Protein AF-A0A971AKM3-F1 (afdb_monomer)

pLDDT: mean 79.11, std 16.39, range [25.25, 97.62]

Foldseek 3Di:
DDDDDDDDDDDDDDDDPPPPPQQDPVNVLVVVLCCCCPFQNDDNVQSVQKDWDWDDDPFWTKIWMDGVVCPVFIWMWIAGRVDRDTPDTDTQWDDDPDPQATNNLVVVLLVVCVVVVCQLPVDLVSLVVSVVSCVVRRQDFDPCSVVCSVVVNDHSLVNLQRSLCSRRNHPVRTRPVSVVVSCVSQVVSVHDRPDDDPDQDAAKDWDWDDLDPFKIKIKIWHAQYDPPLCCVQCVDPLNVQKGWGIKMWIDMGGDPPPPPDWTKMWTWIDHPLWIWIKIWTDGPVDSHIHIFTAAGQLDDSPFDWYKGADPRPSPFQKIWIWTCPDPFKIKIWIWGWDADPPPFAGATFIFTAKIWIAGRVQRFTKIWGFAADPDPQQGGWIWIWTDGHPDDIDIDTARFDDQGTNSPDHNVLHDRHDVSRNVRRVVLVPADPPQKKWFDQWWFAAAPDPPGDTPFGWHQQQMWRFDDWADDPPFIWTFTDRQNDTGITTPLGIDHPPDSSCVSVSPPQQFKKKFFQAWDFFFADDDPPTHTQDTDGGRQMWGFTGDDPQKTWTWRADPPPLDSHGDPPTRTGIDGNVRIDIDSHSSRVVSND

Structure (mmCIF, N/CA/C/O backbone):
data_AF-A0A971AKM3-F1
#
_entry.id   AF-A0A971AKM3-F1
#
loop_
_atom_site.group_PDB
_atom_site.id
_atom_site.type_symbol
_atom_site.label_atom_id
_atom_site.label_alt_id
_atom_site.label_comp_id
_atom_site.label_asym_id
_atom_site.label_entity_id
_atom_site.label_seq_id
_atom_site.pdbx_PDB_ins_code
_atom_site.Cartn_x
_atom_site.Cartn_y
_atom_site.Cartn_z
_atom_site.occupancy
_atom_site.B_iso_or_equiv
_atom_site.auth_seq_id
_atom_site.auth_comp_id
_atom_site.auth_asym_id
_atom_site.auth_atom_id
_atom_site.pdbx_PDB_model_num
ATOM 1 N N . MET A 1 1 ? -6.781 86.880 31.013 1.00 29.20 1 MET A N 1
ATOM 2 C CA . MET A 1 1 ? -6.997 85.620 31.761 1.00 29.20 1 MET A CA 1
ATOM 3 C C . MET A 1 1 ? -7.121 84.484 30.762 1.00 29.20 1 MET A C 1
ATOM 5 O O . MET A 1 1 ? -8.004 84.540 29.925 1.00 29.20 1 MET A O 1
ATOM 9 N N . LYS A 1 2 ? -6.195 83.522 30.851 1.00 33.16 2 LYS A N 1
ATOM 10 C CA . LYS A 1 2 ? -6.135 82.232 30.139 1.00 33.16 2 LYS A CA 1
ATOM 11 C C . LYS A 1 2 ? -6.385 82.239 28.624 1.00 33.16 2 LYS A C 1
ATOM 13 O O . LYS A 1 2 ? -7.511 82.096 28.167 1.00 33.16 2 LYS A O 1
ATOM 18 N N . ARG A 1 3 ? -5.276 82.239 27.884 1.00 29.38 3 ARG A N 1
ATOM 19 C CA . ARG A 1 3 ? -4.920 81.316 26.787 1.00 29.38 3 ARG A CA 1
ATOM 20 C C . ARG A 1 3 ? -3.621 81.838 26.178 1.00 29.38 3 ARG A C 1
ATOM 22 O O . ARG A 1 3 ? -3.587 83.016 25.865 1.00 29.38 3 ARG A O 1
ATOM 29 N N . THR A 1 4 ? -2.606 80.984 26.037 1.00 28.52 4 THR A N 1
ATOM 30 C CA . THR A 1 4 ? -2.109 80.533 24.722 1.00 28.52 4 THR A CA 1
ATOM 31 C C . THR A 1 4 ? -0.899 79.609 24.856 1.00 28.52 4 THR A C 1
ATOM 33 O O . THR A 1 4 ? 0.070 79.903 25.545 1.00 28.52 4 THR A O 1
ATOM 36 N N . LEU A 1 5 ? -1.048 78.488 24.158 1.00 32.56 5 LEU A N 1
ATOM 37 C CA . LEU A 1 5 ? -0.078 77.587 23.540 1.00 32.56 5 LEU A CA 1
ATOM 38 C C . LEU A 1 5 ? 1.291 78.200 23.151 1.00 32.56 5 LEU A C 1
ATOM 40 O O . LEU A 1 5 ? 1.319 79.273 22.554 1.00 32.56 5 LEU A O 1
ATOM 44 N N . SER A 1 6 ? 2.377 77.440 23.373 1.00 28.22 6 SER A N 1
ATOM 45 C CA . SER A 1 6 ? 3.232 76.823 22.324 1.00 28.22 6 SER A CA 1
ATOM 46 C C . SER A 1 6 ? 4.756 76.840 22.570 1.00 28.22 6 SER A C 1
ATOM 48 O O . SER A 1 6 ? 5.382 77.891 22.574 1.00 28.22 6 SER A O 1
ATOM 50 N N . LEU A 1 7 ? 5.293 75.608 22.566 1.00 27.14 7 LEU A N 1
ATOM 51 C CA . LEU A 1 7 ? 6.495 75.088 21.878 1.00 27.14 7 LEU A CA 1
ATOM 52 C C . LEU A 1 7 ? 7.937 75.248 22.418 1.00 27.14 7 LEU A C 1
ATOM 54 O O . LEU A 1 7 ? 8.366 76.331 22.793 1.00 27.14 7 LEU A O 1
ATOM 58 N N . LEU A 1 8 ? 8.679 74.137 22.187 1.00 25.25 8 LEU A N 1
ATOM 59 C CA . LEU A 1 8 ? 10.143 73.945 22.033 1.00 25.25 8 LEU A CA 1
ATOM 60 C C . LEU A 1 8 ? 10.967 73.929 23.348 1.00 25.25 8 LEU A C 1
ATOM 62 O O . LEU A 1 8 ? 10.855 74.843 24.144 1.00 25.25 8 LEU A O 1
ATOM 66 N N . THR A 1 9 ? 11.854 72.974 23.686 1.00 30.42 9 THR A N 1
ATOM 67 C CA . THR A 1 9 ? 12.505 71.840 22.987 1.00 30.42 9 THR A CA 1
ATOM 68 C C . THR A 1 9 ? 13.224 70.964 24.042 1.00 30.42 9 THR A C 1
ATOM 70 O O . THR A 1 9 ? 13.800 71.521 24.967 1.00 30.42 9 THR A O 1
ATOM 73 N N . LEU A 1 10 ? 13.213 69.634 23.852 1.00 29.28 10 LEU A N 1
ATOM 74 C CA . LEU A 1 10 ? 14.320 68.658 23.999 1.00 29.28 10 LEU A CA 1
ATOM 75 C C . LEU A 1 10 ? 15.260 68.699 25.235 1.00 29.28 10 LEU A C 1
ATOM 77 O O . LEU A 1 10 ? 15.958 69.682 25.445 1.00 29.28 10 LEU A O 1
ATOM 81 N N . ILE A 1 11 ? 15.412 67.556 25.929 1.00 28.77 11 ILE A N 1
ATOM 82 C CA . ILE A 1 11 ? 16.682 66.793 26.072 1.00 28.77 11 ILE A CA 1
ATOM 83 C C . ILE A 1 11 ? 16.481 65.518 26.923 1.00 28.77 11 ILE A C 1
ATOM 85 O O . ILE A 1 11 ? 15.972 65.564 28.036 1.00 28.77 11 ILE A O 1
ATOM 89 N N . MET A 1 12 ? 16.909 64.399 26.323 1.00 29.77 12 MET A N 1
ATOM 90 C CA . MET A 1 12 ? 17.402 63.126 26.877 1.00 29.77 12 MET A CA 1
ATOM 91 C C . MET A 1 12 ? 17.027 62.728 28.313 1.00 29.77 12 MET A C 1
ATOM 93 O O . MET A 1 12 ? 17.604 63.227 29.275 1.00 29.77 12 MET A O 1
ATOM 97 N N . ILE A 1 13 ? 16.272 61.632 28.429 1.00 34.22 13 ILE A N 1
ATOM 98 C CA . ILE A 1 13 ? 16.514 60.631 29.473 1.00 34.22 13 ILE A CA 1
ATOM 99 C C . ILE A 1 13 ? 16.749 59.289 28.774 1.00 34.22 13 ILE A C 1
ATOM 101 O O . ILE A 1 13 ? 15.845 58.709 28.186 1.00 34.22 13 ILE A O 1
ATOM 105 N N . LEU A 1 14 ? 18.029 58.914 28.774 1.00 32.72 14 LEU A N 1
ATOM 106 C CA . LEU A 1 14 ? 18.608 57.571 28.810 1.00 32.72 14 LEU A CA 1
ATOM 107 C C . LEU A 1 14 ? 17.725 56.411 28.325 1.00 32.72 14 LEU A C 1
ATOM 109 O O . LEU A 1 14 ? 16.797 55.983 29.006 1.00 32.72 14 LEU A O 1
ATOM 113 N N . PHE A 1 15 ? 18.156 55.818 27.207 1.00 32.69 15 PHE A N 1
ATOM 114 C CA . PHE A 1 15 ? 17.993 54.394 26.931 1.00 32.69 15 PHE A CA 1
ATOM 115 C C . PHE A 1 15 ? 18.502 53.592 28.139 1.00 32.69 15 PHE A C 1
ATOM 117 O O . PHE A 1 15 ? 19.689 53.287 28.245 1.00 32.69 15 PHE A O 1
ATOM 124 N N . LEU A 1 16 ? 17.603 53.261 29.062 1.00 30.48 16 LEU A N 1
ATOM 125 C CA . LEU A 1 16 ? 17.750 52.042 29.838 1.00 30.48 16 LEU A CA 1
ATOM 126 C C . LEU A 1 16 ? 17.608 50.895 28.830 1.00 30.48 16 LEU A C 1
ATOM 128 O O . LEU A 1 16 ? 16.660 50.926 28.036 1.00 30.48 16 LEU A O 1
ATOM 132 N N . PRO A 1 17 ? 18.512 49.901 28.802 1.00 33.84 17 PRO A N 1
ATOM 133 C CA . PRO A 1 17 ? 18.154 48.647 28.167 1.00 33.84 17 PRO A CA 1
ATOM 134 C C . PRO A 1 17 ? 16.850 48.207 28.835 1.00 33.84 17 PRO A C 1
ATOM 136 O O . PRO A 1 17 ? 16.795 48.112 30.063 1.00 33.84 17 PRO A O 1
ATOM 139 N N . MET A 1 18 ? 15.786 47.997 28.052 1.00 32.78 18 MET A N 1
ATOM 140 C CA . MET A 1 18 ? 14.731 47.102 28.503 1.00 32.78 18 MET A CA 1
ATOM 141 C C . MET A 1 18 ? 15.452 45.787 28.757 1.00 32.78 18 MET A C 1
ATOM 143 O O . MET A 1 18 ? 15.782 45.057 27.827 1.00 32.78 18 MET A O 1
ATOM 147 N N . THR A 1 19 ? 15.801 45.534 30.013 1.00 35.09 19 THR A N 1
ATOM 148 C CA . THR A 1 19 ? 16.052 44.186 30.474 1.00 35.09 19 THR A CA 1
ATOM 149 C C . THR A 1 19 ? 14.734 43.481 30.226 1.00 35.09 19 THR A C 1
ATOM 151 O O . THR A 1 19 ? 13.783 43.676 30.979 1.00 35.09 19 THR A O 1
ATOM 154 N N . THR A 1 20 ? 14.642 42.757 29.113 1.00 42.56 20 THR A N 1
ATOM 155 C CA . THR A 1 20 ? 13.672 41.682 28.951 1.00 42.56 20 THR A CA 1
ATOM 156 C C . THR A 1 20 ? 13.867 40.806 30.179 1.00 42.56 20 THR A C 1
ATOM 158 O O . THR A 1 20 ? 14.878 40.106 30.276 1.00 42.56 20 THR A O 1
ATOM 161 N N . SER A 1 21 ? 13.005 40.951 31.190 1.00 45.41 21 SER A N 1
ATOM 162 C CA . SER A 1 21 ? 13.006 39.996 32.285 1.00 45.41 21 SER A CA 1
ATOM 163 C C . SER A 1 21 ? 12.710 38.658 31.636 1.00 45.41 21 SER A C 1
ATOM 165 O O . SER A 1 21 ? 11.753 38.531 30.875 1.00 45.41 21 SER A O 1
ATOM 167 N N . LEU A 1 22 ? 13.596 37.696 31.862 1.00 53.94 22 LEU A N 1
ATOM 168 C CA . LEU A 1 22 ? 13.313 36.309 31.544 1.00 53.94 22 LEU A CA 1
ATOM 169 C C . LEU A 1 22 ? 11.959 35.979 32.188 1.00 53.94 22 LEU A C 1
ATOM 171 O O . LEU A 1 22 ? 11.806 36.234 33.385 1.00 53.94 22 LEU A O 1
ATOM 175 N N . ALA A 1 23 ? 10.987 35.528 31.388 1.00 59.28 23 ALA A N 1
ATOM 176 C CA . ALA A 1 23 ? 9.660 35.171 31.890 1.00 59.28 23 ALA A CA 1
ATOM 177 C C . ALA A 1 23 ? 9.828 34.190 33.051 1.00 59.28 23 ALA A C 1
ATOM 179 O O . ALA A 1 23 ? 10.641 33.297 32.913 1.00 59.28 23 ALA A O 1
ATOM 180 N N . SER A 1 24 ? 9.154 34.349 34.187 1.00 71.19 24 SER A N 1
ATOM 181 C CA . SER A 1 24 ? 9.288 33.422 35.324 1.00 71.19 24 SER A CA 1
ATOM 182 C C . SER A 1 24 ? 8.406 32.178 35.156 1.00 71.19 24 SER A C 1
ATOM 184 O O . SER A 1 24 ? 7.439 32.192 34.394 1.00 71.19 24 SER A O 1
ATOM 186 N N . PHE A 1 25 ? 8.694 31.102 35.903 1.00 77.06 25 PHE A N 1
ATOM 187 C CA . PHE A 1 25 ? 7.832 29.911 35.929 1.00 77.06 25 PHE A CA 1
ATOM 188 C C . PHE A 1 25 ? 6.371 30.269 36.256 1.00 77.06 25 PHE A C 1
ATOM 190 O O . PHE A 1 25 ? 5.457 29.760 35.613 1.00 77.06 25 PHE A O 1
ATOM 197 N N . ASP A 1 26 ? 6.144 31.213 37.176 1.00 80.81 26 ASP A N 1
ATOM 198 C CA . ASP A 1 26 ? 4.801 31.664 37.559 1.00 80.81 26 ASP A CA 1
ATOM 199 C C . ASP A 1 26 ? 4.048 32.361 36.406 1.00 80.81 26 ASP A C 1
ATOM 201 O O . ASP A 1 26 ? 2.830 32.215 36.275 1.00 80.81 26 ASP A O 1
ATOM 205 N N . GLU A 1 27 ? 4.751 33.075 35.522 1.00 78.25 27 GLU A N 1
ATOM 206 C CA . GLU A 1 27 ? 4.149 33.741 34.355 1.00 78.25 27 GLU A CA 1
ATOM 207 C C . GLU A 1 27 ? 3.732 32.731 33.274 1.00 78.25 27 GLU A C 1
ATOM 209 O O . GLU A 1 27 ? 2.644 32.830 32.697 1.00 78.25 27 GLU A O 1
ATOM 214 N N . ILE A 1 28 ? 4.558 31.712 33.032 1.00 78.50 28 ILE A N 1
ATOM 215 C CA . ILE A 1 28 ? 4.251 30.650 32.061 1.00 78.50 28 ILE A CA 1
ATOM 216 C C . ILE A 1 28 ? 3.164 29.728 32.607 1.00 78.50 28 ILE A C 1
ATOM 218 O O . ILE A 1 28 ? 2.255 29.354 31.869 1.00 78.50 28 ILE A O 1
ATOM 222 N N . LYS A 1 29 ? 3.197 29.424 33.907 1.00 85.06 29 LYS A N 1
ATOM 223 C CA . LYS A 1 29 ? 2.122 28.704 34.591 1.00 85.06 29 LYS A CA 1
ATOM 224 C C . LYS A 1 29 ? 0.787 29.435 34.450 1.00 85.06 29 LYS A C 1
ATOM 226 O O . LYS A 1 29 ? -0.207 28.805 34.110 1.00 85.06 29 LYS A O 1
ATOM 231 N N . THR A 1 30 ? 0.767 30.756 34.642 1.00 85.56 30 THR A N 1
ATOM 232 C CA . THR A 1 30 ? -0.444 31.571 34.432 1.00 85.56 30 THR A CA 1
ATOM 233 C C . THR A 1 30 ? -0.957 31.441 32.993 1.00 85.56 30 THR A C 1
ATOM 235 O O . THR A 1 30 ? -2.155 31.292 32.775 1.00 85.56 30 THR A O 1
ATOM 238 N N . SER A 1 31 ? -0.054 31.413 32.009 1.00 83.12 31 SER A N 1
ATOM 239 C CA . SER A 1 31 ? -0.422 31.209 30.601 1.00 83.12 31 SER A CA 1
ATOM 240 C C . SER A 1 31 ? -0.969 29.799 30.336 1.00 83.12 31 SER A C 1
ATOM 242 O O . SER A 1 31 ? -1.954 29.649 29.618 1.00 83.12 31 SER A O 1
ATOM 244 N N . ALA A 1 32 ? -0.385 28.762 30.944 1.00 84.62 32 ALA A N 1
ATOM 245 C CA . ALA A 1 32 ? -0.890 27.390 30.854 1.00 84.62 32 ALA A CA 1
ATOM 246 C C . ALA A 1 32 ? -2.290 27.241 31.468 1.00 84.62 32 ALA A C 1
ATOM 248 O O . ALA A 1 32 ? -3.144 26.577 30.886 1.00 84.62 32 ALA A O 1
ATOM 249 N N . MET A 1 33 ? -2.553 27.917 32.591 1.00 88.00 33 MET A N 1
ATOM 250 C CA . MET A 1 33 ? -3.885 27.975 33.204 1.00 88.00 33 MET A CA 1
ATOM 251 C C . MET A 1 33 ? -4.919 28.601 32.261 1.00 88.00 33 MET A C 1
ATOM 253 O O . MET A 1 33 ? -6.006 28.052 32.106 1.00 88.00 33 MET A O 1
ATOM 257 N N . SER A 1 34 ? -4.571 29.697 31.577 1.00 85.50 34 SER A N 1
ATOM 258 C CA . SER A 1 34 ? -5.442 30.286 30.551 1.00 85.50 34 SER A CA 1
ATOM 259 C C . SER A 1 34 ? -5.713 29.324 29.393 1.00 85.50 34 SER A C 1
ATOM 261 O O . SER A 1 34 ? -6.843 29.254 28.924 1.00 85.50 34 SER A O 1
ATOM 263 N N . TYR A 1 35 ? -4.726 28.538 28.953 1.00 84.81 35 TYR A N 1
ATOM 264 C CA . TYR A 1 35 ? -4.926 27.532 27.899 1.00 84.81 35 TYR A CA 1
ATOM 265 C C . TYR A 1 35 ? -5.891 26.419 28.316 1.00 84.81 35 TYR A C 1
ATOM 267 O O . TYR A 1 35 ? -6.750 26.034 27.522 1.00 84.81 35 TYR A O 1
ATOM 275 N N . LEU A 1 36 ? -5.790 25.932 29.558 1.00 86.94 36 LEU A N 1
ATOM 276 C CA . LEU A 1 36 ? -6.729 24.945 30.096 1.00 86.94 36 LEU A CA 1
ATOM 277 C C . LEU A 1 36 ? -8.174 25.429 29.986 1.00 86.94 36 LEU A C 1
ATOM 279 O O . LEU A 1 36 ? -9.028 24.672 29.533 1.00 86.94 36 LEU A O 1
ATOM 283 N N . THR A 1 37 ? -8.437 26.693 30.318 1.00 86.31 37 THR A N 1
ATOM 284 C CA . THR A 1 37 ? -9.800 27.231 30.288 1.00 86.31 37 THR A CA 1
ATOM 285 C C . THR A 1 37 ? -10.252 27.683 28.902 1.00 86.31 37 THR A C 1
ATOM 287 O O . THR A 1 37 ? -11.367 27.391 28.490 1.00 86.31 37 THR A O 1
ATOM 290 N N . GLU A 1 38 ? -9.405 28.401 28.162 1.00 81.81 38 GLU A N 1
ATOM 291 C CA . GLU A 1 38 ? -9.800 29.073 26.915 1.00 81.81 38 GLU A CA 1
ATOM 292 C C . GLU A 1 38 ? -9.692 28.169 25.683 1.00 81.81 38 GLU A C 1
ATOM 294 O O . GLU A 1 38 ? -10.415 28.372 24.709 1.00 81.81 38 GLU A O 1
ATOM 299 N N . VAL A 1 39 ? -8.785 27.188 25.706 1.00 80.69 39 VAL A N 1
ATOM 300 C CA . VAL A 1 39 ? -8.492 26.325 24.550 1.00 80.69 39 VAL A CA 1
ATOM 301 C C . VAL A 1 39 ? -8.995 24.906 24.782 1.00 80.69 39 VAL A C 1
ATOM 303 O O . VAL A 1 39 ? -9.614 24.325 23.892 1.00 80.69 39 VAL A O 1
ATOM 306 N N . TYR A 1 40 ? -8.746 24.350 25.968 1.00 84.88 40 TYR A N 1
ATOM 307 C CA . TYR A 1 40 ? -9.066 22.951 26.260 1.00 84.88 40 TYR A CA 1
ATOM 308 C C . TYR A 1 40 ? -10.422 22.755 26.950 1.00 84.88 40 TYR A C 1
ATOM 310 O O . TYR A 1 40 ? -10.907 21.630 26.978 1.00 84.88 40 TYR A O 1
ATOM 318 N N . GLY A 1 41 ? -11.066 23.827 27.430 1.00 85.44 41 GLY A N 1
ATOM 319 C CA . GLY A 1 41 ? -12.442 23.806 27.943 1.00 85.44 41 GLY A CA 1
ATOM 320 C C . GLY A 1 41 ? -12.601 23.315 29.384 1.00 85.44 41 GLY A C 1
ATOM 321 O O . GLY A 1 41 ? -13.659 22.796 29.728 1.00 85.44 41 GLY A O 1
ATOM 322 N N . TYR A 1 42 ? -11.571 23.445 30.222 1.00 88.25 42 TYR A N 1
ATOM 323 C CA . TYR A 1 42 ? -11.700 23.241 31.669 1.00 88.25 42 TYR A CA 1
ATOM 324 C C . TYR A 1 42 ? -12.363 24.443 32.352 1.00 88.25 42 TYR A C 1
ATOM 326 O O . TYR A 1 42 ? -12.219 25.590 31.923 1.00 88.25 42 TYR A O 1
ATOM 334 N N . LEU A 1 43 ? -13.048 24.196 33.463 1.00 87.00 43 LEU A N 1
ATOM 335 C CA . LEU A 1 43 ? -13.577 25.240 34.330 1.00 87.00 43 LEU A CA 1
ATOM 336 C C . LEU A 1 43 ? -12.485 25.798 35.253 1.00 87.00 43 LEU A C 1
ATOM 338 O O . LEU A 1 43 ? -11.498 25.137 35.578 1.00 87.00 43 LEU A O 1
ATOM 342 N N . TYR A 1 44 ? -12.664 27.041 35.708 1.00 86.38 44 TYR A N 1
ATOM 343 C CA . TYR A 1 44 ? -11.694 27.703 36.587 1.00 86.38 44 TYR A CA 1
ATOM 344 C C . TYR A 1 44 ? -11.477 26.976 37.921 1.00 86.38 44 TYR A C 1
ATOM 346 O O . TYR A 1 44 ? -10.376 27.032 38.462 1.00 86.38 44 TYR A O 1
ATOM 354 N N . ASP A 1 45 ? -12.504 26.319 38.458 1.00 89.38 45 ASP A N 1
ATOM 355 C CA . ASP A 1 45 ? -12.431 25.539 39.696 1.00 89.38 45 ASP A CA 1
ATOM 356 C C . ASP A 1 45 ? -11.736 24.180 39.513 1.00 89.38 45 ASP A C 1
ATOM 358 O O . ASP A 1 45 ? -11.193 23.650 40.479 1.00 89.38 45 ASP A O 1
ATOM 362 N N . GLU A 1 46 ? -11.652 23.658 38.286 1.00 87.88 46 GLU A N 1
ATOM 363 C CA . GLU A 1 46 ? -10.907 22.429 37.970 1.00 87.88 46 GLU A CA 1
ATOM 364 C C . GLU A 1 46 ? -9.384 22.655 37.918 1.00 87.88 46 GLU A C 1
ATOM 366 O O . GLU A 1 46 ? -8.605 21.706 38.013 1.00 87.88 46 GLU A O 1
ATOM 371 N N . LEU A 1 47 ? -8.925 23.909 37.811 1.00 89.38 47 LEU A N 1
ATOM 372 C CA . LEU A 1 47 ? -7.495 24.234 37.733 1.00 89.38 47 LEU A CA 1
ATOM 373 C C . LEU A 1 47 ? -6.723 23.900 39.017 1.00 89.38 47 LEU A C 1
ATOM 375 O O . LEU A 1 47 ? -5.516 23.645 38.953 1.00 89.38 47 LEU A O 1
ATOM 379 N N . ASP A 1 48 ? -7.401 23.883 40.168 1.00 90.62 48 ASP A N 1
ATOM 380 C CA . ASP A 1 48 ? -6.813 23.511 41.462 1.00 90.62 48 ASP A CA 1
ATOM 381 C C . ASP A 1 48 ? -6.433 22.020 41.521 1.00 90.62 48 ASP A C 1
ATOM 383 O O . ASP A 1 48 ? -5.608 21.611 42.351 1.00 90.62 48 ASP A O 1
ATOM 387 N N . ASP A 1 49 ? -6.982 21.212 40.610 1.00 92.00 49 ASP A N 1
ATOM 388 C CA . ASP A 1 49 ? -6.698 19.788 40.463 1.00 92.00 49 ASP A CA 1
ATOM 389 C C . ASP A 1 49 ? -5.632 19.466 39.424 1.00 92.00 49 ASP A C 1
ATOM 391 O O . ASP A 1 49 ? -5.365 18.296 39.160 1.00 92.00 49 ASP A O 1
ATOM 395 N N . PHE A 1 50 ? -4.926 20.481 38.928 1.00 94.25 50 PHE A N 1
ATOM 396 C CA . PHE A 1 50 ? -3.759 20.298 38.076 1.00 94.25 50 PHE A CA 1
ATOM 397 C C . PHE A 1 50 ? -2.440 20.354 38.847 1.00 94.25 50 PHE A C 1
ATOM 399 O O . PHE A 1 50 ? -2.223 21.176 39.743 1.00 94.25 50 PHE A O 1
ATOM 406 N N . VAL A 1 51 ? -1.518 19.485 38.446 1.00 91.94 51 VAL A N 1
ATOM 407 C CA . VAL A 1 51 ? -0.100 19.544 38.805 1.00 91.94 51 VAL A CA 1
ATOM 408 C C . VAL A 1 51 ? 0.648 20.242 37.671 1.00 91.94 51 VAL A C 1
ATOM 410 O O . VAL A 1 51 ? 0.330 20.035 36.504 1.00 91.94 51 VAL A O 1
ATOM 413 N N . TYR A 1 52 ? 1.632 21.076 38.016 1.00 91.25 52 TYR A N 1
ATOM 414 C CA . TYR A 1 52 ? 2.445 21.837 37.065 1.00 91.25 52 TYR A CA 1
ATOM 415 C C . TYR A 1 52 ? 3.922 21.595 37.362 1.00 91.25 52 TYR A C 1
ATOM 417 O O . TYR A 1 52 ? 4.357 21.779 38.501 1.00 91.25 52 TYR A O 1
ATOM 425 N N . GLU A 1 53 ? 4.687 21.235 36.338 1.00 87.69 53 GLU A N 1
ATOM 426 C CA . GLU A 1 53 ? 6.117 20.963 36.423 1.00 87.69 53 GLU A CA 1
ATOM 427 C C . GLU A 1 53 ? 6.902 21.814 35.422 1.00 87.69 53 GLU A C 1
ATOM 429 O O . GLU A 1 53 ? 6.500 22.004 34.272 1.00 87.69 53 GLU A O 1
ATOM 434 N N . ASP A 1 54 ? 8.034 22.336 35.884 1.00 82.00 54 ASP A N 1
ATOM 435 C CA . ASP A 1 54 ? 8.943 23.151 35.089 1.00 82.00 54 ASP A CA 1
ATOM 436 C C . ASP A 1 54 ? 9.838 22.267 34.208 1.00 82.00 54 ASP A C 1
ATOM 438 O O . ASP A 1 54 ? 10.565 21.413 34.714 1.00 82.00 54 ASP A O 1
ATOM 442 N N . THR A 1 55 ? 9.814 22.474 32.889 1.00 74.62 55 THR A N 1
ATOM 443 C CA . THR A 1 55 ? 10.530 21.633 31.912 1.00 74.62 55 THR A CA 1
ATOM 444 C C . THR A 1 55 ? 11.548 22.426 31.089 1.00 74.62 55 THR A C 1
ATOM 446 O O . THR A 1 55 ? 11.643 22.267 29.869 1.00 74.62 55 THR A O 1
ATOM 449 N N . GLN A 1 56 ? 12.292 23.329 31.737 1.00 70.00 56 GLN A N 1
ATOM 450 C CA . GLN A 1 56 ? 13.275 24.196 31.073 1.00 70.00 56 GLN A CA 1
ATOM 451 C C . GLN A 1 56 ? 14.340 23.399 30.301 1.00 70.00 56 GLN A C 1
ATOM 453 O O . GLN A 1 56 ? 14.923 22.446 30.813 1.00 70.00 56 GLN A O 1
ATOM 458 N N . THR A 1 57 ? 14.668 23.856 29.092 1.00 67.31 57 THR A N 1
ATOM 459 C CA . THR A 1 57 ? 15.873 23.431 28.351 1.00 67.31 57 THR A CA 1
ATOM 460 C C . THR A 1 57 ? 16.755 24.644 28.079 1.00 67.31 57 THR A C 1
ATOM 462 O O . THR A 1 57 ? 16.363 25.765 28.400 1.00 67.31 57 THR A O 1
ATOM 465 N N . ASP A 1 58 ? 17.924 24.482 27.454 1.00 61.56 58 ASP A N 1
ATOM 466 C CA . ASP A 1 58 ? 18.791 25.615 27.098 1.00 61.56 58 ASP A CA 1
ATOM 467 C C . ASP A 1 58 ? 18.102 26.608 26.135 1.00 61.56 58 ASP A C 1
ATOM 469 O O . ASP A 1 58 ? 18.311 27.820 26.251 1.00 61.56 58 ASP A O 1
ATOM 473 N N . GLU A 1 59 ? 17.185 26.134 25.283 1.00 58.44 59 GLU A N 1
ATOM 474 C CA . GLU A 1 59 ? 16.583 26.900 24.179 1.00 58.44 59 GLU A CA 1
ATOM 475 C C . GLU A 1 59 ? 15.127 27.353 24.397 1.00 58.44 59 GLU A C 1
ATOM 477 O O . GLU A 1 59 ? 14.677 28.278 23.720 1.00 58.44 59 GLU A O 1
ATOM 482 N N . VAL A 1 60 ? 14.375 26.755 25.331 1.00 66.25 60 VAL A N 1
ATOM 483 C CA . VAL A 1 60 ? 12.969 27.125 25.614 1.00 66.25 60 VAL A CA 1
ATOM 484 C C . VAL A 1 60 ? 12.649 27.130 27.107 1.00 66.25 60 VAL A C 1
ATOM 486 O O . VAL A 1 60 ? 13.265 26.395 27.880 1.00 66.25 60 VAL A O 1
ATOM 489 N N . TRP A 1 61 ? 11.676 27.955 27.503 1.00 72.12 61 TRP A N 1
ATOM 490 C CA . TRP A 1 61 ? 10.971 27.770 28.774 1.00 72.12 61 TRP A CA 1
ATOM 491 C C . TRP A 1 61 ? 9.724 26.931 28.507 1.00 72.12 61 TRP A C 1
ATOM 493 O O . TRP A 1 61 ? 9.013 27.193 27.533 1.00 72.12 61 TRP A O 1
ATOM 503 N N . GLY A 1 62 ? 9.470 25.927 29.340 1.00 79.31 62 GLY A N 1
ATOM 504 C CA . GLY A 1 62 ? 8.341 25.024 29.164 1.00 79.31 62 GLY A CA 1
ATOM 505 C C . GLY A 1 62 ? 7.700 24.651 30.489 1.00 79.31 62 GLY A C 1
ATOM 506 O O . GLY A 1 62 ? 8.379 24.600 31.510 1.00 79.31 62 GLY A O 1
ATOM 507 N N . VAL A 1 63 ? 6.399 24.392 30.451 1.00 84.38 63 VAL A N 1
ATOM 508 C CA . VAL A 1 63 ? 5.648 23.795 31.553 1.00 84.38 63 VAL A CA 1
ATOM 509 C C . VAL A 1 63 ? 4.923 22.563 31.032 1.00 84.38 63 VAL A C 1
ATOM 511 O O . VAL A 1 63 ? 4.285 22.606 29.975 1.00 84.38 63 VAL A O 1
ATOM 514 N N . SER A 1 64 ? 5.033 21.471 31.780 1.00 87.50 64 SER A N 1
ATOM 515 C CA . SER A 1 64 ? 4.172 20.300 31.625 1.00 87.50 64 SER A CA 1
ATOM 516 C C . SER A 1 64 ? 3.138 20.305 32.739 1.00 87.50 64 SER A C 1
ATOM 518 O O . SER A 1 64 ? 3.449 20.676 33.871 1.00 87.50 64 SER A O 1
ATOM 520 N N . TYR A 1 65 ? 1.896 19.962 32.423 1.00 91.31 65 TYR A N 1
ATOM 521 C CA . TYR A 1 65 ? 0.805 20.006 33.392 1.00 91.31 65 TYR A CA 1
ATOM 522 C C . TYR A 1 65 ? -0.227 18.922 33.115 1.00 91.31 65 TYR A C 1
ATOM 524 O O . TYR A 1 65 ? -0.429 18.540 31.967 1.00 91.31 65 TYR A O 1
ATOM 532 N N . TRP A 1 66 ? -0.845 18.395 34.169 1.00 92.50 66 TRP A N 1
ATOM 533 C CA . TRP A 1 66 ? -1.786 17.273 34.088 1.00 92.50 66 TRP A CA 1
ATOM 534 C C . TRP A 1 66 ? -2.769 17.274 35.270 1.00 92.50 66 TRP A C 1
ATOM 536 O O . TRP A 1 66 ? -2.423 17.781 36.344 1.00 92.50 66 TRP A O 1
ATOM 546 N N . PRO A 1 67 ? -3.974 16.694 35.122 1.00 90.44 67 PRO A N 1
ATOM 547 C CA . PRO A 1 67 ? -4.896 16.487 36.238 1.00 90.44 67 PRO A CA 1
ATOM 548 C C . PRO A 1 67 ? -4.324 15.488 37.257 1.00 90.44 67 PRO A C 1
ATOM 550 O O . PRO A 1 67 ? -3.758 14.468 36.873 1.00 90.44 67 PRO A O 1
ATOM 553 N N . LYS A 1 68 ? -4.516 15.718 38.561 1.00 88.88 68 LYS A N 1
ATOM 554 C CA . LYS A 1 68 ? -4.041 14.824 39.641 1.00 88.88 68 LYS A CA 1
ATOM 555 C C . LYS A 1 68 ? -4.523 13.381 39.484 1.00 88.88 68 LYS A C 1
ATOM 557 O O . LYS A 1 68 ? -3.763 12.461 39.774 1.00 88.88 68 LYS A O 1
ATOM 562 N N . ASP A 1 69 ? -5.760 13.207 39.026 1.00 85.75 69 ASP A N 1
ATOM 563 C CA . ASP A 1 69 ? -6.394 11.894 38.868 1.00 85.75 69 ASP A CA 1
ATOM 564 C C . ASP A 1 69 ? -6.040 11.211 37.535 1.00 85.75 69 ASP A C 1
ATOM 566 O O . ASP A 1 69 ? -6.313 10.025 37.370 1.00 85.75 69 ASP A O 1
ATOM 570 N N . HIS A 1 70 ? -5.394 11.940 36.617 1.00 82.62 70 HIS A N 1
ATOM 571 C CA . HIS A 1 70 ? -4.937 11.457 35.313 1.00 82.62 70 HIS A CA 1
ATOM 572 C C . HIS A 1 70 ? -3.505 11.938 35.025 1.00 82.62 70 HIS A C 1
ATOM 574 O O . HIS A 1 70 ? -3.295 12.760 34.126 1.00 82.62 70 HIS A O 1
ATOM 580 N N . PRO A 1 71 ? -2.496 11.468 35.787 1.00 83.19 71 PRO A N 1
ATOM 581 C CA . PRO A 1 71 ? -1.102 11.867 35.591 1.00 83.19 71 PRO A CA 1
ATOM 582 C C . PRO A 1 71 ? -0.5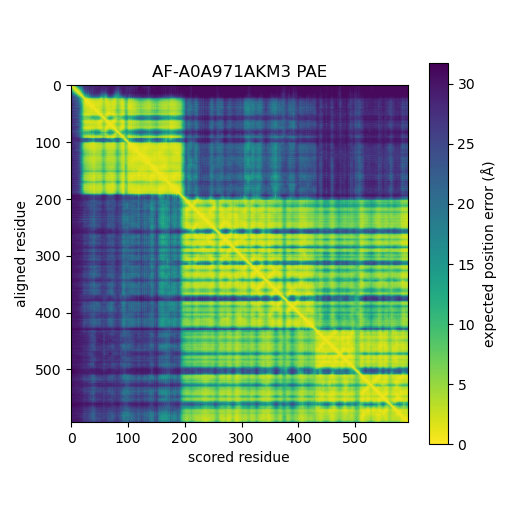41 11.535 34.203 1.00 83.19 71 PRO A C 1
ATOM 584 O O . PRO A 1 71 ? 0.464 12.102 33.785 1.00 83.19 71 PRO A O 1
ATOM 587 N N . GLU A 1 72 ? -1.191 10.634 33.476 1.00 80.62 72 GLU A N 1
ATOM 588 C CA . GLU A 1 72 ? -0.880 10.258 32.105 1.00 80.62 72 GLU A CA 1
ATOM 589 C C . GLU A 1 72 ? -1.383 11.258 31.042 1.00 80.62 72 GLU A C 1
ATOM 591 O O . GLU A 1 72 ? -0.916 11.222 29.902 1.00 80.62 72 GLU A O 1
ATOM 596 N N . TRP A 1 73 ? -2.289 12.182 31.385 1.00 88.06 73 TRP A N 1
ATOM 597 C CA . TRP A 1 73 ? -2.823 13.203 30.470 1.00 88.06 73 TRP A CA 1
ATOM 598 C C . TRP A 1 73 ? -1.977 14.475 30.512 1.00 88.06 73 TRP A C 1
ATOM 600 O O . TRP A 1 73 ? -2.388 15.515 31.031 1.00 88.06 73 TRP A O 1
ATOM 610 N N . VAL A 1 74 ? -0.764 14.373 29.970 1.00 86.44 74 VAL A N 1
ATOM 611 C CA . VAL A 1 74 ? 0.227 15.452 30.020 1.00 86.44 74 VAL A CA 1
ATOM 612 C C . VAL A 1 74 ? 0.011 16.461 28.895 1.00 86.44 74 VAL A C 1
ATOM 614 O O . VAL A 1 74 ? 0.195 16.165 27.713 1.00 86.44 74 VAL A O 1
ATOM 617 N N . TYR A 1 75 ? -0.310 17.687 29.285 1.00 87.38 75 TYR A N 1
ATOM 618 C CA . TYR A 1 75 ? -0.301 18.862 28.427 1.00 87.38 75 TYR A CA 1
ATOM 619 C C . TYR A 1 75 ? 1.065 19.535 28.470 1.00 87.38 75 TYR A C 1
ATOM 621 O O . TYR A 1 75 ? 1.792 19.460 29.463 1.00 87.38 75 TYR A O 1
ATOM 629 N N . THR A 1 76 ? 1.396 20.251 27.400 1.00 86.25 76 THR A N 1
ATOM 630 C CA . THR A 1 76 ? 2.653 20.998 27.304 1.00 86.25 76 THR A CA 1
ATOM 631 C C . THR A 1 76 ? 2.413 22.409 26.793 1.00 86.25 76 THR A C 1
ATOM 633 O O . THR A 1 76 ? 1.546 22.646 25.951 1.00 86.25 76 THR A O 1
ATOM 636 N N . LEU A 1 77 ? 3.195 23.361 27.296 1.00 83.38 77 LEU A N 1
ATOM 637 C CA . LEU A 1 77 ? 3.272 24.714 26.758 1.00 83.38 77 LEU A CA 1
ATOM 638 C C . LEU A 1 77 ? 4.731 25.168 26.762 1.00 83.38 77 LEU A C 1
ATOM 640 O O . LEU A 1 77 ? 5.385 25.124 27.802 1.00 83.38 77 LEU A O 1
ATOM 644 N N . THR A 1 78 ? 5.238 25.617 25.613 1.00 79.44 78 THR A N 1
ATOM 645 C CA . THR A 1 78 ? 6.585 26.186 25.486 1.00 79.44 78 THR A CA 1
ATOM 646 C C . THR A 1 78 ? 6.545 27.600 24.917 1.00 79.44 78 THR A C 1
ATOM 648 O O . THR A 1 78 ? 5.792 27.898 23.987 1.00 79.44 78 THR A O 1
ATOM 651 N N . VAL A 1 79 ? 7.387 28.479 25.459 1.00 73.31 79 VAL A N 1
ATOM 652 C CA . VAL A 1 79 ? 7.543 29.875 25.020 1.00 73.31 79 VAL A CA 1
ATOM 653 C C . VAL A 1 79 ? 8.993 30.146 24.619 1.00 73.31 79 VAL A C 1
ATOM 655 O O . VAL A 1 79 ? 9.934 29.521 25.127 1.00 73.31 79 VAL A O 1
ATOM 658 N N . ASN A 1 80 ? 9.198 31.068 23.676 1.00 65.38 80 ASN A N 1
ATOM 659 C CA . ASN A 1 80 ? 10.542 31.466 23.264 1.00 65.38 80 ASN A CA 1
ATOM 660 C C . ASN A 1 80 ? 11.242 32.246 24.400 1.00 65.38 80 ASN A C 1
ATOM 662 O O . ASN A 1 80 ? 10.650 33.105 25.044 1.00 65.38 80 ASN A O 1
ATOM 666 N N . LYS A 1 81 ? 12.531 31.975 24.661 1.00 63.34 81 LYS A N 1
ATOM 667 C CA . LYS A 1 81 ? 13.296 32.719 25.685 1.00 63.34 81 LYS A CA 1
ATOM 668 C C . LYS A 1 81 ? 13.527 34.191 25.320 1.00 63.34 81 LYS A C 1
ATOM 670 O O . LYS A 1 81 ? 13.841 34.996 26.191 1.00 63.34 81 LYS A O 1
ATOM 675 N N . THR A 1 82 ? 13.468 34.514 24.028 1.00 58.66 82 THR A N 1
ATOM 676 C CA . THR A 1 82 ? 13.865 35.813 23.458 1.00 58.66 82 THR A CA 1
ATOM 677 C C . THR A 1 82 ? 12.689 36.670 22.988 1.00 58.66 82 THR A C 1
ATOM 679 O O . THR A 1 82 ? 12.841 37.887 22.887 1.00 58.66 82 THR A O 1
ATOM 682 N N . THR A 1 83 ? 11.516 36.074 22.760 1.00 58.53 83 THR A N 1
ATOM 683 C CA . THR A 1 83 ? 10.248 36.780 22.521 1.00 58.53 83 THR A CA 1
ATOM 684 C C . THR A 1 83 ? 9.153 36.138 23.376 1.00 58.53 83 THR A C 1
ATOM 686 O O . THR A 1 83 ? 9.161 34.922 23.516 1.00 58.53 83 THR A O 1
ATOM 689 N N . PRO A 1 84 ? 8.200 36.892 23.950 1.00 55.34 84 PRO A N 1
ATOM 690 C CA . PRO A 1 84 ? 7.130 36.333 24.787 1.00 55.34 84 PRO A CA 1
ATOM 691 C C . PRO A 1 84 ? 6.071 35.545 23.987 1.00 55.34 84 PRO A C 1
ATOM 693 O O . PRO A 1 84 ? 4.946 35.374 24.448 1.00 55.34 84 PRO A O 1
ATOM 696 N N . ASP A 1 85 ? 6.411 35.076 22.787 1.00 62.88 85 ASP A N 1
ATOM 697 C CA . ASP A 1 85 ? 5.502 34.344 21.917 1.00 62.88 85 ASP A CA 1
ATOM 698 C C . ASP A 1 85 ? 5.535 32.849 22.253 1.00 62.88 85 ASP A C 1
ATOM 700 O O . ASP A 1 85 ? 6.598 32.243 22.455 1.00 62.88 85 ASP A O 1
ATOM 704 N N . ILE A 1 86 ? 4.349 32.246 22.279 1.00 61.59 86 ILE A N 1
ATOM 705 C CA . ILE A 1 86 ? 4.173 30.804 22.441 1.00 61.59 86 ILE A CA 1
ATOM 706 C C . ILE A 1 86 ? 4.749 30.105 21.212 1.00 61.59 86 ILE A C 1
ATOM 708 O O . ILE A 1 86 ? 4.397 30.421 20.076 1.00 61.59 86 ILE A O 1
ATOM 712 N N . ARG A 1 87 ? 5.651 29.149 21.447 1.00 63.19 87 ARG A N 1
ATOM 713 C CA . ARG A 1 87 ? 6.303 28.368 20.394 1.00 63.19 87 ARG A CA 1
ATOM 714 C C . ARG A 1 87 ? 5.456 27.153 20.033 1.00 63.19 87 ARG A C 1
ATOM 716 O O . ARG A 1 87 ? 5.211 26.922 18.854 1.00 63.19 87 ARG A O 1
ATOM 723 N N . THR A 1 88 ? 5.018 26.392 21.035 1.00 67.88 88 THR A N 1
ATOM 724 C CA . THR A 1 88 ? 4.148 25.220 20.865 1.00 67.88 88 THR A CA 1
ATOM 725 C C . THR A 1 88 ? 3.299 24.987 22.117 1.00 67.88 88 THR A C 1
ATOM 727 O O . THR A 1 88 ? 3.780 25.160 23.235 1.00 67.88 88 THR A O 1
ATOM 730 N N . GLY A 1 89 ? 2.047 24.570 21.928 1.00 71.12 89 GLY A N 1
ATOM 731 C CA . GLY A 1 89 ? 1.182 24.014 22.970 1.00 71.12 89 GLY A CA 1
ATOM 732 C C . GLY A 1 89 ? 0.642 22.664 22.500 1.00 71.12 89 GLY A C 1
ATOM 733 O O . GLY A 1 89 ? 0.380 22.508 21.307 1.00 71.12 89 GLY A O 1
ATOM 734 N N . GLY A 1 90 ? 0.535 21.687 23.400 1.00 75.75 90 GLY A N 1
ATOM 735 C CA . GLY A 1 90 ? 0.120 20.326 23.061 1.00 75.75 90 GLY A CA 1
ATOM 736 C C . GLY A 1 90 ? -0.883 19.755 24.055 1.00 75.75 90 GLY A C 1
ATOM 737 O O . GLY A 1 90 ? -0.680 19.866 25.264 1.00 75.75 90 GLY A O 1
ATOM 738 N N . SER A 1 91 ? -1.928 19.124 23.518 1.00 84.06 91 SER A N 1
ATOM 739 C CA . SER A 1 91 ? -2.897 18.304 24.252 1.00 84.06 91 SER A CA 1
ATOM 740 C C . SER A 1 91 ? -2.534 16.814 24.136 1.00 84.06 91 SER A C 1
ATOM 742 O O . SER A 1 91 ? -2.039 16.382 23.082 1.00 84.06 91 SER A O 1
ATOM 744 N N . PRO A 1 92 ? -2.792 16.002 25.179 1.00 80.62 92 PRO A N 1
ATOM 745 C CA . PRO A 1 92 ? -2.554 14.562 25.143 1.00 80.62 92 PRO A CA 1
ATOM 746 C C . PRO A 1 92 ? -3.520 13.802 24.214 1.00 80.62 92 PRO A C 1
ATOM 748 O O . PRO A 1 92 ? -3.238 12.649 23.890 1.00 80.62 92 PRO A O 1
ATOM 751 N N . PHE A 1 93 ? -4.615 14.419 23.746 1.00 80.12 93 PHE A N 1
ATOM 752 C CA . PHE A 1 93 ? -5.686 13.741 22.990 1.00 80.12 93 PHE A CA 1
ATOM 753 C C . PHE A 1 93 ? -5.598 13.861 21.459 1.00 80.12 93 PHE A C 1
ATOM 755 O O . PHE A 1 93 ? -6.380 13.230 20.757 1.00 80.12 93 PHE A O 1
ATOM 762 N N . ASP A 1 94 ? -4.630 14.629 20.947 1.00 61.88 94 ASP A N 1
ATOM 763 C CA . ASP A 1 94 ? -4.398 14.883 19.513 1.00 61.88 94 ASP A CA 1
ATOM 764 C C . ASP A 1 94 ? -5.614 15.432 18.750 1.00 61.88 94 ASP A C 1
ATOM 766 O O . ASP A 1 94 ? -6.188 14.792 17.877 1.00 61.88 94 ASP A O 1
ATOM 770 N N . THR A 1 95 ? -5.973 16.685 19.018 1.00 53.28 95 THR A N 1
ATOM 771 C CA . THR A 1 95 ? -6.686 17.497 18.025 1.00 53.28 95 THR A CA 1
ATOM 772 C C . THR A 1 95 ? -5.657 18.393 17.340 1.00 53.28 95 THR A C 1
ATOM 774 O O . THR A 1 95 ? -5.089 19.261 18.017 1.00 53.28 95 THR A O 1
ATOM 777 N N . PRO A 1 96 ? -5.374 18.243 16.032 1.00 41.78 96 PRO A N 1
ATOM 778 C CA . PRO A 1 96 ? -4.639 19.273 15.314 1.00 41.78 96 PRO A CA 1
ATOM 779 C C . PRO A 1 96 ? -5.370 20.601 15.520 1.00 41.78 96 PRO A C 1
ATOM 781 O O . PRO A 1 96 ? -6.593 20.663 15.380 1.00 41.78 96 PRO A O 1
ATOM 784 N N . LEU A 1 97 ? -4.636 21.664 15.856 1.00 39.06 97 LEU A N 1
ATOM 785 C CA . LEU A 1 97 ? -5.175 23.023 15.861 1.00 39.06 97 LEU A CA 1
ATOM 786 C C . LEU A 1 97 ? -5.833 23.280 14.491 1.00 39.06 97 LEU A C 1
ATOM 788 O O . LEU A 1 97 ? -5.129 23.440 13.495 1.00 39.06 97 LEU A O 1
ATOM 792 N N . GLY A 1 98 ? -7.169 23.276 14.434 1.00 42.78 98 GLY A N 1
ATOM 793 C CA . GLY A 1 98 ? -7.936 23.532 13.209 1.00 42.78 98 GLY A CA 1
ATOM 794 C C . GLY A 1 98 ? -8.745 22.369 12.614 1.00 42.78 98 GLY A C 1
ATOM 795 O O . GLY A 1 98 ? -9.171 22.497 11.468 1.00 42.78 98 GLY A O 1
ATOM 796 N N . TRP A 1 99 ? -8.981 21.263 13.330 1.00 42.66 99 TRP A N 1
ATOM 797 C CA . TRP A 1 99 ? -10.045 20.299 12.976 1.00 42.66 99 TRP A CA 1
ATOM 798 C C . TRP A 1 99 ? -11.397 20.654 13.622 1.00 42.66 99 TRP A C 1
ATOM 800 O O . TRP A 1 99 ? -11.450 21.458 14.549 1.00 42.66 99 TRP A O 1
ATOM 810 N N . ALA A 1 100 ? -12.488 20.113 13.062 1.00 50.47 100 ALA A N 1
ATOM 811 C CA . ALA A 1 100 ? -13.855 20.649 13.145 1.00 50.47 100 ALA A CA 1
ATOM 812 C C . ALA A 1 100 ? -14.430 20.851 14.566 1.00 50.47 100 ALA A C 1
ATOM 814 O O . ALA A 1 100 ? -15.243 21.754 14.748 1.00 50.47 100 ALA A O 1
ATOM 815 N N . CYS A 1 101 ? -13.940 20.129 15.582 1.00 64.94 101 CYS A N 1
ATOM 816 C CA . CYS A 1 101 ? -14.163 20.456 16.992 1.00 64.94 101 CYS A CA 1
ATOM 817 C C . CYS A 1 101 ? -12.837 20.467 17.770 1.00 64.94 101 CYS A C 1
ATOM 819 O O . CYS A 1 101 ? -12.091 19.488 17.770 1.00 64.94 101 CYS A O 1
ATOM 821 N N . GLY A 1 102 ? -12.528 21.577 18.445 1.00 74.94 102 GLY A N 1
ATOM 822 C CA . GLY A 1 102 ? -11.440 21.607 19.428 1.00 74.94 102 GLY A CA 1
ATOM 823 C C . GLY A 1 102 ? -11.782 20.768 20.665 1.00 74.94 102 GLY A C 1
ATOM 824 O O . GLY A 1 102 ? -12.947 20.434 20.883 1.00 74.94 102 GLY A O 1
ATOM 825 N N . GLU A 1 103 ? -10.784 20.461 21.502 1.00 84.50 103 GLU A N 1
ATOM 826 C CA . GLU A 1 103 ? -10.988 19.720 22.760 1.00 84.50 103 GLU A CA 1
ATOM 827 C C . GLU A 1 103 ? -12.085 20.342 23.644 1.00 84.50 103 GLU A C 1
ATOM 829 O O . GLU A 1 103 ? -12.877 19.612 24.242 1.00 84.50 103 GLU A O 1
ATOM 834 N N . SER A 1 104 ? -12.196 21.676 23.654 1.00 85.75 104 SER A N 1
ATOM 835 C CA . SER A 1 104 ? -13.271 22.393 24.346 1.00 85.75 104 SER A CA 1
ATOM 836 C C . SER A 1 104 ? -14.668 21.956 23.897 1.00 85.75 104 SER A C 1
ATOM 838 O O . SER A 1 104 ? -15.496 21.628 24.739 1.00 85.75 104 SER A O 1
ATOM 840 N N . GLY A 1 105 ? -14.908 21.840 22.588 1.00 86.31 105 GLY A N 1
ATOM 841 C CA . GLY A 1 105 ? -16.192 21.377 22.052 1.00 86.31 105 GLY A CA 1
ATOM 842 C C . GLY A 1 105 ? -16.514 19.939 22.469 1.00 86.31 105 GLY A C 1
ATOM 843 O O . GLY A 1 105 ? -17.657 19.622 22.790 1.00 86.31 105 GLY A O 1
ATOM 844 N N . VAL A 1 106 ? -15.501 19.068 22.553 1.00 90.19 106 VAL A N 1
ATOM 845 C CA . VAL A 1 106 ? -15.681 17.696 23.057 1.00 90.19 106 VAL A CA 1
ATOM 846 C C . VAL A 1 106 ? -16.120 17.714 24.526 1.00 90.19 106 VAL A C 1
ATOM 848 O O . VAL A 1 106 ? -17.058 17.004 24.897 1.00 90.19 106 VAL A O 1
ATOM 851 N N . ARG A 1 107 ? -15.484 18.543 25.367 1.00 90.50 107 ARG A N 1
ATOM 852 C CA . ARG A 1 107 ? -15.859 18.697 26.784 1.00 90.50 107 ARG A CA 1
ATOM 853 C C . ARG A 1 107 ? -17.247 19.303 26.960 1.00 90.50 107 ARG A C 1
ATOM 855 O O . ARG A 1 107 ? -17.990 18.816 27.814 1.00 90.50 107 ARG A O 1
ATOM 862 N N . ASP A 1 108 ? -17.617 20.286 26.146 1.00 90.06 108 ASP A N 1
ATOM 863 C CA . ASP A 1 108 ? -18.940 20.917 26.179 1.00 90.06 108 ASP A CA 1
ATOM 864 C C . ASP A 1 108 ? -20.048 19.895 25.891 1.00 90.06 108 ASP A C 1
ATOM 866 O O . ASP A 1 108 ? -21.003 19.766 26.663 1.00 90.06 108 ASP A O 1
ATOM 870 N N . ILE A 1 109 ? -19.880 19.084 24.840 1.00 94.38 109 ILE A N 1
ATOM 871 C CA . ILE A 1 109 ? -20.829 18.021 24.476 1.00 94.38 109 ILE A CA 1
ATOM 872 C C . ILE A 1 109 ? -20.947 16.983 25.598 1.00 94.38 109 ILE A C 1
ATOM 874 O O . ILE A 1 109 ? -22.054 16.597 25.982 1.00 94.38 109 ILE A O 1
ATOM 878 N N . LEU A 1 110 ? -19.819 16.523 26.147 1.00 94.62 110 LEU A N 1
ATOM 879 C CA . LEU A 1 110 ? -19.808 15.525 27.221 1.00 94.62 110 LEU A CA 1
ATOM 880 C C . LEU A 1 110 ? -20.420 16.064 28.522 1.00 94.62 110 LEU A C 1
ATOM 882 O O . LEU A 1 110 ? -21.098 15.319 29.236 1.00 94.62 110 LEU A O 1
ATOM 886 N N . SER A 1 111 ? -20.233 17.351 28.809 1.00 92.31 111 SER A N 1
ATOM 887 C CA . SER A 1 111 ? -20.831 18.023 29.966 1.00 92.31 111 SER A CA 1
ATOM 888 C C . SER A 1 111 ? -22.344 18.144 29.806 1.00 92.31 111 SER A C 1
ATOM 890 O O . SER A 1 111 ? -23.084 17.724 30.698 1.00 92.31 111 SER A O 1
ATOM 892 N N . ALA A 1 112 ? -22.820 18.585 28.638 1.00 94.94 112 ALA A N 1
ATOM 893 C CA . ALA A 1 112 ? -24.247 18.627 28.320 1.00 94.94 112 ALA A CA 1
ATOM 894 C C . ALA A 1 112 ? -24.890 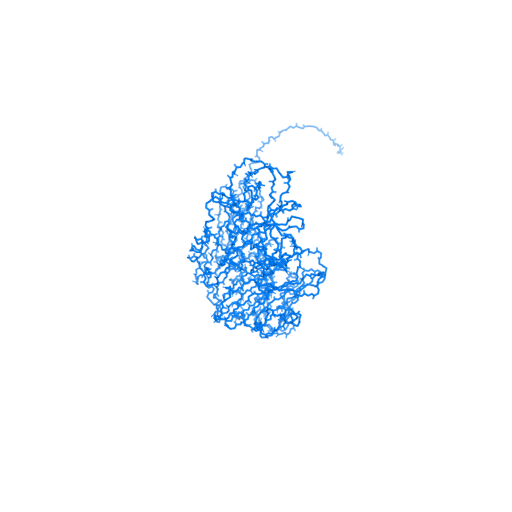17.229 28.388 1.00 94.94 112 ALA A C 1
ATOM 896 O O . ALA A 1 112 ? -25.977 17.060 28.949 1.00 94.94 112 ALA A O 1
ATOM 897 N N . ALA A 1 113 ? -24.190 16.202 27.896 1.00 96.25 113 ALA A N 1
ATOM 898 C CA . ALA A 1 113 ? -24.651 14.820 27.966 1.00 96.25 113 ALA A CA 1
ATOM 899 C C . ALA A 1 113 ? -24.770 14.303 29.402 1.00 96.25 113 ALA A C 1
ATOM 901 O O . ALA A 1 113 ? -25.727 13.591 29.725 1.00 96.25 113 ALA A O 1
ATOM 902 N N . LYS A 1 114 ? -23.828 14.680 30.272 1.00 94.69 114 LYS A N 1
ATOM 903 C CA . LYS A 1 114 ? -23.853 14.355 31.701 1.00 94.69 114 LYS A CA 1
ATOM 904 C C . LYS A 1 114 ? -25.016 15.053 32.407 1.00 94.69 114 LYS A C 1
ATOM 906 O O . LYS A 1 114 ? -25.785 14.386 33.099 1.00 94.69 114 LYS A O 1
ATOM 911 N N . GLU A 1 115 ? -25.189 16.358 32.204 1.00 94.69 115 GLU A N 1
ATOM 912 C CA . GLU A 1 115 ? -26.292 17.138 32.786 1.00 94.69 115 GLU A CA 1
ATOM 913 C C . GLU A 1 115 ? -27.663 16.623 32.332 1.00 94.69 115 GLU A C 1
ATOM 915 O O . GLU A 1 115 ? -28.577 16.449 33.141 1.00 94.69 115 GLU A O 1
ATOM 920 N N . GLY A 1 116 ? -27.792 16.310 31.042 1.00 94.19 116 GLY A N 1
ATOM 921 C CA . GLY A 1 116 ? -29.005 15.758 30.448 1.00 94.19 116 GLY A CA 1
ATOM 922 C C . GLY A 1 116 ? -29.217 14.264 30.700 1.00 94.19 116 GLY A C 1
ATOM 923 O O . GLY A 1 116 ? -30.261 13.727 30.318 1.00 94.19 116 GLY A O 1
ATOM 924 N N . SER A 1 117 ? -28.254 13.579 31.331 1.00 95.75 117 SER A N 1
ATOM 925 C CA . SER A 1 117 ? -28.268 12.123 31.536 1.00 95.75 117 SER A CA 1
ATOM 926 C C . SER A 1 117 ? -28.527 11.350 30.234 1.00 95.75 117 SER A C 1
ATOM 928 O O . SER A 1 117 ? -29.300 10.389 30.204 1.00 95.75 117 SER A O 1
ATOM 930 N N . TRP A 1 118 ? -27.939 11.800 29.120 1.00 96.81 118 TRP A N 1
ATOM 931 C CA . TRP A 1 118 ? -28.275 11.271 27.799 1.00 96.81 118 TRP A CA 1
ATOM 932 C C . TRP A 1 118 ? -27.872 9.806 27.663 1.00 96.81 118 TRP A C 1
ATOM 934 O O . TRP A 1 118 ? -28.715 8.979 27.320 1.00 96.81 118 TRP A O 1
ATOM 944 N N . PHE A 1 119 ? -26.623 9.470 27.993 1.00 95.44 119 PHE A N 1
ATOM 945 C CA . PHE A 1 119 ? -26.087 8.118 27.817 1.00 95.44 119 PHE A CA 1
ATOM 946 C C . PHE A 1 119 ? -26.618 7.107 28.843 1.00 95.44 119 PHE A C 1
ATOM 948 O O . PHE A 1 119 ? -26.817 5.944 28.500 1.00 95.44 119 PHE A O 1
ATOM 955 N N . THR A 1 120 ? -26.929 7.539 30.069 1.00 93.81 120 THR A N 1
ATOM 956 C CA . THR A 1 120 ? -27.569 6.684 31.089 1.00 93.81 120 THR A CA 1
ATOM 957 C C . THR A 1 120 ? -29.055 6.441 30.810 1.00 93.81 120 THR A C 1
ATOM 959 O O . THR A 1 120 ? -29.607 5.426 31.232 1.00 93.81 120 THR A O 1
ATOM 962 N N . ASN A 1 121 ? -29.712 7.344 30.075 1.00 93.94 121 ASN A N 1
ATOM 963 C CA . ASN A 1 121 ? -31.116 7.242 29.687 1.00 93.94 121 ASN A CA 1
ATOM 964 C C . ASN A 1 121 ? -31.281 7.404 28.166 1.00 93.94 121 ASN A C 1
ATOM 966 O O . ASN A 1 121 ? -31.829 8.397 27.681 1.00 93.94 121 ASN A O 1
ATOM 970 N N . TRP A 1 122 ? -30.802 6.415 27.408 1.00 94.44 122 TRP A N 1
ATOM 971 C CA . TRP A 1 122 ? -30.684 6.454 25.944 1.00 94.44 122 TRP A CA 1
ATOM 972 C C . TRP A 1 122 ? -32.023 6.341 25.192 1.00 94.44 122 TRP A C 1
ATOM 974 O O . TRP A 1 122 ? -32.332 5.356 24.521 1.00 94.44 122 TRP A O 1
ATOM 984 N N . THR A 1 123 ? -32.857 7.365 25.334 1.00 94.62 123 THR A N 1
ATOM 985 C CA . THR A 1 123 ? -34.197 7.476 24.743 1.00 94.62 123 THR A CA 1
ATOM 986 C C . THR A 1 123 ? -34.184 8.357 23.495 1.00 94.62 123 THR A C 1
ATOM 988 O O . THR A 1 123 ? -33.280 9.166 23.320 1.00 94.62 123 THR A O 1
ATOM 991 N N . LYS A 1 124 ? -35.216 8.273 22.641 1.00 92.19 124 LYS A N 1
ATOM 992 C CA . LYS A 1 124 ? -35.324 9.120 21.433 1.00 92.19 124 LYS A CA 1
ATOM 993 C C . LYS A 1 124 ? -35.161 10.631 21.697 1.00 92.19 124 LYS A C 1
ATOM 995 O O . LYS A 1 124 ? -34.467 11.271 20.913 1.00 92.19 124 LYS A O 1
ATOM 1000 N N . PRO A 1 125 ? -35.746 11.223 22.761 1.00 95.88 125 PRO A N 1
ATOM 1001 C CA . PRO A 1 125 ? -35.497 12.628 23.090 1.00 95.88 125 PRO A CA 1
ATOM 1002 C C . PRO A 1 125 ? -34.026 12.925 23.399 1.00 95.88 125 PRO A C 1
ATOM 1004 O O . PRO A 1 125 ? -33.493 13.908 22.901 1.00 95.88 125 PRO A O 1
ATOM 1007 N N . ASN A 1 126 ? -33.361 12.054 24.161 1.00 96.00 126 ASN A N 1
ATOM 1008 C CA . ASN A 1 126 ? -31.952 12.224 24.522 1.00 96.00 126 ASN A CA 1
ATOM 1009 C C . ASN A 1 126 ? -31.014 11.985 23.330 1.00 96.00 126 ASN A C 1
ATOM 1011 O O . ASN A 1 126 ? -30.034 12.699 23.173 1.00 96.00 126 ASN A O 1
ATOM 1015 N N . GLN A 1 127 ? -31.352 11.046 22.447 1.00 96.69 127 GLN A N 1
ATOM 1016 C CA . GLN A 1 127 ? -30.677 10.837 21.165 1.00 96.69 127 GLN A CA 1
ATOM 1017 C C . GLN A 1 127 ? -30.773 12.075 20.261 1.00 96.69 127 GLN A C 1
ATOM 1019 O O . GLN A 1 127 ? -29.780 12.485 19.669 1.00 96.69 127 GLN A O 1
ATOM 1024 N N . ALA A 1 128 ? -31.954 12.694 20.173 1.00 94.56 128 ALA A N 1
ATOM 1025 C CA . ALA A 1 128 ? -32.147 13.919 19.401 1.00 94.56 128 ALA A CA 1
ATOM 1026 C C . ALA A 1 128 ? -31.395 15.112 20.014 1.00 94.56 128 ALA A C 1
ATOM 1028 O O . ALA A 1 128 ? -30.766 15.867 19.281 1.00 94.56 128 ALA A O 1
ATOM 1029 N N . ALA A 1 129 ? -31.420 15.253 21.345 1.00 97.00 129 ALA A N 1
ATOM 1030 C CA . ALA A 1 129 ? -30.657 16.281 22.053 1.00 97.00 129 ALA A CA 1
ATOM 1031 C C . ALA A 1 129 ? -29.146 16.116 21.840 1.00 97.00 129 ALA A C 1
ATOM 1033 O O . ALA A 1 129 ? -28.454 17.097 21.588 1.00 97.00 129 ALA A O 1
ATOM 1034 N N . PHE A 1 130 ? -28.657 14.873 21.859 1.00 97.38 130 PHE A N 1
ATOM 1035 C CA . PHE A 1 130 ? -27.265 14.567 21.562 1.00 97.38 130 PHE A CA 1
ATOM 1036 C C . PHE A 1 130 ? -26.880 14.983 20.139 1.00 97.38 130 PHE A C 1
ATOM 1038 O O . PHE A 1 130 ? -25.926 15.732 19.972 1.00 97.38 130 PHE A O 1
ATOM 1045 N N . MET A 1 131 ? -27.658 14.585 19.126 1.00 95.88 131 MET A N 1
ATOM 1046 C CA . MET A 1 131 ? -27.395 14.969 17.732 1.00 95.88 131 MET A CA 1
ATOM 1047 C C . MET A 1 131 ? -27.445 16.485 17.509 1.00 95.88 131 MET A C 1
ATOM 1049 O O . MET A 1 131 ? -26.614 17.005 16.772 1.00 95.88 131 MET A O 1
ATOM 1053 N N . GLN A 1 132 ? -28.375 17.194 18.160 1.00 95.38 132 GLN A N 1
ATOM 1054 C CA . GLN A 1 132 ? -28.426 18.658 18.098 1.00 95.38 132 GLN A CA 1
ATOM 1055 C C . GLN A 1 132 ? -27.168 19.283 18.709 1.00 95.38 132 GLN A C 1
ATOM 1057 O O . GLN A 1 132 ? -26.612 20.220 18.154 1.00 95.38 132 GLN A O 1
ATOM 1062 N N . CYS A 1 133 ? -26.682 18.736 19.825 1.00 95.12 133 CYS A N 1
ATOM 1063 C CA . CYS A 1 133 ? -25.480 19.235 20.483 1.00 95.12 133 CYS A CA 1
ATOM 1064 C C . CYS A 1 133 ? -24.214 19.027 19.634 1.00 95.12 133 CYS A C 1
ATOM 1066 O O . CYS A 1 133 ? -23.325 19.876 19.661 1.00 95.12 133 CYS A O 1
ATOM 1068 N N . LEU A 1 134 ? -24.144 17.942 18.851 1.00 92.69 134 LEU A N 1
ATOM 1069 C CA . LEU A 1 134 ? -23.073 17.747 17.866 1.00 92.69 134 LEU A CA 1
ATOM 1070 C C . LEU A 1 134 ? -23.104 18.840 16.791 1.00 92.69 134 LEU A C 1
ATOM 1072 O O . LEU A 1 134 ? -22.075 19.454 16.521 1.00 92.69 134 LEU A O 1
ATOM 1076 N N . GLU A 1 135 ? -24.285 19.123 16.234 1.00 89.12 135 GLU A N 1
ATOM 1077 C CA . GLU A 1 135 ? -24.477 20.181 15.233 1.00 89.12 135 GLU A CA 1
ATOM 1078 C C . GLU A 1 135 ? -24.086 21.561 15.786 1.00 89.12 135 GLU A C 1
ATOM 1080 O O . GLU A 1 135 ? -23.316 22.281 15.151 1.00 89.12 135 GLU A O 1
ATOM 1085 N N . ASP A 1 136 ? -24.529 21.895 17.002 1.00 88.94 136 ASP A N 1
ATOM 1086 C CA . ASP A 1 136 ? -24.232 23.174 17.661 1.00 88.94 136 ASP A CA 1
ATOM 1087 C C . ASP A 1 136 ? -22.721 23.383 17.904 1.00 88.94 136 ASP A C 1
ATOM 1089 O O . ASP A 1 136 ? -22.252 24.520 17.992 1.00 88.94 136 ASP A O 1
ATOM 1093 N N . ASN A 1 137 ? -21.952 22.291 17.981 1.00 85.06 137 ASN A N 1
ATOM 1094 C CA . ASN A 1 137 ? -20.499 22.282 18.174 1.00 85.06 137 ASN A CA 1
ATOM 1095 C C . ASN A 1 137 ? -19.707 21.992 16.886 1.00 85.06 137 ASN A C 1
ATOM 1097 O O . ASN A 1 137 ? -18.502 21.748 16.955 1.00 85.06 137 ASN A O 1
ATOM 1101 N N . ASN A 1 138 ? -20.354 22.032 15.714 1.00 82.88 138 ASN A N 1
ATOM 1102 C CA . ASN A 1 138 ? -19.756 21.719 14.409 1.00 82.88 138 ASN A CA 1
ATOM 1103 C C . ASN A 1 138 ? -19.079 20.333 14.343 1.00 82.88 138 ASN A C 1
ATOM 1105 O O . ASN A 1 138 ? -18.074 20.154 13.653 1.00 82.88 138 ASN A O 1
ATOM 1109 N N . VAL A 1 139 ? -19.621 19.342 15.055 1.00 81.56 139 VAL A N 1
ATOM 1110 C CA . VAL A 1 139 ? -19.183 17.946 14.960 1.00 81.56 139 VAL A CA 1
ATOM 1111 C C . VAL A 1 139 ? -20.020 17.235 13.908 1.00 81.56 139 VAL A C 1
ATOM 1113 O O . VAL A 1 139 ? -21.214 17.008 14.101 1.00 81.56 139 VAL A O 1
ATOM 1116 N N . ASP A 1 140 ? -19.376 16.830 12.815 1.00 80.00 140 ASP A N 1
ATOM 1117 C CA . ASP A 1 140 ? -19.992 15.954 11.822 1.00 80.00 140 ASP A CA 1
ATOM 1118 C C . ASP A 1 140 ? -20.063 14.519 12.376 1.00 80.00 140 ASP A C 1
ATOM 1120 O O . ASP A 1 140 ? -19.020 13.881 12.541 1.00 80.00 140 ASP A O 1
ATOM 1124 N N . PRO A 1 141 ? -21.259 13.972 12.656 1.00 81.50 141 PRO A N 1
ATOM 1125 C CA . PRO A 1 141 ? -21.388 12.618 13.180 1.00 81.50 141 PRO A CA 1
ATOM 1126 C C . PRO A 1 141 ? -20.974 11.586 12.127 1.00 81.50 141 PRO A C 1
ATOM 1128 O O . PRO A 1 141 ? -21.261 11.745 10.935 1.00 81.50 141 PRO A O 1
ATOM 1131 N N . THR A 1 142 ? -20.401 10.461 12.562 1.00 70.62 142 THR A N 1
ATOM 1132 C CA . THR A 1 142 ? -20.184 9.327 11.653 1.00 70.62 142 THR A CA 1
ATOM 1133 C C . THR A 1 142 ? -21.498 8.834 11.038 1.00 70.62 142 THR A C 1
ATOM 1135 O O . THR A 1 142 ? -22.610 9.029 11.555 1.00 70.62 142 THR A O 1
ATOM 1138 N N . THR A 1 143 ? -21.389 8.128 9.914 1.00 63.94 143 THR A N 1
ATOM 1139 C CA . THR A 1 143 ? -22.541 7.486 9.267 1.00 63.94 143 THR A CA 1
ATOM 1140 C C . THR A 1 143 ? -23.217 6.472 10.193 1.00 63.94 143 THR A C 1
ATOM 1142 O O . THR A 1 143 ? -24.447 6.376 10.209 1.00 63.94 143 THR A O 1
ATOM 1145 N N . ALA A 1 144 ? -22.431 5.729 10.980 1.00 59.97 144 ALA A N 1
ATOM 1146 C CA . ALA A 1 144 ? -22.946 4.754 11.934 1.00 59.97 144 ALA A CA 1
ATOM 1147 C C . ALA A 1 144 ? -23.741 5.434 13.056 1.00 59.97 144 ALA A C 1
ATOM 1149 O O . ALA A 1 144 ? -24.843 4.979 13.377 1.00 59.97 144 ALA A O 1
ATOM 1150 N N . LEU A 1 145 ? -23.247 6.562 13.575 1.00 79.19 145 LEU A N 1
ATOM 1151 C CA . LEU A 1 145 ? -23.962 7.357 14.568 1.00 79.19 145 LEU A CA 1
ATOM 1152 C C . LEU A 1 145 ? -25.262 7.931 14.003 1.00 79.19 145 LEU A C 1
ATOM 1154 O O . LEU A 1 145 ? -26.341 7.654 14.525 1.00 79.19 145 LEU A O 1
ATOM 1158 N N . SER A 1 146 ? -25.186 8.672 12.899 1.00 74.06 146 SER A N 1
ATOM 1159 C CA . SER A 1 146 ? -26.354 9.325 12.292 1.00 74.06 146 SER A CA 1
ATOM 1160 C C . SER A 1 146 ? -27.441 8.324 11.872 1.00 74.06 146 SER A C 1
ATOM 1162 O O . SER A 1 146 ? -28.613 8.493 12.220 1.00 74.06 146 SER A O 1
ATOM 1164 N N . THR A 1 147 ? -27.068 7.236 11.191 1.00 62.19 147 THR A N 1
ATOM 1165 C CA . THR A 1 147 ? -28.013 6.191 10.759 1.00 62.19 147 THR A CA 1
ATOM 1166 C C . THR A 1 147 ? -28.577 5.429 11.951 1.00 62.19 147 THR A C 1
ATOM 1168 O O . THR A 1 147 ? -29.783 5.186 12.009 1.00 62.19 147 THR A O 1
ATOM 1171 N N . GLY A 1 148 ? -27.715 5.078 12.906 1.00 65.06 148 GLY A N 1
ATOM 1172 C CA . GLY A 1 148 ? -28.067 4.326 14.102 1.00 65.06 148 GLY A CA 1
ATOM 1173 C C . GLY A 1 148 ? -29.026 5.071 15.035 1.00 65.06 148 GLY A C 1
ATOM 1174 O O . GLY A 1 148 ? -29.883 4.455 15.672 1.00 65.06 148 GLY A O 1
ATOM 1175 N N . ILE A 1 149 ? -28.926 6.400 15.092 1.00 83.12 149 ILE A N 1
ATOM 1176 C CA . ILE A 1 149 ? -29.902 7.254 15.777 1.00 83.12 149 ILE A CA 1
ATOM 1177 C C . ILE A 1 149 ? -31.210 7.310 14.980 1.00 83.12 149 ILE A C 1
ATOM 1179 O O . ILE A 1 149 ? -32.285 7.089 15.540 1.00 83.12 149 ILE A O 1
ATOM 1183 N N . ALA A 1 150 ? -31.142 7.557 13.667 1.00 72.69 150 ALA A N 1
ATOM 1184 C CA . ALA A 1 150 ? -32.327 7.712 12.821 1.00 72.69 150 ALA A CA 1
ATOM 1185 C C . ALA A 1 150 ? -33.225 6.460 12.804 1.00 72.69 150 ALA A C 1
ATOM 1187 O O . ALA A 1 150 ? -34.455 6.568 12.822 1.00 72.69 150 ALA A O 1
ATOM 1188 N N . ASN A 1 151 ? -32.625 5.269 12.796 1.00 70.31 151 ASN A N 1
ATOM 1189 C CA . ASN A 1 151 ? -33.341 3.993 12.797 1.00 70.31 151 ASN A CA 1
ATOM 1190 C C . ASN A 1 151 ? -33.582 3.421 14.215 1.00 70.31 151 ASN A C 1
ATOM 1192 O O . ASN A 1 151 ? -34.324 2.448 14.358 1.00 70.31 151 ASN A O 1
ATOM 1196 N N . GLY A 1 152 ? -32.994 4.025 15.255 1.00 76.12 152 GLY A N 1
ATOM 1197 C CA . GLY A 1 152 ? -33.075 3.571 16.645 1.00 76.12 152 GLY A CA 1
ATOM 1198 C C . GLY A 1 152 ? -32.321 2.269 16.940 1.00 76.12 152 GLY A C 1
ATOM 1199 O O . GLY A 1 152 ? -32.704 1.560 17.869 1.00 76.12 152 GLY A O 1
ATOM 1200 N N . SER A 1 153 ? -31.298 1.921 16.152 1.00 73.94 153 SER A N 1
ATOM 1201 C CA . SER A 1 153 ? -30.530 0.677 16.289 1.00 73.94 153 SER A CA 1
ATOM 1202 C C . SER A 1 153 ? -29.221 0.821 17.069 1.00 73.94 153 SER A C 1
ATOM 1204 O O . SER A 1 153 ? -28.580 -0.194 17.339 1.00 73.94 153 SER A O 1
ATOM 1206 N N . ILE A 1 154 ? -28.784 2.044 17.393 1.00 77.94 154 ILE A N 1
ATOM 1207 C CA . ILE A 1 154 ? -27.519 2.276 18.109 1.00 77.94 154 ILE A CA 1
ATOM 1208 C C . ILE A 1 154 ? -27.706 2.296 19.628 1.00 77.94 154 ILE A C 1
ATOM 1210 O O . ILE A 1 154 ? -28.626 2.924 20.159 1.00 77.94 154 ILE A O 1
ATOM 1214 N N . THR A 1 155 ? -26.806 1.619 20.335 1.00 83.31 155 THR A N 1
ATOM 1215 C CA . THR A 1 155 ? -26.714 1.640 21.798 1.00 83.31 155 THR A CA 1
ATOM 1216 C C . THR A 1 155 ? -25.892 2.843 22.272 1.00 83.31 155 THR A C 1
ATOM 1218 O O . THR A 1 155 ? -25.121 3.416 21.504 1.00 83.31 155 THR A O 1
ATOM 1221 N N . ALA A 1 156 ? -26.056 3.250 23.534 1.00 88.88 156 ALA A N 1
ATOM 1222 C CA . ALA A 1 156 ? -25.366 4.421 24.084 1.00 88.88 156 ALA A CA 1
ATOM 1223 C C . ALA A 1 156 ? -23.836 4.286 24.046 1.00 88.88 156 ALA A C 1
ATOM 1225 O O . ALA A 1 156 ? -23.136 5.244 23.741 1.00 88.88 156 ALA A O 1
ATOM 1226 N N . ASP A 1 157 ? -23.316 3.087 24.306 1.00 82.38 157 ASP A N 1
ATOM 1227 C CA . ASP A 1 157 ? -21.882 2.805 24.282 1.00 82.38 157 ASP A CA 1
ATOM 1228 C C . ASP A 1 157 ? -21.299 2.915 22.863 1.00 82.38 157 ASP A C 1
ATOM 1230 O O . ASP A 1 157 ? -20.250 3.530 22.674 1.00 82.38 157 ASP A O 1
ATOM 1234 N N . LYS A 1 158 ? -22.024 2.424 21.848 1.00 80.69 158 LYS A N 1
ATOM 1235 C CA . LYS A 1 158 ? -21.650 2.608 20.440 1.00 80.69 158 LYS A CA 1
ATOM 1236 C C . LYS A 1 158 ? -21.741 4.067 20.021 1.00 80.69 158 LYS A C 1
ATOM 1238 O O . LYS A 1 158 ? -20.881 4.539 19.297 1.00 80.69 158 LYS A O 1
ATOM 1243 N N . ALA A 1 159 ? -22.736 4.805 20.504 1.00 89.88 159 ALA A N 1
ATOM 1244 C CA . ALA A 1 159 ? -22.837 6.229 20.214 1.00 89.88 159 ALA A CA 1
ATOM 1245 C C . ALA A 1 159 ? -21.671 7.037 20.810 1.00 89.88 159 ALA A C 1
ATOM 1247 O O . ALA A 1 159 ? -21.184 7.952 20.155 1.00 89.88 159 ALA A O 1
ATOM 1248 N N . ILE A 1 160 ? -21.185 6.670 22.003 1.00 93.44 160 ILE A N 1
ATOM 1249 C CA . ILE A 1 160 ? -19.969 7.249 22.595 1.00 93.44 160 ILE A CA 1
ATOM 1250 C C . ILE A 1 160 ? -18.737 6.899 21.753 1.00 93.44 160 ILE A C 1
ATOM 1252 O O . ILE A 1 160 ? -17.924 7.779 21.492 1.00 93.44 160 ILE A O 1
ATOM 1256 N N . TYR A 1 161 ? -18.598 5.645 21.311 1.00 84.56 161 TYR A N 1
ATOM 1257 C CA . TYR A 1 161 ? -17.501 5.249 20.422 1.00 84.56 161 TYR A CA 1
ATOM 1258 C C . TYR A 1 161 ? -17.484 6.107 19.152 1.00 84.56 161 TYR A C 1
ATOM 1260 O O . TYR A 1 161 ? -16.500 6.785 18.883 1.00 84.56 161 TYR A O 1
ATOM 1268 N N . GLU A 1 162 ? -18.607 6.155 18.436 1.00 82.06 162 GLU A N 1
ATOM 1269 C CA . GLU A 1 162 ? -18.732 6.900 17.183 1.00 82.06 162 GLU A CA 1
ATOM 1270 C C . GLU A 1 162 ? -18.589 8.419 17.368 1.00 82.06 162 GLU A C 1
ATOM 1272 O O . GLU A 1 162 ? -18.130 9.127 16.474 1.00 82.06 162 GLU A O 1
ATOM 1277 N N . PHE A 1 163 ? -18.955 8.947 18.535 1.00 91.69 163 PHE A N 1
ATOM 1278 C CA . PHE A 1 163 ? -18.703 10.341 18.885 1.00 91.69 163 PHE A CA 1
ATOM 1279 C C . PHE A 1 163 ? -17.212 10.641 18.995 1.00 91.69 163 PHE A C 1
ATOM 1281 O O . PHE A 1 163 ? -16.728 11.556 18.335 1.00 91.69 163 PHE A O 1
ATOM 1288 N N . PHE A 1 164 ? -16.472 9.838 19.764 1.00 86.44 164 PHE A N 1
ATOM 1289 C CA . PHE A 1 164 ? -15.017 9.967 19.821 1.00 86.44 164 PHE A CA 1
ATOM 1290 C C . PHE A 1 164 ? -14.403 9.774 18.433 1.00 86.44 164 PHE A C 1
ATOM 1292 O O . PHE A 1 164 ? -13.485 10.509 18.078 1.00 86.44 164 PHE A O 1
ATOM 1299 N N . THR A 1 165 ? -14.968 8.885 17.612 1.00 76.88 165 THR A N 1
ATOM 1300 C CA . THR A 1 165 ? -14.535 8.721 16.224 1.00 76.88 165 THR A CA 1
ATOM 1301 C C . THR A 1 165 ? -14.724 9.989 15.391 1.00 76.88 165 THR A C 1
ATOM 1303 O O . THR A 1 165 ? -13.835 10.404 14.650 1.00 76.88 165 THR A O 1
ATOM 1306 N N . SER A 1 166 ? -15.867 10.654 15.563 1.00 77.56 166 SER A N 1
ATOM 1307 C CA . SER A 1 166 ? -16.187 11.917 14.887 1.00 77.56 166 SER A CA 1
ATOM 1308 C C . SER A 1 166 ? -15.217 13.045 15.273 1.00 77.56 166 SER A C 1
ATOM 1310 O O . SER A 1 166 ? -14.937 13.920 14.457 1.00 77.56 166 SER A O 1
ATOM 1312 N N . CYS A 1 167 ? -14.680 13.018 16.498 1.00 80.12 167 CYS A N 1
ATOM 1313 C CA . CYS A 1 167 ? -13.793 14.058 17.028 1.00 80.12 167 CYS A CA 1
ATOM 1314 C C . CYS A 1 167 ? -12.294 13.782 16.811 1.00 80.12 167 CYS A C 1
ATOM 1316 O O . CYS A 1 167 ? -11.530 14.721 16.598 1.00 80.12 167 CYS A O 1
ATOM 1318 N N . PHE A 1 168 ? -11.864 12.518 16.879 1.00 71.06 168 PHE A N 1
ATOM 1319 C CA . PHE A 1 168 ? -10.446 12.135 16.977 1.00 71.06 168 PHE A CA 1
ATOM 1320 C C . PHE A 1 168 ? -9.956 11.201 15.855 1.00 71.06 168 PHE A C 1
ATOM 1322 O O . PHE A 1 168 ? -8.818 10.729 15.906 1.00 71.06 168 PHE A O 1
ATOM 1329 N N . GLY A 1 169 ? -10.780 10.918 14.841 1.00 62.66 169 GLY A N 1
ATOM 1330 C CA . GLY A 1 169 ? -10.499 9.836 13.886 1.00 62.66 169 GLY A CA 1
ATOM 1331 C C . GLY A 1 169 ? -10.746 8.478 14.538 1.00 62.66 169 GLY A C 1
ATOM 1332 O O . GLY A 1 169 ? -11.437 8.424 15.542 1.00 62.66 169 GLY A O 1
ATOM 1333 N N . GLU A 1 170 ? -10.229 7.369 14.026 1.00 54.16 170 GLU A N 1
ATOM 1334 C CA . GLU A 1 170 ? -10.595 6.053 14.573 1.00 54.16 170 GLU A CA 1
ATOM 1335 C C . GLU A 1 170 ? -9.734 5.584 15.732 1.00 54.16 170 GLU A C 1
ATOM 1337 O O . GLU A 1 170 ? -8.664 6.117 16.025 1.00 54.16 170 GLU A O 1
ATOM 1342 N N . ASP A 1 171 ? -10.213 4.552 16.425 1.00 53.47 171 ASP A N 1
ATOM 1343 C CA . ASP A 1 171 ? -9.577 4.066 17.646 1.00 53.47 171 ASP A CA 1
ATOM 1344 C C . ASP A 1 171 ? -8.118 3.635 17.436 1.00 53.47 171 ASP A C 1
ATOM 1346 O O . ASP A 1 171 ? -7.305 3.642 18.368 1.00 53.47 171 ASP A O 1
ATOM 1350 N N . ILE A 1 172 ? -7.744 3.321 16.200 1.00 44.06 172 ILE A N 1
ATOM 1351 C CA . ILE A 1 172 ? -6.387 2.972 15.823 1.00 44.06 172 ILE A CA 1
ATOM 1352 C C . ILE A 1 172 ? -5.445 4.184 15.789 1.00 44.06 172 ILE A C 1
ATOM 1354 O O . ILE A 1 172 ? -4.248 4.012 16.046 1.00 44.06 172 ILE A O 1
ATOM 1358 N N . THR A 1 173 ? -5.969 5.385 15.521 1.00 47.81 173 THR A N 1
ATOM 1359 C CA . THR A 1 173 ? -5.231 6.660 15.542 1.00 47.81 173 THR A CA 1
ATOM 1360 C C . THR A 1 173 ? -5.289 7.339 16.904 1.00 47.81 173 THR A C 1
ATOM 1362 O O . THR A 1 173 ? -4.477 8.215 17.191 1.00 47.81 173 THR A O 1
ATOM 1365 N N . TRP A 1 174 ? -6.211 6.924 17.773 1.00 65.44 174 TRP A N 1
ATOM 1366 C CA . TRP A 1 174 ? -6.310 7.467 19.121 1.00 65.44 174 TRP A CA 1
ATOM 1367 C C . TRP A 1 174 ? -5.045 7.200 19.936 1.00 65.44 174 TRP A C 1
ATOM 1369 O O . TRP A 1 174 ? -4.624 6.048 20.125 1.00 65.44 174 TRP A O 1
ATOM 1379 N N . LYS A 1 175 ? -4.508 8.277 20.517 1.00 66.38 175 LYS A N 1
ATOM 1380 C CA . LYS A 1 175 ? -3.545 8.196 21.617 1.00 66.38 175 LYS A CA 1
ATOM 1381 C C . LYS A 1 175 ? -4.172 7.464 22.803 1.00 66.38 175 LYS A C 1
ATOM 1383 O O . LYS A 1 175 ? -5.395 7.435 22.969 1.00 66.38 175 LYS A O 1
ATOM 1388 N N . ASP A 1 176 ? -3.330 6.899 23.662 1.00 67.44 176 ASP A N 1
ATOM 1389 C CA . ASP A 1 176 ? -3.799 6.168 24.844 1.00 67.44 176 ASP A CA 1
ATOM 1390 C C . ASP A 1 176 ? -4.663 7.054 25.757 1.00 67.44 176 ASP A C 1
ATOM 1392 O O . ASP A 1 176 ? -5.674 6.586 26.276 1.00 67.44 176 ASP A O 1
ATOM 1396 N N . ALA A 1 177 ? -4.352 8.351 25.855 1.00 77.12 177 ALA A N 1
ATOM 1397 C CA . ALA A 1 177 ? -5.171 9.321 26.578 1.00 77.12 177 ALA A CA 1
ATOM 1398 C C . ALA A 1 177 ? -6.604 9.415 26.015 1.00 77.12 177 ALA A C 1
ATOM 1400 O O . ALA A 1 177 ? -7.569 9.397 26.774 1.00 77.12 177 ALA A O 1
ATOM 1401 N N . THR A 1 178 ? -6.779 9.427 24.690 1.00 80.38 178 THR A N 1
ATOM 1402 C CA . THR A 1 178 ? -8.105 9.477 24.045 1.00 80.38 178 THR A CA 1
ATOM 1403 C C . THR A 1 178 ? -8.905 8.205 24.324 1.00 80.38 178 THR A C 1
ATOM 1405 O O . THR A 1 178 ? -10.095 8.267 24.636 1.00 80.38 178 THR A O 1
ATOM 1408 N N . LYS A 1 179 ? -8.243 7.041 24.304 1.00 77.75 179 LYS A N 1
ATOM 1409 C CA . LYS A 1 179 ? -8.859 5.750 24.664 1.00 77.75 179 LYS A CA 1
ATOM 1410 C C . LYS A 1 179 ? -9.316 5.733 26.115 1.00 77.75 179 LYS A C 1
ATOM 1412 O O . LYS A 1 179 ? -10.445 5.333 26.394 1.00 77.75 179 LYS A O 1
ATOM 1417 N N . GLN A 1 180 ? -8.457 6.192 27.020 1.00 81.19 180 GLN A N 1
ATOM 1418 C CA . GLN A 1 180 ? -8.767 6.305 28.442 1.00 81.19 180 GLN A CA 1
ATOM 1419 C C . GLN A 1 180 ? -9.916 7.279 28.683 1.00 81.19 180 GLN A C 1
ATOM 1421 O O . GLN A 1 180 ? -10.795 6.984 29.487 1.00 81.19 180 GLN A O 1
ATOM 1426 N N . TRP A 1 181 ? -9.960 8.401 27.958 1.00 90.12 181 TRP A N 1
ATOM 1427 C CA . TRP A 1 181 ? -11.051 9.359 28.082 1.00 90.12 181 TRP A CA 1
ATOM 1428 C C . TRP A 1 181 ? -12.381 8.747 27.636 1.00 90.12 181 TRP A C 1
ATOM 1430 O O . TRP A 1 181 ? -13.351 8.800 28.392 1.00 90.12 181 TRP A O 1
ATOM 1440 N N . ARG A 1 182 ? -12.429 8.065 26.484 1.00 89.81 182 ARG A N 1
ATOM 1441 C CA . ARG A 1 182 ? -13.634 7.329 26.065 1.00 89.81 182 ARG A CA 1
ATOM 1442 C C . ARG A 1 182 ? -14.060 6.313 27.127 1.00 89.81 182 ARG A C 1
ATOM 1444 O O . ARG A 1 182 ? -15.236 6.242 27.477 1.00 89.81 182 ARG A O 1
ATOM 1451 N N . GLU A 1 183 ? -13.118 5.533 27.649 1.00 83.50 183 GLU A N 1
ATOM 1452 C CA . GLU A 1 183 ? -13.404 4.505 28.655 1.00 83.50 183 GLU A CA 1
ATOM 1453 C C . GLU A 1 183 ? -13.917 5.098 29.974 1.00 83.50 183 GLU A C 1
ATOM 1455 O O . GLU A 1 183 ? -14.852 4.570 30.582 1.00 83.50 183 GLU A O 1
ATOM 1460 N N . PHE A 1 184 ? -13.370 6.243 30.383 1.00 88.81 184 PHE A N 1
ATOM 1461 C CA . PHE A 1 184 ? -13.864 7.018 31.514 1.00 88.81 184 PHE A CA 1
ATOM 1462 C C . PHE A 1 184 ? -15.312 7.477 31.289 1.00 88.81 184 PHE A C 1
ATOM 1464 O O . PHE A 1 184 ? -16.149 7.351 32.188 1.00 88.81 184 PHE A O 1
ATOM 1471 N N . ILE A 1 185 ? -15.654 7.948 30.084 1.00 93.88 185 ILE A N 1
ATOM 1472 C CA . ILE A 1 185 ? -17.034 8.325 29.738 1.00 93.88 185 ILE A CA 1
ATOM 1473 C C . ILE A 1 185 ? -17.969 7.110 29.764 1.00 93.88 185 ILE A C 1
ATOM 1475 O O . ILE A 1 185 ? -19.050 7.197 30.343 1.00 93.88 185 ILE A O 1
ATOM 1479 N N . LEU A 1 186 ? -17.564 5.962 29.220 1.00 87.31 186 LEU A N 1
ATOM 1480 C CA . LEU A 1 186 ? -18.361 4.731 29.294 1.00 87.31 186 LEU A CA 1
ATOM 1481 C C . LEU A 1 186 ? -18.618 4.320 30.751 1.00 87.31 186 LEU A C 1
ATOM 1483 O O . LEU A 1 186 ? -19.770 4.190 31.173 1.00 87.31 186 LEU A O 1
ATOM 1487 N N . THR A 1 187 ? -17.548 4.214 31.541 1.00 85.81 187 THR A N 1
ATOM 1488 C CA . THR A 1 187 ? -17.601 3.759 32.936 1.00 85.81 187 THR A CA 1
ATOM 1489 C C . THR A 1 187 ? -18.426 4.705 33.810 1.00 85.81 187 THR A C 1
ATOM 1491 O O . THR A 1 187 ? -19.264 4.253 34.593 1.00 85.81 187 THR A O 1
ATOM 1494 N N . SER A 1 188 ? -18.255 6.022 33.652 1.00 90.00 188 SER A N 1
ATOM 1495 C CA . SER A 1 188 ? -19.014 7.032 34.409 1.00 90.00 188 SER A CA 1
ATOM 1496 C C . SER A 1 188 ? -20.514 7.037 34.089 1.00 90.00 188 SER A C 1
ATOM 1498 O O . SER A 1 188 ? -21.310 7.494 34.909 1.00 90.00 188 SER A O 1
ATOM 1500 N N . ASN A 1 189 ? -20.916 6.469 32.948 1.00 90.75 189 ASN A N 1
ATOM 1501 C CA . ASN A 1 189 ? -22.313 6.280 32.558 1.00 90.75 189 ASN A CA 1
ATOM 1502 C C . ASN A 1 189 ? -22.827 4.850 32.819 1.00 90.75 189 ASN A C 1
ATOM 1504 O O . ASN A 1 189 ? -23.932 4.509 32.401 1.00 90.75 189 ASN A O 1
ATOM 1508 N N . GLY A 1 190 ? -22.058 4.004 33.519 1.00 87.12 190 GLY A N 1
ATOM 1509 C CA . GLY A 1 190 ? -22.441 2.617 33.808 1.00 87.12 190 GLY A CA 1
ATOM 1510 C C . GLY A 1 190 ? -22.525 1.730 32.561 1.00 87.12 190 GLY A C 1
ATOM 1511 O O . GLY A 1 190 ? -23.233 0.723 32.570 1.00 87.12 190 GLY A O 1
ATOM 1512 N N . LEU A 1 191 ? -21.836 2.119 31.488 1.00 81.88 191 LEU A N 1
ATOM 1513 C CA . LEU A 1 191 ? -21.764 1.398 30.226 1.00 81.88 191 LEU A CA 1
ATOM 1514 C C . LEU A 1 191 ? -20.455 0.610 30.153 1.00 81.88 191 LEU A C 1
ATOM 1516 O O . LEU A 1 191 ? -19.437 1.001 30.717 1.00 81.88 191 LEU A O 1
ATOM 1520 N N . THR A 1 192 ? -20.482 -0.490 29.413 1.00 73.62 192 THR A N 1
ATOM 1521 C CA . THR A 1 192 ? -19.291 -1.248 29.020 1.00 73.62 192 THR A CA 1
ATOM 1522 C C . THR A 1 192 ? -19.188 -1.211 27.506 1.00 73.62 192 THR A C 1
ATOM 1524 O O . THR A 1 192 ? -20.215 -1.344 26.839 1.00 73.62 192 THR A O 1
ATOM 1527 N N . SER A 1 193 ? -17.981 -1.069 26.961 1.00 61.56 193 SER A N 1
ATOM 1528 C CA . SER A 1 193 ? -17.759 -1.105 25.512 1.00 61.56 193 SER A CA 1
ATOM 1529 C C . SER A 1 193 ? -18.320 -2.400 24.901 1.00 61.56 193 SER A C 1
ATOM 1531 O O . SER A 1 193 ? -17.803 -3.486 25.175 1.00 61.56 193 SER A O 1
ATOM 1533 N N . SER A 1 194 ? -19.376 -2.321 24.079 1.00 47.78 194 SER A N 1
ATOM 1534 C CA . SER A 1 194 ? -19.786 -3.447 23.234 1.00 47.78 194 SER A CA 1
ATOM 1535 C C . SER A 1 194 ? -18.953 -3.432 21.953 1.00 47.78 194 SER A C 1
ATOM 1537 O O . SER A 1 194 ? -19.358 -2.935 20.904 1.00 47.78 194 SER A O 1
ATOM 1539 N N . ALA A 1 195 ? -17.733 -3.959 22.044 1.00 40.75 195 ALA A N 1
ATOM 1540 C CA . ALA A 1 195 ? -16.867 -4.093 20.883 1.00 40.75 195 ALA A CA 1
ATOM 1541 C C . ALA A 1 195 ? -17.529 -5.028 19.856 1.00 40.75 195 ALA A C 1
ATOM 1543 O O . ALA A 1 195 ? -17.671 -6.229 20.087 1.00 40.75 195 ALA A O 1
ATOM 1544 N N . SER A 1 196 ? -17.938 -4.497 18.701 1.00 38.88 196 SER A N 1
ATOM 1545 C CA . SER A 1 196 ? -18.210 -5.343 17.543 1.00 38.88 196 SER A CA 1
ATOM 1546 C C . SER A 1 196 ? -16.877 -5.822 16.985 1.00 38.88 196 SER A C 1
ATOM 1548 O O . SER A 1 196 ? -16.132 -5.047 16.384 1.00 38.88 196 SER A O 1
ATOM 1550 N N . VAL A 1 197 ? -16.583 -7.110 17.164 1.00 40.22 197 VAL A N 1
ATOM 1551 C CA . VAL A 1 197 ? -15.696 -7.842 16.251 1.00 40.22 197 VAL A CA 1
ATOM 1552 C C . VAL A 1 197 ? -16.195 -7.556 14.837 1.00 40.22 197 VAL A C 1
ATOM 1554 O O . VAL A 1 197 ? -17.412 -7.617 14.614 1.00 40.22 197 VAL A O 1
ATOM 1557 N N . SER A 1 198 ? -15.300 -7.217 13.901 1.00 45.34 198 SER A N 1
ATOM 1558 C CA . SER A 1 198 ? -15.649 -7.231 12.481 1.00 45.34 198 SER A CA 1
ATOM 1559 C C . SER A 1 198 ? -16.027 -8.675 12.160 1.00 45.34 198 SER A C 1
ATOM 1561 O O . SER A 1 198 ? -15.203 -9.564 11.985 1.00 45.34 198 SER A O 1
ATOM 1563 N N . THR A 1 199 ? -17.317 -8.962 12.256 1.00 45.25 199 THR A N 1
ATOM 1564 C CA . THR A 1 199 ? -17.863 -10.249 11.861 1.00 45.25 199 THR A CA 1
ATOM 1565 C C . THR A 1 199 ? -18.062 -10.144 10.361 1.00 45.25 199 THR A C 1
ATOM 1567 O O . THR A 1 199 ? -18.623 -9.133 9.922 1.00 45.25 199 THR A O 1
ATOM 1570 N N . PRO A 1 200 ? -17.622 -11.138 9.569 1.00 51.41 200 PRO A N 1
ATOM 1571 C CA . PRO A 1 200 ? -17.835 -11.122 8.132 1.00 51.41 200 PRO A CA 1
ATOM 1572 C C . PRO A 1 200 ? -19.310 -10.859 7.837 1.00 51.41 200 PRO A C 1
ATOM 1574 O O . PRO A 1 200 ? -20.187 -11.658 8.183 1.00 51.41 200 PRO A O 1
ATOM 1577 N N . ILE A 1 201 ? -19.605 -9.700 7.249 1.00 53.88 201 ILE A N 1
ATOM 1578 C CA . ILE A 1 201 ? -20.964 -9.374 6.832 1.00 53.88 201 ILE A CA 1
ATOM 1579 C C . ILE A 1 201 ? -21.267 -10.291 5.668 1.00 53.88 201 ILE A C 1
ATOM 1581 O O . ILE A 1 201 ? -20.670 -10.138 4.616 1.00 53.88 201 ILE A O 1
ATOM 1585 N N . LYS A 1 202 ? -22.194 -11.235 5.815 1.00 68.38 202 LYS A N 1
ATOM 1586 C CA . LYS A 1 202 ? -22.646 -12.001 4.652 1.00 68.38 202 LYS A CA 1
ATOM 1587 C C . LYS A 1 202 ? -23.345 -11.067 3.667 1.00 68.38 202 LYS A C 1
ATOM 1589 O O . LYS A 1 202 ? -24.322 -10.419 4.041 1.00 68.38 202 LYS A O 1
ATOM 1594 N N . GLY A 1 203 ? -22.873 -11.054 2.424 1.00 79.94 203 GLY A N 1
ATOM 1595 C CA . GLY A 1 203 ? -23.462 -10.276 1.340 1.00 79.94 203 GLY A CA 1
ATOM 1596 C C . GLY A 1 203 ? -22.680 -9.005 1.020 1.00 79.94 203 GLY A C 1
ATOM 1597 O O . GLY A 1 203 ? -21.463 -8.944 1.192 1.00 79.94 203 GLY A O 1
ATOM 1598 N N . VAL A 1 204 ? -23.394 -7.992 0.533 1.00 81.88 204 VAL A N 1
ATOM 1599 C CA . VAL A 1 204 ? -22.834 -6.708 0.094 1.00 81.88 204 VAL A CA 1
ATOM 1600 C C . VAL A 1 204 ? -23.269 -5.592 1.043 1.00 81.88 204 VAL A C 1
ATOM 1602 O O . VAL A 1 204 ? -24.455 -5.450 1.348 1.00 81.88 204 VAL A O 1
ATOM 1605 N N . ARG A 1 205 ? -22.318 -4.764 1.480 1.00 77.31 205 ARG A N 1
ATOM 1606 C CA . ARG A 1 205 ? -22.553 -3.556 2.278 1.00 77.31 205 ARG A CA 1
ATOM 1607 C C . ARG A 1 205 ? -22.044 -2.340 1.512 1.00 77.31 205 ARG A C 1
ATOM 1609 O O . ARG A 1 205 ? -20.901 -2.328 1.080 1.00 77.31 205 ARG A O 1
ATOM 1616 N N . THR A 1 206 ? -22.862 -1.295 1.420 1.00 73.88 206 THR A N 1
ATOM 1617 C CA . THR A 1 206 ? -22.487 -0.029 0.773 1.00 73.88 206 THR A CA 1
ATOM 1618 C C . THR A 1 206 ? -22.599 1.152 1.728 1.00 73.88 206 THR A C 1
ATOM 1620 O O . THR A 1 206 ? -23.554 1.218 2.505 1.00 73.88 206 THR A O 1
ATOM 1623 N N . TYR A 1 207 ? -21.684 2.112 1.633 1.00 66.62 207 TYR A N 1
ATOM 1624 C CA . TYR A 1 207 ? -21.687 3.349 2.421 1.00 66.62 207 TYR A CA 1
ATOM 1625 C C . TYR A 1 207 ? -21.234 4.512 1.535 1.00 66.62 207 TYR A C 1
ATOM 1627 O O . TYR A 1 207 ? -20.272 4.411 0.778 1.00 66.62 207 TYR A O 1
ATOM 1635 N N . LEU A 1 208 ? -21.970 5.621 1.603 1.00 69.62 208 LEU A N 1
ATOM 1636 C CA . LEU A 1 208 ? -21.726 6.817 0.802 1.00 69.62 208 LEU A CA 1
ATOM 1637 C C . LEU A 1 208 ? -21.080 7.887 1.683 1.00 69.62 208 LEU A C 1
ATOM 1639 O O . LEU A 1 208 ? -21.671 8.294 2.681 1.00 69.62 208 LEU A O 1
ATOM 1643 N N . ALA A 1 209 ? -19.906 8.373 1.291 1.00 64.62 209 ALA A N 1
ATOM 1644 C CA . ALA A 1 209 ? -19.226 9.484 1.943 1.00 64.62 209 ALA A CA 1
ATOM 1645 C C . ALA A 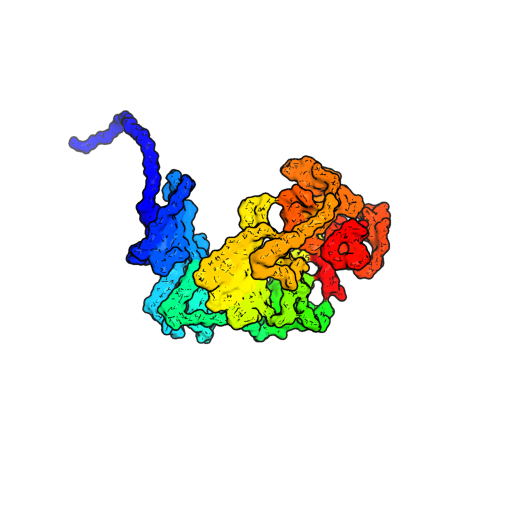1 209 ? -19.194 10.705 1.023 1.00 64.62 209 ALA A C 1
ATOM 1647 O O . ALA A 1 209 ? -18.799 10.610 -0.140 1.00 64.62 209 ALA A O 1
ATOM 1648 N N . LYS A 1 210 ? -19.561 11.873 1.552 1.00 66.50 210 LYS A N 1
ATOM 1649 C CA . LYS A 1 210 ? -19.326 13.147 0.864 1.00 66.50 210 LYS A CA 1
ATOM 1650 C C . LYS A 1 210 ? -17.884 13.586 1.100 1.00 66.50 210 LYS A C 1
ATOM 1652 O O . LYS A 1 210 ? -17.454 13.701 2.249 1.00 66.50 210 LYS A O 1
ATOM 1657 N N . VAL A 1 211 ? -17.142 13.803 0.021 1.00 66.06 211 VAL A N 1
ATOM 1658 C CA . VAL A 1 211 ? -15.768 14.325 0.074 1.00 66.06 211 VAL A CA 1
ATOM 1659 C C . VAL A 1 211 ? -15.800 15.850 0.070 1.00 66.06 211 VAL A C 1
ATOM 1661 O O . VAL A 1 211 ? -15.117 16.473 0.876 1.00 66.06 211 VAL A O 1
ATOM 1664 N N . ASP A 1 212 ? -16.653 16.435 -0.771 1.00 68.06 212 ASP A N 1
ATOM 1665 C CA . ASP A 1 212 ? -16.948 17.867 -0.824 1.00 68.06 212 ASP A CA 1
ATOM 1666 C C . ASP A 1 212 ? -18.398 18.095 -1.316 1.00 68.06 212 ASP A C 1
ATOM 1668 O O . ASP A 1 212 ? -19.186 17.148 -1.405 1.00 68.06 212 ASP A O 1
ATOM 1672 N N . GLU A 1 213 ? -18.783 19.349 -1.588 1.00 71.12 213 GLU A N 1
ATOM 1673 C CA . GLU A 1 213 ? -20.136 19.703 -2.055 1.00 71.12 213 GLU A CA 1
ATOM 1674 C C . GLU A 1 213 ? -20.514 19.042 -3.390 1.00 71.12 213 GLU A C 1
ATOM 1676 O O . GLU A 1 213 ? -21.693 18.767 -3.630 1.00 71.12 213 GLU A O 1
ATOM 1681 N N . GLU A 1 214 ? -19.529 18.774 -4.247 1.00 74.62 214 GLU A N 1
ATOM 1682 C CA . GLU A 1 214 ? -19.720 18.255 -5.596 1.00 74.62 214 GLU A CA 1
ATOM 1683 C C . GLU A 1 214 ? -19.270 16.799 -5.753 1.00 74.62 214 GLU A C 1
ATOM 1685 O O . GLU A 1 214 ? -19.611 16.203 -6.770 1.00 74.62 214 GLU A O 1
ATOM 1690 N N . THR A 1 215 ? -18.542 16.219 -4.792 1.00 74.31 215 THR A N 1
ATOM 1691 C CA . THR A 1 215 ? -17.897 14.899 -4.886 1.00 74.31 215 THR A CA 1
ATOM 1692 C C . THR A 1 215 ? -18.367 13.960 -3.782 1.00 74.31 215 THR A C 1
ATOM 1694 O O . THR A 1 215 ? -18.268 14.252 -2.589 1.00 74.31 215 THR A O 1
ATOM 1697 N N . SER A 1 216 ? -18.830 12.772 -4.168 1.00 76.69 216 SER A N 1
ATOM 1698 C CA . SER A 1 216 ? -19.177 11.690 -3.243 1.00 76.69 216 SER A CA 1
ATOM 1699 C C . SER A 1 216 ? -18.508 10.381 -3.646 1.00 76.69 216 SER A C 1
ATOM 1701 O O . SER A 1 216 ? -18.441 10.041 -4.827 1.00 76.69 216 SER A O 1
ATOM 1703 N N . VAL A 1 217 ? -18.045 9.627 -2.655 1.00 77.69 217 VAL A N 1
ATOM 1704 C CA . VAL A 1 217 ? -17.435 8.306 -2.820 1.00 77.69 217 VAL A CA 1
ATOM 1705 C C . VAL A 1 217 ? -18.382 7.262 -2.250 1.00 77.69 217 VAL A C 1
ATOM 1707 O O . VAL A 1 217 ? -18.779 7.346 -1.089 1.00 77.69 217 VAL A O 1
ATOM 1710 N N . LEU A 1 218 ? -18.758 6.288 -3.073 1.00 80.06 218 LEU A N 1
ATOM 1711 C CA . LEU A 1 218 ? -19.489 5.107 -2.641 1.00 80.06 218 LEU A CA 1
ATOM 1712 C C . LEU A 1 218 ? -18.482 3.986 -2.413 1.00 80.06 218 LEU A C 1
ATOM 1714 O O . LEU A 1 218 ? -17.803 3.537 -3.337 1.00 80.06 218 LEU A O 1
ATOM 1718 N N . TYR A 1 219 ? -18.400 3.544 -1.174 1.00 81.88 219 TYR A N 1
ATOM 1719 C CA . TYR A 1 219 ? -17.622 2.392 -0.777 1.00 81.88 219 TYR A CA 1
ATOM 1720 C C . TYR A 1 219 ? -18.533 1.169 -0.694 1.00 81.88 219 TYR A C 1
ATOM 1722 O O . TYR A 1 219 ? -19.670 1.264 -0.221 1.00 81.88 219 TYR A O 1
ATOM 1730 N N . THR A 1 220 ? -18.023 0.031 -1.147 1.00 84.75 220 THR A N 1
ATOM 1731 C CA . THR A 1 220 ? -18.742 -1.239 -1.179 1.00 84.75 220 THR A CA 1
ATOM 1732 C C . THR A 1 220 ? -17.822 -2.342 -0.676 1.00 84.75 220 THR A C 1
ATOM 1734 O O . THR A 1 220 ? -16.894 -2.716 -1.388 1.00 84.75 220 THR A O 1
ATOM 1737 N N . ASP A 1 221 ? -18.099 -2.894 0.503 1.00 84.25 221 ASP A N 1
ATOM 1738 C CA . ASP A 1 221 ? -17.459 -4.107 1.017 1.00 84.25 221 ASP A CA 1
ATOM 1739 C C . ASP A 1 221 ? -18.381 -5.284 0.720 1.00 84.25 221 ASP A C 1
ATOM 1741 O O . ASP A 1 221 ? -19.612 -5.165 0.750 1.00 84.25 221 ASP A O 1
ATOM 1745 N N . PHE A 1 222 ? -17.804 -6.445 0.465 1.00 88.50 222 PHE A N 1
ATOM 1746 C CA . PHE A 1 222 ? -18.571 -7.636 0.167 1.00 88.50 222 PHE A CA 1
ATOM 1747 C C . PHE A 1 222 ? -17.858 -8.905 0.619 1.00 88.50 222 PHE A C 1
ATOM 1749 O O . PHE A 1 222 ? -16.631 -8.998 0.624 1.00 88.50 222 PHE A O 1
ATOM 1756 N N . TYR A 1 223 ? -18.649 -9.905 0.993 1.00 87.62 223 TYR A N 1
ATOM 1757 C CA . TYR A 1 223 ? -18.158 -11.202 1.440 1.00 87.62 223 TYR A CA 1
ATOM 1758 C C . TYR A 1 223 ? -19.092 -12.302 0.943 1.00 87.62 223 TYR A C 1
ATOM 1760 O O . TYR A 1 223 ? -20.309 -12.240 1.141 1.00 87.62 223 TYR A O 1
ATOM 1768 N N . GLN A 1 224 ? -18.513 -13.301 0.272 1.00 84.88 224 GLN A N 1
ATOM 1769 C CA . GLN A 1 224 ? -19.177 -14.424 -0.415 1.00 84.88 224 GLN A CA 1
ATOM 1770 C C . GLN A 1 224 ? -20.182 -14.053 -1.526 1.00 84.88 224 GLN A C 1
ATOM 1772 O O . GLN A 1 224 ? -20.590 -14.928 -2.289 1.00 84.88 224 GLN A O 1
ATOM 1777 N N . GLU A 1 225 ? -20.566 -12.784 -1.661 1.00 89.88 225 GLU A N 1
ATOM 1778 C CA . GLU A 1 225 ? -21.449 -12.273 -2.709 1.00 89.88 225 GLU A CA 1
ATOM 1779 C C . GLU A 1 225 ? -20.712 -11.220 -3.539 1.00 89.88 225 GLU A C 1
ATOM 1781 O O . GLU A 1 225 ? -20.196 -10.249 -2.998 1.00 89.88 225 GLU A O 1
ATOM 1786 N N . VAL A 1 226 ? -20.647 -11.405 -4.858 1.00 92.88 226 VAL A N 1
ATOM 1787 C CA . VAL A 1 226 ? -19.957 -10.470 -5.759 1.00 92.88 226 VAL A CA 1
ATOM 1788 C C . VAL A 1 226 ? -20.913 -9.340 -6.165 1.00 92.88 226 VAL A C 1
ATOM 1790 O O . VAL A 1 226 ? -21.977 -9.634 -6.718 1.00 92.88 226 VAL A O 1
ATOM 1793 N N . PRO A 1 227 ? -20.544 -8.056 -5.982 1.00 92.69 227 PRO A N 1
ATOM 1794 C CA . PRO A 1 227 ? -21.325 -6.930 -6.481 1.00 92.69 227 PRO A CA 1
ATOM 1795 C C . PRO A 1 227 ? -21.559 -7.023 -7.992 1.00 92.69 227 PRO A C 1
ATOM 1797 O O . PRO A 1 227 ? -20.642 -7.327 -8.758 1.00 92.69 227 PRO A O 1
ATOM 1800 N N . ALA A 1 228 ? -22.776 -6.704 -8.443 1.00 91.44 228 ALA A N 1
ATOM 1801 C CA . ALA A 1 228 ? -23.171 -6.840 -9.850 1.00 91.44 228 ALA A CA 1
ATOM 1802 C C . ALA A 1 228 ? -22.241 -6.092 -10.825 1.00 91.44 228 ALA A C 1
ATOM 1804 O O . ALA A 1 228 ? -22.020 -6.549 -11.945 1.00 91.44 228 ALA A O 1
ATOM 1805 N N . GLU A 1 229 ? -21.660 -4.972 -10.393 1.00 91.44 229 GLU A N 1
ATOM 1806 C CA . GLU A 1 229 ? -20.729 -4.181 -11.202 1.00 91.44 229 GLU A CA 1
ATOM 1807 C C . GLU A 1 229 ? -19.377 -4.866 -11.462 1.00 91.44 229 GLU A C 1
ATOM 1809 O O . GLU A 1 229 ? -18.730 -4.562 -12.462 1.00 91.44 229 GLU A O 1
ATOM 1814 N N . LEU A 1 230 ? -18.971 -5.825 -10.623 1.00 94.94 230 LEU A N 1
ATOM 1815 C CA . LEU A 1 230 ? -17.737 -6.597 -10.800 1.00 94.94 230 LEU A CA 1
ATOM 1816 C C . LEU A 1 230 ? -17.955 -7.910 -11.562 1.00 94.94 230 LEU A C 1
ATOM 1818 O O . LEU A 1 230 ? -16.985 -8.528 -12.000 1.00 94.94 230 LEU A O 1
ATOM 1822 N N . ALA A 1 231 ? -19.207 -8.326 -11.784 1.00 92.75 231 ALA A N 1
ATOM 1823 C CA . ALA A 1 231 ? -19.529 -9.615 -12.400 1.00 92.75 231 ALA A CA 1
ATOM 1824 C C . ALA A 1 231 ? -18.879 -9.803 -13.784 1.00 92.75 231 ALA A C 1
ATOM 1826 O O . ALA A 1 231 ? -18.419 -10.895 -14.111 1.00 92.75 231 ALA A O 1
ATOM 1827 N N . GLY A 1 232 ? -18.793 -8.735 -14.586 1.00 92.31 232 GLY A N 1
ATOM 1828 C CA . GLY A 1 232 ? -18.131 -8.779 -15.893 1.00 92.31 232 GLY A CA 1
ATOM 1829 C C . GLY A 1 232 ? -16.614 -8.972 -15.801 1.00 92.31 232 GLY A C 1
ATOM 1830 O O . GLY A 1 232 ? -16.045 -9.732 -16.580 1.00 92.31 232 GLY A O 1
ATOM 1831 N N . ALA A 1 233 ? -15.960 -8.322 -14.835 1.00 93.81 233 ALA A N 1
ATOM 1832 C CA . ALA A 1 233 ? -14.520 -8.447 -14.619 1.00 93.81 233 ALA A CA 1
ATOM 1833 C C . ALA A 1 233 ? -14.145 -9.815 -14.034 1.00 93.81 233 ALA A C 1
ATOM 1835 O O . ALA A 1 233 ? -13.168 -10.424 -14.456 1.00 93.81 233 ALA A O 1
ATOM 1836 N N . PHE A 1 234 ? -14.957 -10.331 -13.111 1.00 95.19 234 PHE A N 1
ATOM 1837 C CA . PHE A 1 234 ? -14.713 -11.618 -12.452 1.00 95.19 234 PHE A CA 1
ATOM 1838 C C . PHE A 1 234 ? -15.181 -12.821 -13.280 1.00 95.19 234 PHE A C 1
ATOM 1840 O O . PHE A 1 234 ? -14.845 -13.956 -12.961 1.00 95.19 234 PHE A O 1
ATOM 1847 N N . GLY A 1 235 ? -15.924 -12.588 -14.365 1.00 92.62 235 GLY A N 1
ATOM 1848 C CA . GLY A 1 235 ? -16.321 -13.614 -15.330 1.00 92.62 235 GLY A CA 1
ATOM 1849 C C . GLY A 1 235 ? -15.268 -13.931 -16.400 1.00 92.62 235 GLY A C 1
ATOM 1850 O O . GLY A 1 235 ? -15.552 -14.716 -17.305 1.00 92.62 235 GLY A O 1
ATOM 1851 N N . GLN A 1 236 ? -14.086 -13.309 -16.350 1.00 92.06 236 GLN A N 1
ATOM 1852 C CA . GLN A 1 236 ? -13.017 -13.538 -17.326 1.00 92.06 236 GLN A CA 1
ATOM 1853 C C . GLN A 1 236 ? -12.346 -14.913 -17.137 1.00 92.06 236 GLN A C 1
ATOM 1855 O O . GLN A 1 236 ? -12.400 -15.514 -16.063 1.00 92.06 236 GLN A O 1
ATOM 1860 N N . GLN A 1 237 ? -11.714 -15.430 -18.196 1.00 91.31 237 GLN A N 1
ATOM 1861 C CA . GLN A 1 237 ? -11.196 -16.802 -18.244 1.00 91.31 237 GLN A CA 1
ATOM 1862 C C . GLN A 1 237 ? -10.153 -17.100 -17.156 1.00 91.31 237 GLN A C 1
ATOM 1864 O O . GLN A 1 237 ? -10.151 -18.213 -16.627 1.00 91.31 237 GLN A O 1
ATOM 1869 N N . GLN A 1 238 ? -9.319 -16.127 -16.779 1.00 90.75 238 GLN A N 1
ATOM 1870 C CA . GLN A 1 238 ? -8.296 -16.312 -15.747 1.00 90.75 238 GLN A CA 1
ATOM 1871 C C . GLN A 1 238 ? -8.879 -16.631 -14.358 1.00 90.75 238 GLN A C 1
ATOM 1873 O O . GLN A 1 238 ? -8.219 -17.252 -13.528 1.00 90.75 238 GLN A O 1
ATOM 1878 N N . PHE A 1 239 ? -10.153 -16.304 -14.119 1.00 93.69 239 PHE A N 1
ATOM 1879 C CA . PHE A 1 239 ? -10.871 -16.655 -12.891 1.00 93.69 239 PHE A CA 1
ATOM 1880 C C . PHE A 1 239 ? -11.533 -18.041 -12.943 1.00 93.69 239 PHE A C 1
ATOM 1882 O O . PHE A 1 239 ? -12.254 -18.426 -12.024 1.00 93.69 239 PHE A O 1
ATOM 1889 N N . SER A 1 240 ? -11.299 -18.842 -13.987 1.00 92.62 240 SER A N 1
ATOM 1890 C CA . SER A 1 240 ? -11.911 -20.167 -14.099 1.00 92.62 240 SER A CA 1
ATOM 1891 C C . SER A 1 240 ? -11.504 -21.100 -12.945 1.00 92.62 240 SER A C 1
ATOM 1893 O O . SER A 1 240 ? -10.326 -21.413 -12.724 1.00 92.62 240 SER A O 1
ATOM 1895 N N . GLY A 1 241 ? -12.510 -21.562 -12.199 1.00 93.56 241 GLY A N 1
ATOM 1896 C CA . GLY A 1 241 ? -12.342 -22.398 -11.007 1.00 93.56 241 GLY A CA 1
ATOM 1897 C C . GLY A 1 241 ? -11.993 -21.627 -9.731 1.00 93.56 241 GLY A C 1
ATOM 1898 O O . GLY A 1 241 ? -11.863 -22.254 -8.685 1.00 93.56 241 GLY A O 1
ATOM 1899 N N . TRP A 1 242 ? -11.858 -20.303 -9.799 1.00 95.44 242 TRP A N 1
ATOM 1900 C CA . TRP A 1 242 ? -11.689 -19.445 -8.633 1.00 95.44 242 TRP A CA 1
ATOM 1901 C C . TRP A 1 242 ? -13.044 -18.992 -8.090 1.00 95.44 242 TRP A C 1
ATOM 1903 O O . TRP A 1 242 ? -13.964 -18.686 -8.847 1.00 95.44 242 TRP A O 1
ATOM 1913 N N . THR A 1 243 ? -13.156 -18.912 -6.767 1.00 95.19 243 THR A N 1
ATOM 1914 C CA . THR A 1 243 ? -14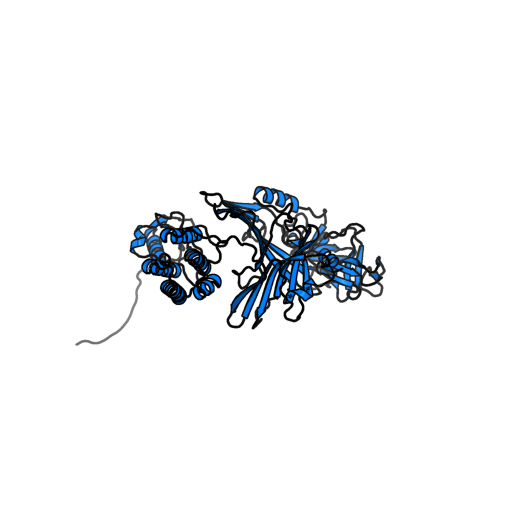.336 -18.374 -6.080 1.00 95.19 243 THR A CA 1
ATOM 1915 C C . THR A 1 243 ? -13.954 -17.090 -5.365 1.00 95.19 243 THR A C 1
ATOM 1917 O O . THR A 1 243 ? -13.027 -17.097 -4.563 1.00 95.19 243 THR A O 1
ATOM 1920 N N . CYS A 1 244 ? -14.652 -15.988 -5.635 1.00 95.31 244 CYS A N 1
ATOM 1921 C CA . CYS A 1 244 ? -14.452 -14.755 -4.877 1.00 95.31 244 CYS A CA 1
ATOM 1922 C C . CYS A 1 244 ? -15.034 -14.915 -3.465 1.00 95.31 244 CYS A C 1
ATOM 1924 O O . CYS A 1 244 ? -16.211 -15.252 -3.327 1.00 95.31 244 CYS A O 1
ATOM 1926 N N . ILE A 1 245 ? -14.221 -14.686 -2.432 1.00 93.94 245 ILE A N 1
ATOM 1927 C CA . ILE A 1 245 ? -14.620 -14.891 -1.030 1.00 93.94 245 ILE A CA 1
ATOM 1928 C C . ILE A 1 245 ? -14.826 -13.581 -0.267 1.00 93.94 245 ILE A C 1
ATOM 1930 O O . ILE A 1 245 ? -15.676 -13.531 0.618 1.00 93.94 245 ILE A O 1
ATOM 1934 N N . ALA A 1 246 ? -14.102 -12.520 -0.622 1.00 93.88 246 ALA A N 1
ATOM 1935 C CA . ALA A 1 246 ? -14.188 -11.214 0.025 1.00 93.88 246 ALA A CA 1
ATOM 1936 C C . ALA A 1 246 ? -13.667 -10.116 -0.904 1.00 93.88 246 ALA A C 1
ATOM 1938 O O . ALA A 1 246 ? -12.865 -10.388 -1.797 1.00 93.88 246 ALA A O 1
ATOM 1939 N N . GLY A 1 247 ? -14.058 -8.872 -0.665 1.00 94.50 247 GLY A N 1
ATOM 1940 C CA . GLY A 1 247 ? -13.448 -7.728 -1.321 1.00 94.50 247 GLY A CA 1
ATOM 1941 C C . GLY A 1 247 ? -14.068 -6.408 -0.904 1.00 94.50 247 GLY A C 1
ATOM 1942 O O . GLY A 1 247 ? -15.069 -6.364 -0.194 1.00 94.50 247 GLY A O 1
ATOM 1943 N N . ALA A 1 248 ? -13.454 -5.330 -1.369 1.00 92.06 248 ALA A N 1
ATOM 1944 C CA . ALA A 1 248 ? -13.969 -3.989 -1.204 1.00 92.06 248 ALA A CA 1
ATOM 1945 C C . ALA A 1 248 ? -13.590 -3.113 -2.397 1.00 92.06 248 ALA A C 1
ATOM 1947 O O . ALA A 1 248 ? -12.493 -3.234 -2.945 1.00 92.06 248 ALA A O 1
ATOM 1948 N N . ILE A 1 249 ? -14.485 -2.217 -2.797 1.00 92.19 249 ILE A N 1
ATOM 1949 C CA . ILE A 1 249 ? -14.270 -1.254 -3.879 1.00 92.19 249 ILE A CA 1
ATOM 1950 C C . ILE A 1 249 ? -14.728 0.136 -3.461 1.00 92.19 249 ILE A C 1
ATOM 1952 O O . ILE A 1 249 ? -15.630 0.296 -2.641 1.00 92.19 249 ILE A O 1
ATOM 1956 N N . ARG A 1 250 ? -14.147 1.150 -4.098 1.00 86.75 250 ARG A N 1
ATOM 1957 C CA . ARG A 1 250 ? -14.630 2.528 -4.049 1.00 86.75 250 ARG A CA 1
ATOM 1958 C C . ARG A 1 250 ? -14.905 3.062 -5.443 1.00 86.75 250 ARG A C 1
ATOM 1960 O O . ARG A 1 250 ? -14.052 2.992 -6.332 1.00 86.75 250 ARG A O 1
ATOM 1967 N N . THR A 1 251 ? -16.082 3.650 -5.591 1.00 86.88 251 THR A N 1
ATOM 1968 C CA . THR A 1 251 ? -16.548 4.340 -6.795 1.00 86.88 251 THR A CA 1
ATOM 1969 C C . THR A 1 251 ? -16.787 5.809 -6.487 1.00 86.88 251 THR A C 1
ATOM 1971 O O . THR A 1 251 ? -17.029 6.187 -5.340 1.00 86.88 251 THR A O 1
ATOM 1974 N N . VAL A 1 252 ? -16.636 6.668 -7.489 1.00 81.88 252 VAL A N 1
ATOM 1975 C CA . VAL A 1 252 ? -16.632 8.125 -7.304 1.00 81.88 252 VAL A CA 1
ATOM 1976 C C . VAL A 1 252 ? -17.724 8.723 -8.175 1.00 81.88 252 VAL A C 1
ATOM 1978 O O . VAL A 1 252 ? -17.859 8.389 -9.347 1.00 81.88 252 VAL A O 1
ATOM 1981 N N . SER A 1 253 ? -18.500 9.635 -7.604 1.00 79.75 253 SER A N 1
ATOM 1982 C CA . SER A 1 253 ? -19.555 10.373 -8.292 1.00 79.75 253 SER A CA 1
ATOM 1983 C C . SER A 1 253 ? -19.359 11.871 -8.078 1.00 79.75 253 SER A C 1
ATOM 1985 O O . SER A 1 253 ? -18.937 12.282 -6.996 1.00 79.75 253 SER A O 1
ATOM 1987 N N . GLY A 1 254 ? -19.658 12.683 -9.099 1.00 76.12 254 GLY A N 1
ATOM 1988 C CA . GLY A 1 254 ? -19.570 14.141 -9.002 1.00 76.12 254 GLY A CA 1
ATOM 1989 C C . GLY A 1 254 ? -18.398 14.799 -9.741 1.00 76.12 254 GLY A C 1
ATOM 1990 O O . GLY A 1 254 ? -17.914 14.269 -10.741 1.00 76.12 254 GLY A O 1
ATOM 1991 N N . SER A 1 255 ? -17.981 15.985 -9.287 1.00 66.19 255 SER A N 1
ATOM 1992 C CA . SER A 1 255 ? -16.945 16.817 -9.926 1.00 66.19 255 SER A CA 1
ATOM 1993 C C . SER A 1 255 ? -15.534 16.308 -9.623 1.00 66.19 255 SER A C 1
ATOM 1995 O O . SER A 1 255 ? -14.972 16.525 -8.558 1.00 66.19 255 SER A O 1
ATOM 1997 N N . THR A 1 256 ? -14.897 15.649 -10.589 1.00 59.47 256 THR A N 1
ATOM 1998 C CA . THR A 1 256 ? -13.591 14.988 -10.406 1.00 59.47 256 THR A CA 1
ATOM 1999 C C . THR A 1 256 ? -12.391 15.936 -10.552 1.00 59.47 256 THR A C 1
ATOM 2001 O O . THR A 1 256 ? -11.341 15.535 -11.057 1.00 59.47 256 THR A O 1
ATOM 2004 N N . SER A 1 257 ? -12.532 17.212 -10.175 1.00 55.00 257 SER A N 1
ATOM 2005 C CA . SER A 1 257 ? -11.483 18.236 -10.359 1.00 55.00 257 SER A CA 1
ATOM 2006 C C . SER A 1 257 ? -10.201 17.954 -9.554 1.00 55.00 257 SER A C 1
ATOM 2008 O O . SER A 1 257 ? -9.125 18.449 -9.892 1.00 55.00 257 SER A O 1
ATOM 2010 N N . LEU A 1 258 ? -10.283 17.080 -8.546 1.00 51.22 258 LEU A N 1
ATOM 2011 C CA . LEU A 1 258 ? -9.136 16.484 -7.868 1.00 51.22 258 LEU A CA 1
ATOM 2012 C C . LEU A 1 258 ? -8.592 15.305 -8.696 1.00 51.22 258 LEU A C 1
ATOM 2014 O O . LEU A 1 258 ? -9.150 14.210 -8.708 1.00 51.22 258 LEU A O 1
ATOM 2018 N N . HIS A 1 259 ? -7.462 15.532 -9.369 1.00 47.19 259 HIS A N 1
ATOM 2019 C CA . HIS A 1 259 ? -6.795 14.649 -10.340 1.00 47.19 259 HIS A CA 1
ATOM 2020 C C . HIS A 1 259 ? -6.381 13.226 -9.875 1.00 47.19 259 HIS A C 1
ATOM 2022 O O . HIS A 1 259 ? -5.679 12.547 -10.618 1.00 47.19 259 HIS A O 1
ATOM 2028 N N . ASN A 1 260 ? -6.805 12.732 -8.704 1.00 54.56 260 ASN A N 1
ATOM 2029 C CA . ASN A 1 260 ? -6.308 11.474 -8.122 1.00 54.56 260 ASN A CA 1
ATOM 2030 C C . ASN A 1 260 ? -7.388 10.442 -7.736 1.00 54.56 260 ASN A C 1
ATOM 2032 O O . ASN A 1 260 ? -7.055 9.383 -7.199 1.00 54.56 260 ASN A O 1
ATOM 2036 N N . PHE A 1 261 ? -8.671 10.685 -8.012 1.00 60.78 261 PHE A N 1
ATOM 2037 C CA . PHE A 1 261 ? -9.734 9.729 -7.679 1.00 60.78 261 PHE A CA 1
ATOM 2038 C C . PHE A 1 261 ? -9.976 8.711 -8.801 1.00 60.78 261 PHE A C 1
ATOM 2040 O O . PHE A 1 261 ? -11.000 8.723 -9.471 1.00 60.78 261 PHE A O 1
ATOM 2047 N N . ASN A 1 262 ? -9.039 7.782 -8.977 1.00 72.00 262 ASN A N 1
ATOM 2048 C CA . ASN A 1 262 ? -9.316 6.554 -9.725 1.00 72.00 262 ASN A CA 1
ATOM 2049 C C . ASN A 1 262 ? -10.314 5.683 -8.962 1.00 72.00 262 ASN A C 1
ATOM 2051 O O . ASN A 1 262 ? -10.247 5.660 -7.736 1.00 72.00 262 ASN A O 1
ATOM 2055 N N . GLU A 1 263 ? -11.182 4.938 -9.633 1.00 88.00 263 GLU A N 1
ATOM 2056 C CA . GLU A 1 263 ? -12.008 3.927 -8.968 1.00 88.00 263 GLU A CA 1
ATOM 2057 C C . GLU A 1 263 ? -11.195 2.645 -8.830 1.00 88.00 263 GLU A C 1
ATOM 2059 O O . GLU A 1 263 ? -10.526 2.207 -9.769 1.00 88.00 263 GLU A O 1
ATOM 2064 N N . THR A 1 264 ? -11.165 2.094 -7.622 1.00 91.00 264 THR A N 1
ATOM 2065 C CA . THR A 1 264 ? -10.236 1.016 -7.278 1.00 91.00 264 THR A CA 1
ATOM 2066 C C . THR A 1 264 ? -10.802 0.144 -6.175 1.00 91.00 264 THR A C 1
ATOM 2068 O O . THR A 1 264 ? -11.705 0.560 -5.446 1.00 91.00 264 THR A O 1
ATOM 2071 N N . GLY A 1 265 ? -10.234 -1.039 -6.022 1.00 93.25 265 GLY A N 1
ATOM 2072 C CA . GLY A 1 265 ? -10.547 -1.943 -4.938 1.00 93.25 265 GLY A CA 1
ATOM 2073 C C . GLY A 1 265 ? -9.659 -3.164 -4.909 1.00 93.25 265 GLY A C 1
ATOM 2074 O O . GLY A 1 265 ? -8.720 -3.297 -5.696 1.00 93.25 265 GLY A O 1
ATOM 2075 N N . LEU A 1 266 ? -9.993 -4.065 -4.000 1.00 95.50 266 LEU A N 1
ATOM 2076 C CA . LEU A 1 266 ? -9.327 -5.339 -3.811 1.00 95.50 266 LEU A CA 1
ATOM 2077 C C . LEU A 1 266 ? -10.368 -6.450 -3.684 1.00 95.50 266 LEU A C 1
ATOM 2079 O O . LEU A 1 266 ? -11.455 -6.241 -3.151 1.00 95.50 266 LEU A O 1
ATOM 2083 N N . ALA A 1 267 ? -10.022 -7.641 -4.146 1.00 96.25 267 ALA A N 1
ATOM 2084 C CA . ALA A 1 267 ? -10.824 -8.841 -3.991 1.00 96.25 267 ALA A CA 1
ATOM 2085 C C . ALA A 1 267 ? -9.925 -10.051 -3.745 1.00 96.25 267 ALA A C 1
ATOM 2087 O O . ALA A 1 267 ? -8.817 -10.133 -4.272 1.00 96.25 267 ALA A O 1
ATOM 2088 N N . ILE A 1 268 ? -10.420 -10.994 -2.955 1.00 95.69 268 ILE A N 1
ATOM 2089 C CA . ILE A 1 268 ? -9.756 -12.254 -2.646 1.00 95.69 268 ILE A CA 1
ATOM 2090 C C . ILE A 1 268 ? -10.506 -13.372 -3.347 1.00 95.69 268 ILE A C 1
ATOM 2092 O O . ILE A 1 268 ? -11.730 -13.492 -3.237 1.00 95.69 268 ILE A O 1
ATOM 2096 N N . PHE A 1 269 ? -9.747 -14.203 -4.042 1.00 95.44 269 PHE A N 1
ATOM 2097 C CA . PHE A 1 269 ? -10.222 -15.405 -4.697 1.00 95.44 269 PHE A CA 1
ATOM 2098 C C . PHE A 1 269 ? -9.591 -16.631 -4.061 1.00 95.44 269 PHE A C 1
ATOM 2100 O O . PHE A 1 269 ? -8.436 -16.587 -3.657 1.00 95.44 269 PHE A O 1
ATOM 2107 N N . GLU A 1 270 ? -10.334 -17.729 -4.010 1.00 95.06 270 GLU A N 1
ATOM 2108 C CA . GLU A 1 270 ? -9.861 -19.009 -3.494 1.00 95.06 270 GLU A CA 1
ATOM 2109 C C . GLU A 1 270 ? -10.069 -20.125 -4.523 1.00 95.06 270 GLU A C 1
ATOM 2111 O O . GLU A 1 270 ? -11.105 -20.183 -5.198 1.00 95.06 270 GLU A O 1
ATOM 2116 N N . LYS A 1 271 ? -9.071 -21.003 -4.652 1.00 93.75 271 LYS A N 1
ATOM 2117 C CA . LYS A 1 271 ? -9.099 -22.195 -5.506 1.00 93.75 271 LYS A CA 1
ATOM 2118 C C . LYS A 1 271 ? -8.210 -23.274 -4.904 1.00 93.75 271 LYS A C 1
ATOM 2120 O O . LYS A 1 271 ? -7.021 -23.060 -4.717 1.00 93.75 271 LYS A O 1
ATOM 2125 N N . GLU A 1 272 ? -8.788 -24.439 -4.611 1.00 92.25 272 GLU A N 1
ATOM 2126 C CA . GLU A 1 272 ? -8.046 -25.622 -4.131 1.00 92.25 272 GLU A CA 1
ATOM 2127 C C . GLU A 1 272 ? -7.137 -25.346 -2.908 1.00 92.25 272 GLU A C 1
ATOM 2129 O O . GLU A 1 272 ? -6.076 -25.944 -2.762 1.00 92.25 272 GLU A O 1
ATOM 2134 N N . GLY A 1 273 ? -7.562 -24.447 -2.010 1.00 86.69 273 GLY A N 1
ATOM 2135 C CA . GLY A 1 273 ? -6.803 -24.058 -0.812 1.00 86.69 273 GLY A CA 1
ATOM 2136 C C . GLY A 1 273 ? -5.746 -22.971 -1.038 1.00 86.69 273 GLY A C 1
ATOM 2137 O O . GLY A 1 273 ? -5.144 -22.517 -0.069 1.00 86.69 273 GLY A O 1
ATOM 2138 N N . ALA A 1 274 ? -5.543 -22.521 -2.279 1.00 91.06 274 ALA A N 1
ATOM 2139 C CA . ALA A 1 274 ? -4.752 -21.338 -2.601 1.00 91.06 274 ALA A CA 1
ATOM 2140 C C . ALA A 1 274 ? -5.633 -20.084 -2.608 1.00 91.06 274 ALA A C 1
ATOM 2142 O O . ALA A 1 274 ? -6.807 -20.144 -2.993 1.00 91.06 274 ALA A O 1
ATOM 2143 N N . ARG A 1 275 ? -5.059 -18.939 -2.223 1.00 93.12 275 ARG A N 1
ATOM 2144 C CA . ARG A 1 275 ? -5.721 -17.632 -2.271 1.00 93.12 275 ARG A CA 1
ATOM 2145 C C . ARG A 1 275 ? -4.982 -16.679 -3.203 1.00 93.12 275 ARG A C 1
ATOM 2147 O O . ARG A 1 275 ? -3.764 -16.682 -3.261 1.00 93.12 275 ARG A O 1
ATOM 2154 N N . GLN A 1 276 ? -5.739 -15.849 -3.910 1.00 92.69 276 GLN A N 1
ATOM 2155 C CA . GLN A 1 276 ? -5.232 -14.833 -4.823 1.00 92.69 276 GLN A CA 1
ATOM 2156 C C . GLN A 1 276 ? -5.861 -13.485 -4.480 1.00 92.69 276 GLN A C 1
ATOM 2158 O O . GLN A 1 276 ? -7.077 -13.308 -4.566 1.00 92.69 276 GLN A O 1
ATOM 2163 N N . LEU A 1 277 ? -5.018 -12.518 -4.135 1.00 94.69 277 LEU A N 1
ATOM 2164 C CA . LEU A 1 277 ? -5.378 -11.118 -3.988 1.00 94.69 277 LEU A CA 1
ATOM 2165 C C . LEU A 1 277 ? -5.339 -10.426 -5.350 1.00 94.69 277 LEU A C 1
ATOM 2167 O O . LEU A 1 277 ? -4.336 -10.475 -6.070 1.00 94.69 277 LEU A O 1
ATOM 2171 N N . VAL A 1 278 ? -6.435 -9.761 -5.690 1.00 95.00 278 VAL A N 1
ATOM 2172 C CA . VAL A 1 278 ? -6.644 -9.085 -6.966 1.00 95.00 278 VAL A CA 1
ATOM 2173 C C . VAL A 1 278 ? -6.984 -7.629 -6.710 1.00 95.00 278 VAL A C 1
ATOM 2175 O O . VAL A 1 278 ? -7.930 -7.326 -5.992 1.00 95.00 278 VAL A O 1
ATOM 2178 N N . MET A 1 279 ? -6.243 -6.724 -7.338 1.00 94.75 279 MET A N 1
ATOM 2179 C CA . MET A 1 279 ? -6.623 -5.325 -7.457 1.00 94.75 279 MET A CA 1
ATOM 2180 C C . MET A 1 279 ? -7.628 -5.172 -8.594 1.00 94.75 279 MET A C 1
ATOM 2182 O O . MET A 1 279 ? -7.415 -5.687 -9.692 1.00 94.75 279 MET A O 1
ATOM 2186 N N . VAL A 1 280 ? -8.699 -4.426 -8.347 1.00 94.38 280 VAL A N 1
ATOM 2187 C CA . VAL A 1 280 ? -9.644 -4.003 -9.381 1.00 94.38 280 VAL A CA 1
ATOM 2188 C C . VAL A 1 280 ? -9.517 -2.510 -9.613 1.00 94.38 280 VAL A C 1
ATOM 2190 O O . VAL A 1 280 ? -9.333 -1.744 -8.673 1.00 94.38 280 VAL A O 1
ATOM 2193 N N . TYR A 1 281 ? -9.600 -2.089 -10.867 1.00 91.94 281 TYR A N 1
ATOM 2194 C CA . TYR A 1 281 ? -9.429 -0.696 -11.258 1.00 91.94 281 TYR A CA 1
ATOM 2195 C C . TYR A 1 281 ? -10.374 -0.329 -12.392 1.00 91.94 281 TYR A C 1
ATOM 2197 O O . TYR A 1 281 ? -10.492 -1.073 -13.364 1.00 91.94 281 TYR A O 1
ATOM 2205 N N . ARG A 1 282 ? -10.993 0.847 -12.316 1.00 88.56 282 ARG A N 1
ATOM 2206 C CA . ARG A 1 282 ? -11.759 1.425 -13.420 1.00 88.56 282 ARG A CA 1
ATOM 2207 C C . ARG A 1 282 ? -11.281 2.854 -13.650 1.00 88.56 282 ARG A C 1
ATOM 2209 O O . ARG A 1 282 ? -11.337 3.703 -12.760 1.00 88.56 282 ARG A O 1
ATOM 2216 N N . ALA A 1 283 ? -10.767 3.113 -14.852 1.00 79.31 283 ALA A N 1
ATOM 2217 C CA . ALA A 1 283 ? -10.470 4.478 -15.259 1.00 79.31 283 ALA A CA 1
ATOM 2218 C C . ALA A 1 283 ? -11.794 5.218 -15.457 1.00 79.31 283 ALA A C 1
ATOM 2220 O O . ALA A 1 283 ? -12.709 4.672 -16.064 1.00 79.31 283 ALA A O 1
ATOM 2221 N N . LEU A 1 284 ? -11.869 6.484 -15.042 1.00 72.44 284 LEU A N 1
ATOM 2222 C CA . LEU A 1 284 ? -13.067 7.317 -15.236 1.00 72.44 284 LEU A CA 1
ATOM 2223 C C . LEU A 1 284 ? -13.451 7.493 -16.719 1.00 72.44 284 LEU A C 1
ATOM 2225 O O . LEU A 1 284 ? -14.568 7.883 -17.036 1.00 72.44 284 LEU A O 1
ATOM 2229 N N . SER A 1 285 ? -12.517 7.229 -17.637 1.00 68.50 285 SER A N 1
ATOM 2230 C CA . SER A 1 285 ? -12.728 7.263 -19.086 1.00 68.50 285 SER A CA 1
ATOM 2231 C C . SER A 1 285 ? -13.267 5.953 -19.673 1.00 68.50 285 SER A C 1
ATOM 2233 O O . SER A 1 285 ? -13.521 5.896 -20.877 1.00 68.50 285 SER A O 1
ATOM 2235 N N . THR A 1 286 ? -13.403 4.895 -18.871 1.00 69.44 286 THR A N 1
ATOM 2236 C CA . THR A 1 286 ? -13.798 3.556 -19.322 1.00 69.44 286 THR A CA 1
ATOM 2237 C C . THR A 1 286 ? -14.902 2.986 -18.446 1.00 69.44 286 THR A C 1
ATOM 2239 O O . THR A 1 286 ? -14.796 3.015 -17.226 1.00 69.44 286 THR A O 1
ATOM 2242 N N . ASP A 1 287 ? -15.894 2.341 -19.053 1.00 73.69 287 ASP A N 1
ATOM 2243 C CA . ASP A 1 287 ? -16.993 1.720 -18.297 1.00 73.69 287 ASP A CA 1
ATOM 2244 C C . ASP A 1 287 ? -16.644 0.331 -17.722 1.00 73.69 287 ASP A C 1
ATOM 2246 O O . ASP A 1 287 ? -17.453 -0.272 -17.018 1.00 73.69 287 ASP A O 1
ATOM 2250 N N . ALA A 1 288 ? -15.452 -0.206 -18.008 1.00 86.94 288 ALA A N 1
ATOM 2251 C CA . ALA A 1 288 ? -15.073 -1.573 -17.651 1.00 86.94 288 ALA A CA 1
ATOM 2252 C C . ALA A 1 288 ? -14.031 -1.628 -16.525 1.00 86.94 288 ALA A C 1
ATOM 2254 O O . ALA A 1 288 ? -12.977 -0.993 -16.602 1.00 86.94 288 ALA A O 1
ATOM 2255 N N . TRP A 1 289 ? -14.306 -2.458 -15.517 1.00 92.50 289 TRP A N 1
ATOM 2256 C CA . TRP A 1 289 ? -13.337 -2.835 -14.493 1.00 92.50 289 TRP A CA 1
ATOM 2257 C C . TRP A 1 289 ? -12.242 -3.732 -15.085 1.00 92.50 289 TRP A C 1
ATOM 2259 O O . TRP A 1 289 ? -12.519 -4.721 -15.765 1.00 92.50 289 TRP A O 1
ATOM 2269 N N . GLN A 1 290 ? -10.996 -3.381 -14.794 1.00 91.31 290 GLN A N 1
ATOM 2270 C CA . GLN A 1 290 ? -9.790 -4.151 -15.069 1.00 91.31 290 GLN A CA 1
ATOM 2271 C C . GLN A 1 290 ? -9.305 -4.814 -13.781 1.00 91.31 290 GLN A C 1
ATOM 2273 O O . GLN A 1 290 ? -9.570 -4.322 -12.683 1.00 91.31 290 GLN A O 1
ATOM 2278 N N . THR A 1 291 ? -8.584 -5.921 -13.918 1.00 93.50 291 THR A N 1
ATOM 2279 C CA . THR A 1 291 ? -8.135 -6.748 -12.795 1.00 93.50 291 THR A CA 1
ATOM 2280 C C . THR A 1 291 ? -6.639 -6.998 -12.886 1.00 93.50 291 THR A C 1
ATOM 2282 O O . THR A 1 291 ? -6.140 -7.290 -13.971 1.00 93.50 291 THR A O 1
ATOM 2285 N N . PHE A 1 292 ? -5.945 -6.942 -11.754 1.00 92.06 292 PHE A N 1
ATOM 2286 C CA . PHE A 1 292 ? -4.506 -7.157 -11.658 1.00 92.06 292 PHE A CA 1
ATOM 2287 C C . PHE A 1 292 ? -4.203 -8.070 -10.469 1.00 92.06 292 PHE A C 1
ATOM 2289 O O . PHE A 1 292 ? -4.623 -7.780 -9.350 1.00 92.06 292 PHE A O 1
ATOM 2296 N N . SER A 1 293 ? -3.460 -9.156 -10.686 1.00 90.81 293 SER A N 1
ATOM 2297 C CA . SER A 1 293 ? -2.923 -9.969 -9.586 1.00 90.81 293 SER A CA 1
ATOM 2298 C C . SER A 1 293 ? -1.898 -9.153 -8.785 1.00 90.81 293 SER A C 1
ATOM 2300 O O . SER A 1 293 ? -1.008 -8.533 -9.373 1.00 90.81 293 SER A O 1
ATOM 2302 N N . VAL A 1 294 ? -2.056 -9.092 -7.458 1.00 88.81 294 VAL A N 1
ATOM 2303 C CA . VAL A 1 294 ? -1.200 -8.283 -6.558 1.00 88.81 294 VAL A CA 1
ATOM 2304 C C . VAL A 1 294 ? -0.771 -9.008 -5.277 1.00 88.81 294 VAL A C 1
ATOM 2306 O O . VAL A 1 294 ? -0.137 -8.404 -4.417 1.00 88.81 294 VAL A O 1
ATOM 2309 N N . GLY A 1 295 ? -1.085 -10.298 -5.139 1.00 80.75 295 GLY A N 1
ATOM 2310 C CA . GLY A 1 295 ? -0.579 -11.123 -4.038 1.00 80.75 295 GLY A CA 1
ATOM 2311 C C . GLY A 1 295 ? -1.086 -12.561 -4.104 1.00 80.75 295 GLY A C 1
ATOM 2312 O O . GLY A 1 295 ? -2.289 -12.779 -4.061 1.00 80.75 295 GLY A O 1
ATOM 2313 N N . GLU A 1 296 ? -0.181 -13.528 -4.210 1.00 76.00 296 GLU A N 1
ATOM 2314 C CA . GLU A 1 296 ? -0.492 -14.970 -4.204 1.00 76.00 296 GLU A CA 1
ATOM 2315 C C . GLU A 1 296 ? -0.081 -15.582 -2.855 1.00 76.00 296 GLU A C 1
ATOM 2317 O O . GLU A 1 296 ? -0.914 -16.113 -2.129 1.00 76.00 296 GLU A O 1
ATOM 2322 N N . ASP A 1 297 ? 1.160 -15.335 -2.427 1.00 77.31 297 ASP A N 1
ATOM 2323 C CA . ASP A 1 297 ? 1.716 -15.847 -1.163 1.00 77.31 297 ASP A CA 1
ATOM 2324 C C . ASP A 1 297 ? 1.450 -14.938 0.053 1.00 77.31 297 ASP A C 1
ATOM 2326 O O . ASP A 1 297 ? 2.016 -15.123 1.128 1.00 77.31 297 ASP A O 1
ATOM 2330 N N . MET A 1 298 ? 0.587 -13.929 -0.100 1.00 76.69 298 MET A N 1
ATOM 2331 C CA . MET A 1 298 ? 0.360 -12.876 0.903 1.00 76.69 298 MET A CA 1
ATOM 2332 C C . MET A 1 298 ? -0.965 -12.967 1.650 1.00 76.69 298 MET A C 1
ATOM 2334 O O . MET A 1 298 ? -1.402 -12.000 2.274 1.00 76.69 298 MET A O 1
ATOM 2338 N N . LEU A 1 299 ? -1.628 -14.116 1.593 1.00 89.31 299 LEU A N 1
ATOM 2339 C CA . LEU A 1 299 ? -2.875 -14.337 2.307 1.00 89.31 299 LEU A CA 1
ATOM 2340 C C . LEU A 1 299 ? -2.774 -15.610 3.137 1.00 89.31 299 LEU A C 1
ATOM 2342 O O . LEU A 1 299 ? -2.450 -16.671 2.607 1.00 89.31 299 LEU A O 1
ATOM 2346 N N . TYR A 1 300 ? -3.111 -15.528 4.427 1.00 88.50 300 TYR A N 1
ATOM 2347 C CA . TYR A 1 300 ? -3.316 -16.743 5.213 1.00 88.50 300 TYR A CA 1
ATOM 2348 C C . TYR A 1 300 ? -4.429 -17.564 4.572 1.00 88.50 300 TYR A C 1
ATOM 2350 O O . TYR A 1 300 ? -5.455 -17.004 4.191 1.00 88.50 300 TYR A O 1
ATOM 2358 N N . THR A 1 301 ? -4.252 -18.876 4.464 1.00 89.56 301 THR A N 1
ATOM 2359 C CA . THR A 1 301 ? -5.241 -19.795 3.872 1.00 89.56 301 THR A CA 1
ATOM 2360 C C . THR A 1 301 ? -6.008 -20.592 4.928 1.00 89.56 301 THR A C 1
ATOM 2362 O O . THR A 1 301 ? -7.013 -21.224 4.618 1.00 89.56 301 THR A O 1
ATOM 2365 N N . ASP A 1 302 ? -5.573 -20.534 6.189 1.00 87.50 302 ASP A N 1
ATOM 2366 C CA . ASP A 1 302 ? -6.067 -21.340 7.311 1.00 87.50 302 ASP A CA 1
ATOM 2367 C C . ASP 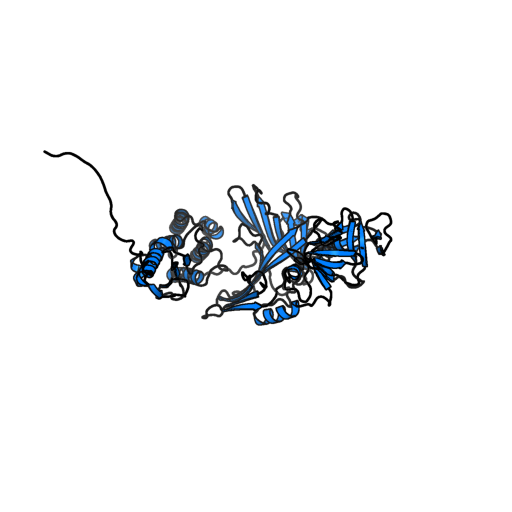A 1 302 ? -7.153 -20.656 8.160 1.00 87.50 302 ASP A C 1
ATOM 2369 O O . ASP A 1 302 ? -7.629 -21.232 9.139 1.00 87.50 302 ASP A O 1
ATOM 2373 N N . ARG A 1 303 ? -7.548 -19.430 7.803 1.00 87.19 303 ARG A N 1
ATOM 2374 C CA . ARG A 1 303 ? -8.460 -18.585 8.587 1.00 87.19 303 ARG A CA 1
ATOM 2375 C C . ARG A 1 303 ? -9.357 -17.723 7.703 1.00 87.19 303 ARG A C 1
ATOM 2377 O O . ARG A 1 303 ? -9.077 -17.527 6.517 1.00 87.19 303 ARG A O 1
ATOM 2384 N N . ASP A 1 304 ? -10.432 -17.196 8.278 1.00 88.38 304 ASP A N 1
ATOM 2385 C CA . ASP A 1 304 ? -11.294 -16.230 7.595 1.00 88.38 304 ASP A CA 1
ATOM 2386 C C . ASP A 1 304 ? -10.549 -14.920 7.320 1.00 88.38 304 ASP A C 1
ATOM 2388 O O . ASP A 1 304 ? -9.605 -14.565 8.023 1.00 88.38 304 ASP A O 1
ATOM 2392 N N . VAL A 1 305 ? -10.970 -14.210 6.274 1.00 90.81 305 VAL A N 1
ATOM 2393 C CA . VAL A 1 305 ? -10.365 -12.945 5.852 1.00 90.81 305 VAL A CA 1
ATOM 2394 C C . VAL A 1 305 ? -11.430 -11.996 5.321 1.00 90.81 305 VAL A C 1
ATOM 2396 O O . VAL A 1 305 ? -12.380 -12.419 4.659 1.00 90.81 305 VAL A O 1
ATOM 2399 N N . MET A 1 306 ? -11.263 -10.708 5.597 1.00 88.25 306 MET A N 1
ATOM 2400 C CA . MET A 1 306 ? -12.096 -9.634 5.063 1.00 88.25 306 MET A CA 1
ATOM 2401 C C . MET A 1 306 ? -11.221 -8.566 4.422 1.00 88.25 306 MET A C 1
ATOM 2403 O O . MET A 1 306 ? -10.058 -8.400 4.786 1.00 88.25 306 MET A O 1
ATOM 2407 N N . ILE A 1 307 ? -11.809 -7.824 3.489 1.00 90.00 307 ILE A N 1
ATOM 2408 C CA . ILE A 1 307 ? -11.240 -6.571 3.008 1.00 90.00 307 ILE A CA 1
ATOM 2409 C C . ILE A 1 307 ? -12.244 -5.475 3.302 1.00 90.00 307 ILE A C 1
ATOM 2411 O O . ILE A 1 307 ? -13.412 -5.631 2.947 1.00 90.00 307 ILE A O 1
ATOM 2415 N N . LEU A 1 308 ? -11.786 -4.387 3.914 1.00 82.94 308 LEU A N 1
ATOM 2416 C CA . LEU A 1 308 ? -12.603 -3.203 4.150 1.00 82.94 308 LEU A CA 1
ATOM 2417 C C . LEU A 1 308 ? -11.962 -1.981 3.489 1.00 82.94 308 LEU A C 1
ATOM 2419 O O . LEU A 1 308 ? -10.736 -1.856 3.423 1.00 82.94 308 LEU A O 1
ATOM 2423 N N . CYS A 1 309 ? -12.793 -1.068 2.989 1.00 74.81 309 CYS A N 1
ATOM 2424 C CA . CYS A 1 309 ? -12.331 0.273 2.633 1.00 74.81 309 CYS A CA 1
ATOM 2425 C C . CYS A 1 309 ? -12.010 1.080 3.901 1.00 74.81 309 CYS A C 1
ATOM 2427 O O . CYS A 1 309 ? -12.836 1.122 4.812 1.00 74.81 309 CYS A O 1
ATOM 2429 N N . ASP A 1 310 ? -10.870 1.778 3.921 1.00 66.75 310 ASP A N 1
ATOM 2430 C CA . ASP A 1 310 ? -10.581 2.804 4.934 1.00 66.75 310 ASP A CA 1
ATOM 2431 C C . ASP A 1 310 ? -11.577 3.964 4.753 1.00 66.75 310 ASP A C 1
ATOM 2433 O O . ASP A 1 310 ? -11.659 4.575 3.681 1.00 66.75 310 ASP A O 1
ATOM 2437 N N . GLN A 1 311 ? -12.375 4.222 5.790 1.00 52.34 311 GLN A N 1
ATOM 2438 C CA . GLN A 1 311 ? -13.434 5.238 5.787 1.00 52.34 311 GLN A CA 1
ATOM 2439 C C . GLN A 1 311 ? -12.965 6.576 6.384 1.00 52.34 311 GLN A C 1
ATOM 2441 O O . GLN A 1 311 ? -13.677 7.579 6.295 1.00 52.34 311 GLN A O 1
ATOM 2446 N N . GLU A 1 312 ? -11.764 6.602 6.960 1.00 46.97 312 GLU A N 1
ATOM 2447 C CA . GLU A 1 312 ? -11.233 7.644 7.838 1.00 46.97 312 GLU A CA 1
ATOM 2448 C C . GLU A 1 312 ? -10.510 8.725 7.031 1.00 46.97 312 GLU A C 1
ATOM 2450 O O . GLU A 1 312 ? -10.676 9.927 7.247 1.00 46.97 312 GLU A O 1
ATOM 2455 N N . ASN A 1 313 ? -9.732 8.301 6.031 1.00 49.78 313 ASN A N 1
ATOM 2456 C CA . ASN A 1 313 ? -8.980 9.200 5.165 1.00 49.78 313 ASN A CA 1
ATOM 2457 C C . ASN A 1 313 ? -9.710 9.435 3.840 1.00 49.78 313 ASN A C 1
ATOM 2459 O O . ASN A 1 313 ? -9.372 8.842 2.816 1.00 49.78 313 ASN A O 1
ATOM 2463 N N . ARG A 1 314 ? -10.643 10.402 3.820 1.00 47.06 314 ARG A N 1
ATOM 2464 C CA . ARG A 1 314 ? -11.442 10.790 2.627 1.00 47.06 314 ARG A CA 1
ATOM 2465 C C . ARG A 1 314 ? -10.619 11.098 1.358 1.00 47.06 314 ARG A C 1
ATOM 2467 O O . ARG A 1 314 ? -11.169 11.106 0.261 1.00 47.06 314 ARG A O 1
ATOM 2474 N N . ASN A 1 315 ? -9.308 11.315 1.500 1.00 48.47 315 ASN A N 1
ATOM 2475 C CA . ASN A 1 315 ? -8.369 11.621 0.419 1.00 48.47 315 ASN A CA 1
ATOM 2476 C C . ASN A 1 315 ? -7.355 10.501 0.104 1.00 48.47 315 ASN A C 1
ATOM 2478 O O . ASN A 1 315 ? -6.549 10.671 -0.815 1.00 48.47 315 ASN A O 1
ATOM 2482 N N . MET A 1 316 ? -7.341 9.374 0.832 1.00 55.97 316 MET A N 1
ATOM 2483 C CA . MET A 1 316 ? -6.358 8.300 0.625 1.00 55.97 316 MET A CA 1
ATOM 2484 C C . MET A 1 316 ? -7.032 6.979 0.243 1.00 55.97 316 MET A C 1
ATOM 2486 O O . MET A 1 316 ? -7.970 6.523 0.877 1.00 55.97 316 MET A O 1
ATOM 2490 N N . GLN A 1 317 ? -6.533 6.351 -0.823 1.00 72.38 317 GLN A N 1
ATOM 2491 C CA . GLN A 1 317 ? -7.052 5.104 -1.392 1.00 72.38 317 GLN A CA 1
ATOM 2492 C C . GLN A 1 317 ? -6.594 3.891 -0.564 1.00 72.38 317 GLN A C 1
ATOM 2494 O O . GLN A 1 317 ? -5.814 3.078 -1.053 1.00 72.38 317 GLN A O 1
ATOM 2499 N N . ARG A 1 318 ? -6.989 3.808 0.706 1.00 81.25 318 ARG A N 1
ATOM 2500 C CA . ARG A 1 318 ? -6.518 2.776 1.638 1.00 81.25 318 ARG A CA 1
ATOM 2501 C C . ARG A 1 318 ? -7.555 1.673 1.842 1.00 81.25 318 ARG A C 1
ATOM 2503 O O . ARG A 1 318 ? -8.758 1.902 1.739 1.00 81.25 318 ARG A O 1
ATOM 2510 N N . PHE A 1 319 ? -7.059 0.473 2.105 1.00 86.12 319 PHE A N 1
ATOM 2511 C CA . PHE A 1 319 ? -7.848 -0.715 2.411 1.00 86.12 319 PHE A CA 1
ATOM 2512 C C . PHE A 1 319 ? -7.202 -1.448 3.580 1.00 86.12 319 PHE A C 1
ATOM 2514 O O . PHE A 1 319 ? -5.980 -1.391 3.748 1.00 86.12 319 PHE A O 1
ATOM 2521 N N . THR A 1 320 ? -8.007 -2.174 4.344 1.00 87.12 320 THR A N 1
ATOM 2522 C CA . THR A 1 320 ? -7.526 -3.127 5.343 1.00 87.12 320 THR A CA 1
ATOM 2523 C C . THR A 1 320 ? -7.773 -4.548 4.862 1.00 87.12 320 THR A C 1
ATOM 2525 O O . THR A 1 320 ? -8.810 -4.840 4.270 1.00 87.12 320 THR A O 1
ATOM 2528 N N . ILE A 1 321 ? -6.809 -5.436 5.097 1.00 91.19 321 ILE A N 1
ATOM 2529 C CA . ILE A 1 321 ? -6.989 -6.888 5.010 1.00 91.19 321 ILE A CA 1
ATOM 2530 C C . ILE A 1 321 ? -7.015 -7.393 6.451 1.00 91.19 321 ILE A C 1
ATOM 2532 O O . ILE A 1 321 ? -6.005 -7.305 7.151 1.00 91.19 321 ILE A O 1
ATOM 2536 N N . GLU A 1 322 ? -8.173 -7.869 6.899 1.00 88.69 322 GLU A N 1
ATOM 2537 C CA . GLU A 1 322 ? -8.419 -8.227 8.295 1.00 88.69 322 GLU A CA 1
ATOM 2538 C C . GLU A 1 322 ? -8.578 -9.729 8.479 1.00 88.69 322 GLU A C 1
ATOM 2540 O O . GLU A 1 322 ? -9.341 -10.385 7.765 1.00 88.69 322 GLU A O 1
ATOM 2545 N N . TYR A 1 323 ? -7.916 -10.245 9.509 1.00 89.44 323 TYR A N 1
ATOM 2546 C CA . TYR A 1 323 ? -8.010 -11.620 9.963 1.00 89.44 323 TYR A CA 1
ATOM 2547 C C . TYR A 1 323 ? -8.544 -11.646 11.403 1.00 89.44 323 TYR A C 1
ATOM 2549 O O . TYR A 1 323 ? -7.849 -11.211 12.331 1.00 89.44 323 TYR A O 1
ATOM 2557 N N . PRO A 1 324 ? -9.767 -12.154 11.633 1.00 83.88 324 PRO A N 1
ATOM 2558 C CA . PRO A 1 324 ? -10.255 -12.415 12.979 1.00 83.88 324 PRO A CA 1
ATOM 2559 C C . PRO A 1 324 ? -9.515 -13.637 13.544 1.00 83.88 324 PRO A C 1
ATOM 2561 O O . PRO A 1 324 ? -9.745 -14.769 13.123 1.00 83.88 324 PRO A O 1
ATOM 2564 N N . VAL A 1 325 ? -8.591 -13.408 14.479 1.00 84.38 325 VAL A N 1
ATOM 2565 C CA . VAL A 1 325 ? -7.770 -14.471 15.087 1.00 84.38 325 VAL A CA 1
ATOM 2566 C C . VAL A 1 325 ? -8.509 -15.130 16.256 1.00 84.38 325 VAL A C 1
ATOM 2568 O O . VAL A 1 325 ? -8.393 -16.335 16.471 1.00 84.38 325 VAL A O 1
ATOM 2571 N N . SER A 1 326 ? -9.275 -14.348 17.014 1.00 81.19 326 SER A N 1
ATOM 2572 C CA . SER A 1 326 ? -10.182 -14.813 18.069 1.00 81.19 326 SER A CA 1
ATOM 2573 C C . SER A 1 326 ? -11.347 -13.827 18.232 1.00 81.19 326 SER A C 1
ATOM 2575 O O . SER A 1 326 ? -11.421 -12.824 17.523 1.00 81.19 326 SER A O 1
ATOM 2577 N N . ASP A 1 327 ? -12.222 -14.068 19.212 1.00 71.75 327 ASP A N 1
ATOM 2578 C CA . ASP A 1 327 ? -13.295 -13.133 19.589 1.00 71.75 327 ASP A CA 1
ATOM 2579 C C . ASP A 1 327 ? -12.770 -11.761 20.058 1.00 71.75 327 ASP A C 1
ATOM 2581 O O . ASP A 1 327 ? -13.519 -10.788 20.104 1.00 71.75 327 ASP A O 1
ATOM 2585 N N . THR A 1 328 ? -11.493 -11.669 20.431 1.00 68.69 328 THR A N 1
ATOM 2586 C CA . THR A 1 328 ? -10.877 -10.450 20.976 1.00 68.69 328 THR A CA 1
ATOM 2587 C C . THR A 1 328 ? -9.704 -9.958 20.146 1.00 68.69 328 THR A C 1
ATOM 2589 O O . THR A 1 328 ? -9.403 -8.767 20.183 1.00 68.69 328 THR A O 1
ATOM 2592 N N . LYS A 1 329 ? -9.049 -10.841 19.385 1.00 80.56 329 LYS A N 1
ATOM 2593 C CA . LYS A 1 329 ? -7.826 -10.536 18.650 1.00 80.56 329 LYS A CA 1
ATOM 2594 C C . LYS A 1 329 ? -8.082 -10.401 17.156 1.00 80.56 329 LYS A C 1
ATOM 2596 O O . LYS A 1 329 ? -8.624 -11.305 16.518 1.00 80.56 329 LYS A O 1
ATOM 2601 N N . THR A 1 330 ? -7.607 -9.299 16.587 1.00 81.25 330 THR A N 1
ATOM 2602 C CA . THR A 1 330 ? -7.616 -9.052 15.142 1.00 81.25 330 THR A CA 1
ATOM 2603 C C . THR A 1 330 ? -6.196 -8.805 14.660 1.00 81.25 330 THR A C 1
ATOM 2605 O O . THR A 1 330 ? -5.402 -8.157 15.341 1.00 81.25 330 THR A O 1
ATOM 2608 N N . GLU A 1 331 ? -5.884 -9.332 13.485 1.00 89.88 331 GLU A N 1
ATOM 2609 C CA . GLU A 1 331 ? -4.665 -9.040 12.741 1.00 89.88 331 GLU A CA 1
ATOM 2610 C C . GLU A 1 331 ? -5.047 -8.278 11.468 1.00 89.88 331 GLU A C 1
ATOM 2612 O O . GLU A 1 331 ? -5.979 -8.667 10.765 1.00 89.88 331 GLU A O 1
ATOM 2617 N N . ILE A 1 332 ? -4.386 -7.152 11.212 1.00 87.56 332 ILE A N 1
ATOM 2618 C CA . ILE A 1 332 ? -4.765 -6.178 10.188 1.00 87.56 332 ILE A CA 1
ATOM 2619 C C . ILE A 1 332 ? -3.530 -5.761 9.405 1.00 87.56 332 ILE A C 1
ATOM 2621 O O . ILE A 1 332 ? -2.514 -5.357 9.976 1.00 87.56 332 ILE A O 1
ATOM 2625 N N . PHE A 1 333 ? -3.668 -5.783 8.086 1.00 90.12 333 PHE A N 1
ATOM 2626 C CA . PHE A 1 333 ? -2.724 -5.192 7.154 1.00 90.12 333 PHE A CA 1
ATOM 2627 C C . PHE A 1 333 ? -3.356 -3.978 6.475 1.00 90.12 333 PHE A C 1
ATOM 2629 O O . PHE A 1 333 ? -4.356 -4.110 5.771 1.00 90.12 333 PHE A O 1
ATOM 2636 N N . GLU A 1 334 ? -2.756 -2.805 6.650 1.00 87.19 334 GLU A N 1
ATOM 2637 C CA . GLU A 1 334 ? -3.146 -1.583 5.952 1.00 87.19 334 GLU A CA 1
ATOM 2638 C C . GLU A 1 334 ? -2.371 -1.449 4.642 1.00 87.19 334 GLU A C 1
ATOM 2640 O O . GLU A 1 334 ? -1.130 -1.474 4.604 1.00 87.19 334 GLU A O 1
ATOM 2645 N N . VAL A 1 335 ? -3.119 -1.273 3.556 1.00 88.38 335 VAL A N 1
ATOM 2646 C CA . VAL A 1 335 ? -2.592 -1.312 2.196 1.00 88.38 335 VAL A CA 1
ATOM 2647 C C . VAL A 1 335 ? -3.161 -0.206 1.323 1.00 88.38 335 VAL A C 1
ATOM 2649 O O . VAL A 1 335 ? -4.245 0.319 1.569 1.00 88.38 335 VAL A O 1
ATOM 2652 N N . MET A 1 336 ? -2.440 0.148 0.261 1.00 87.00 336 MET A N 1
ATOM 2653 C CA . MET A 1 336 ? -2.897 1.151 -0.702 1.00 87.00 336 MET A CA 1
ATOM 2654 C C . MET A 1 336 ? -2.572 0.750 -2.143 1.00 87.00 336 MET A C 1
ATOM 2656 O O . MET A 1 336 ? -1.394 0.625 -2.491 1.00 87.00 336 MET A O 1
ATOM 2660 N N . PRO A 1 337 ? -3.588 0.586 -3.010 1.00 88.81 337 PRO A N 1
ATOM 2661 C CA . PRO A 1 337 ? -3.386 0.399 -4.436 1.00 88.81 337 PRO A CA 1
ATOM 2662 C C . PRO A 1 337 ? -2.551 1.525 -5.056 1.00 88.81 337 PRO A C 1
ATOM 2664 O O . PRO A 1 337 ? -2.823 2.715 -4.882 1.00 88.81 337 PRO A O 1
ATOM 2667 N N . ARG A 1 338 ? -1.528 1.138 -5.814 1.00 85.75 338 ARG A N 1
ATOM 2668 C CA . ARG A 1 338 ? -0.684 2.003 -6.634 1.00 85.75 338 ARG A CA 1
ATOM 2669 C C . ARG A 1 338 ? -0.781 1.528 -8.067 1.00 85.75 338 ARG A C 1
ATOM 2671 O O . ARG A 1 338 ? -0.341 0.429 -8.381 1.00 85.75 338 ARG A O 1
ATOM 2678 N N . ILE A 1 339 ? -1.346 2.363 -8.931 1.00 83.06 339 ILE A N 1
ATOM 2679 C CA . ILE A 1 339 ? -1.546 2.009 -10.331 1.00 83.06 339 ILE A CA 1
ATOM 2680 C C . ILE A 1 339 ? -1.222 3.165 -11.274 1.00 83.06 339 ILE A C 1
ATOM 2682 O O . ILE A 1 339 ? -1.611 4.310 -11.044 1.00 83.06 339 ILE A O 1
ATOM 2686 N N . SER A 1 340 ? -0.533 2.825 -12.355 1.00 79.50 340 SER A N 1
ATOM 2687 C CA . SER A 1 340 ? -0.355 3.620 -13.562 1.00 79.50 340 SER A CA 1
ATOM 2688 C C . SER A 1 340 ? -0.508 2.684 -14.746 1.00 79.50 340 SER A C 1
ATOM 2690 O O . SER A 1 340 ? 0.147 1.648 -14.808 1.00 79.50 340 SER A O 1
ATOM 2692 N N . LEU A 1 341 ? -1.354 3.058 -15.699 1.00 75.56 341 LEU A N 1
ATOM 2693 C CA . LEU A 1 341 ? -1.490 2.354 -16.976 1.00 75.56 341 LEU A CA 1
ATOM 2694 C C . LEU A 1 341 ? -0.837 3.138 -18.121 1.00 75.56 341 LEU A C 1
ATOM 2696 O O . LEU A 1 341 ? -1.139 2.897 -19.290 1.00 75.56 341 LEU A O 1
ATOM 2700 N N . ASP A 1 342 ? 0.040 4.095 -17.796 1.00 73.88 342 ASP A N 1
ATOM 2701 C CA . ASP A 1 342 ? 0.858 4.765 -18.801 1.00 73.88 342 ASP A CA 1
ATOM 2702 C C . ASP A 1 342 ? 1.711 3.722 -19.530 1.00 73.88 342 ASP A C 1
ATOM 2704 O O . ASP A 1 342 ? 2.376 2.897 -18.905 1.00 73.88 342 ASP A O 1
ATOM 2708 N N . ARG A 1 343 ? 1.706 3.768 -20.863 1.00 64.69 343 ARG A N 1
ATOM 2709 C CA . ARG A 1 343 ? 2.496 2.866 -21.703 1.00 64.69 343 ARG A CA 1
ATOM 2710 C C . ARG A 1 343 ? 3.989 2.963 -21.394 1.00 64.69 343 ARG A C 1
ATOM 2712 O O . ARG A 1 343 ? 4.703 1.977 -21.565 1.00 64.69 343 ARG A O 1
ATOM 2719 N N . ASP A 1 344 ? 4.458 4.140 -20.989 1.00 64.31 344 ASP A N 1
ATOM 2720 C CA . ASP A 1 344 ? 5.877 4.367 -20.740 1.00 64.31 344 ASP A CA 1
ATOM 2721 C C . ASP A 1 344 ? 6.327 3.845 -19.367 1.00 64.31 344 ASP A C 1
ATOM 2723 O O . ASP A 1 344 ? 7.489 3.470 -19.232 1.00 64.31 344 ASP A O 1
ATOM 2727 N N . MET A 1 345 ? 5.422 3.762 -18.382 1.00 66.94 345 MET A N 1
ATOM 2728 C CA . MET A 1 345 ? 5.681 3.192 -17.051 1.00 66.94 345 MET A CA 1
ATOM 2729 C C . MET A 1 345 ? 4.404 2.576 -16.450 1.00 66.94 345 MET A C 1
ATOM 2731 O O . MET A 1 345 ? 3.793 3.177 -15.553 1.00 66.94 345 MET A O 1
ATOM 2735 N N . PRO A 1 346 ? 3.975 1.393 -16.926 1.00 76.25 346 PRO A N 1
ATOM 2736 C CA . PRO A 1 346 ? 2.833 0.722 -16.336 1.00 76.25 346 PRO A CA 1
ATOM 2737 C C . PRO A 1 346 ? 3.262 0.067 -15.020 1.00 76.25 346 PRO A C 1
ATOM 2739 O O . PRO A 1 346 ? 4.268 -0.635 -14.975 1.00 76.25 346 PRO A O 1
ATOM 2742 N N . PHE A 1 347 ? 2.497 0.272 -13.954 1.00 82.50 347 PHE A N 1
ATOM 2743 C CA . PHE A 1 347 ? 2.650 -0.455 -12.693 1.00 82.50 347 PHE A CA 1
ATOM 2744 C C . PHE A 1 347 ? 1.275 -0.695 -12.071 1.00 82.50 347 PHE A C 1
ATOM 2746 O O . PHE A 1 347 ? 0.384 0.142 -12.191 1.00 82.50 347 PHE A O 1
ATOM 2753 N N . ALA A 1 348 ? 1.103 -1.821 -11.388 1.00 88.25 348 ALA A N 1
ATOM 2754 C CA . ALA A 1 348 ? -0.066 -2.109 -10.565 1.00 88.25 348 ALA A CA 1
ATOM 2755 C C . ALA A 1 348 ? 0.409 -2.898 -9.341 1.00 88.25 348 ALA A C 1
ATOM 2757 O O . ALA A 1 348 ? 0.639 -4.101 -9.413 1.00 88.25 348 ALA A O 1
ATOM 2758 N N . GLN A 1 349 ? 0.630 -2.209 -8.230 1.00 87.12 349 GLN A N 1
ATOM 2759 C CA . GLN A 1 349 ? 1.216 -2.778 -7.020 1.00 87.12 349 GLN A CA 1
ATOM 2760 C C . GLN A 1 349 ? 0.403 -2.372 -5.799 1.00 87.12 349 GLN A C 1
ATOM 2762 O O . GLN A 1 349 ? -0.248 -1.327 -5.784 1.00 87.12 349 GLN A O 1
ATOM 2767 N N . LEU A 1 350 ? 0.448 -3.186 -4.753 1.00 88.06 350 LEU A N 1
ATOM 2768 C CA . LEU A 1 350 ? -0.256 -2.902 -3.511 1.00 88.06 350 LEU A CA 1
ATOM 2769 C C . LEU A 1 350 ? 0.743 -2.466 -2.437 1.00 88.06 350 LEU A C 1
ATOM 2771 O O . LEU A 1 350 ? 1.512 -3.277 -1.940 1.00 88.06 350 LEU A O 1
ATOM 2775 N N . GLN A 1 351 ? 0.776 -1.175 -2.108 1.00 86.19 351 GLN A N 1
ATOM 2776 C CA . GLN A 1 351 ? 1.741 -0.620 -1.157 1.00 86.19 351 GLN A CA 1
ATOM 2777 C C . GLN A 1 351 ? 1.423 -1.065 0.274 1.00 86.19 351 GLN A C 1
ATOM 2779 O O . GLN A 1 351 ? 0.296 -0.869 0.726 1.00 86.19 351 GLN A O 1
ATOM 2784 N N . PHE A 1 352 ? 2.426 -1.580 0.995 1.00 85.19 352 PHE A N 1
ATOM 2785 C CA . PHE A 1 352 ? 2.328 -1.839 2.435 1.00 85.19 352 PHE A CA 1
ATOM 2786 C C . PHE A 1 352 ? 2.520 -0.549 3.228 1.00 85.19 352 PHE A C 1
ATOM 2788 O O . PHE A 1 352 ? 3.514 0.168 3.034 1.00 85.19 352 PHE A O 1
ATOM 2795 N N . LEU A 1 353 ? 1.576 -0.277 4.129 1.00 80.94 353 LEU A N 1
ATOM 2796 C CA . LEU A 1 353 ? 1.608 0.882 5.016 1.00 80.94 353 LEU A CA 1
ATOM 2797 C C . LEU A 1 353 ? 1.919 0.466 6.448 1.00 80.94 353 LEU A C 1
ATOM 2799 O O . LEU A 1 353 ? 2.858 0.998 7.042 1.00 80.94 353 LEU A O 1
ATOM 2803 N N . ARG A 1 354 ? 1.147 -0.489 6.974 1.00 84.25 354 ARG A N 1
ATOM 2804 C CA . ARG A 1 354 ? 1.180 -0.862 8.384 1.00 84.25 354 ARG A CA 1
ATOM 2805 C C . ARG A 1 354 ? 0.645 -2.268 8.608 1.00 84.25 354 ARG A C 1
ATOM 2807 O O . ARG A 1 354 ? -0.217 -2.749 7.878 1.00 84.25 354 ARG A O 1
ATOM 2814 N N . TYR A 1 355 ? 1.168 -2.904 9.643 1.00 90.38 355 TYR A N 1
ATOM 2815 C CA . TYR A 1 355 ? 0.671 -4.146 10.208 1.00 90.38 355 TYR A CA 1
ATOM 2816 C C . TYR A 1 355 ? 0.287 -3.907 11.665 1.00 90.38 355 TYR A C 1
ATOM 2818 O O . TYR A 1 355 ? 0.969 -3.171 12.385 1.00 90.38 355 TYR A O 1
ATOM 2826 N N . SER A 1 356 ? -0.783 -4.546 12.121 1.00 87.38 356 SER A N 1
ATOM 2827 C CA . SER A 1 356 ? -1.115 -4.593 13.538 1.00 87.38 356 SER A CA 1
ATOM 2828 C C . SER A 1 356 ? -1.746 -5.924 13.915 1.00 87.38 356 SER A C 1
ATOM 2830 O O . SER A 1 356 ? -2.532 -6.484 13.160 1.00 87.38 356 SER A O 1
ATOM 2832 N N . ALA A 1 357 ? -1.421 -6.419 15.103 1.00 88.69 357 ALA A N 1
ATOM 2833 C CA . ALA A 1 357 ? -2.121 -7.532 15.722 1.00 88.69 357 ALA A CA 1
ATOM 2834 C C . ALA A 1 357 ? -2.409 -7.173 17.172 1.00 88.69 357 ALA A C 1
ATOM 2836 O O . ALA A 1 357 ? -1.491 -7.109 17.991 1.00 88.69 357 ALA A O 1
ATOM 2837 N N . THR A 1 358 ? -3.676 -6.913 17.480 1.00 78.75 358 THR A N 1
ATOM 2838 C CA . THR A 1 358 ? -4.105 -6.376 18.773 1.00 78.75 358 THR A CA 1
ATOM 2839 C C . THR A 1 358 ? -5.232 -7.204 19.368 1.00 78.75 358 THR A C 1
ATOM 2841 O O . THR A 1 358 ? -6.132 -7.667 18.666 1.00 78.75 358 THR A O 1
ATOM 2844 N N . ASP A 1 359 ? -5.164 -7.410 20.679 1.00 76.75 359 ASP A N 1
ATOM 2845 C CA . ASP A 1 359 ? -6.252 -7.932 21.490 1.00 76.75 359 ASP A CA 1
ATOM 2846 C C . ASP A 1 359 ? -7.039 -6.755 22.073 1.00 76.75 359 ASP A C 1
ATOM 2848 O O . ASP A 1 359 ? -6.508 -5.907 22.789 1.00 76.75 359 ASP A O 1
ATOM 2852 N N . ARG A 1 360 ? -8.325 -6.686 21.744 1.00 66.12 360 ARG A N 1
ATOM 2853 C CA . ARG A 1 360 ? -9.208 -5.582 22.127 1.00 66.12 360 ARG A CA 1
ATOM 2854 C C . ARG A 1 360 ? -9.588 -5.616 23.604 1.00 66.12 360 ARG A C 1
ATOM 2856 O O . ARG A 1 360 ? -9.921 -4.573 24.156 1.00 66.12 360 ARG A O 1
ATOM 2863 N N . GLN A 1 361 ? -9.563 -6.787 24.242 1.00 63.75 361 GLN A N 1
ATOM 2864 C CA . GLN A 1 361 ? -9.917 -6.927 25.652 1.00 63.75 361 GLN A CA 1
ATOM 2865 C C . GLN A 1 361 ? -8.765 -6.478 26.549 1.00 63.75 361 GLN A C 1
ATOM 2867 O O . GLN A 1 361 ? -8.994 -5.792 27.544 1.00 63.75 361 GLN A O 1
ATOM 2872 N N . THR A 1 362 ? -7.533 -6.854 26.210 1.00 65.56 362 THR A N 1
ATOM 2873 C CA . THR A 1 362 ? -6.352 -6.505 27.016 1.00 65.56 362 THR A CA 1
ATOM 2874 C C . THR A 1 362 ? -5.649 -5.238 26.531 1.00 65.56 362 THR A C 1
ATOM 2876 O O . THR A 1 362 ? -4.813 -4.694 27.251 1.00 65.56 362 THR A O 1
ATOM 2879 N N . SER A 1 363 ? -5.996 -4.745 25.334 1.00 66.88 363 SER A N 1
ATOM 2880 C CA . SER A 1 363 ? -5.254 -3.715 24.586 1.00 66.88 363 SER A CA 1
ATOM 2881 C C . SER A 1 363 ? -3.806 -4.105 24.265 1.00 66.88 363 SER A C 1
ATOM 2883 O O . SER A 1 363 ? -3.010 -3.257 23.854 1.00 66.88 363 SER A O 1
ATOM 2885 N N . GLU A 1 364 ? -3.458 -5.381 24.438 1.00 78.94 364 GLU A N 1
ATOM 2886 C CA . GLU A 1 364 ? -2.138 -5.907 24.116 1.00 78.94 364 GLU A CA 1
ATOM 2887 C C . GLU A 1 364 ? -1.977 -6.087 22.619 1.00 78.94 364 GLU A C 1
ATOM 2889 O O . GLU A 1 364 ? -2.943 -6.270 21.881 1.00 78.94 364 GLU A O 1
ATOM 2894 N N . GLY A 1 365 ? -0.737 -6.076 22.155 1.00 85.81 365 GLY A N 1
ATOM 2895 C CA . GLY A 1 365 ? -0.467 -6.349 20.762 1.00 85.81 365 GLY A CA 1
ATOM 2896 C C . GLY A 1 365 ? 0.783 -5.684 20.253 1.00 85.81 365 GLY A C 1
ATOM 2897 O O . GLY A 1 365 ? 1.640 -5.219 21.001 1.00 85.81 365 GLY A O 1
ATOM 2898 N N . VAL A 1 366 ? 0.860 -5.645 18.937 1.00 87.31 366 VAL A N 1
ATOM 2899 C CA . VAL A 1 366 ? 2.003 -5.129 18.210 1.00 87.31 366 VAL A CA 1
ATOM 2900 C C . VAL A 1 366 ? 1.515 -4.320 17.023 1.00 87.31 366 VAL A C 1
ATOM 2902 O O . VAL A 1 366 ? 0.541 -4.682 16.361 1.00 87.31 366 VAL A O 1
ATOM 2905 N N . ILE A 1 367 ? 2.187 -3.208 16.773 1.00 85.56 367 ILE A N 1
ATOM 2906 C CA . ILE A 1 367 ? 2.027 -2.388 15.580 1.00 85.56 367 ILE A CA 1
ATOM 2907 C C . ILE A 1 367 ? 3.394 -2.296 14.922 1.00 85.56 367 ILE A C 1
ATOM 2909 O O . ILE A 1 367 ? 4.388 -2.041 15.598 1.00 85.56 367 ILE A O 1
ATOM 2913 N N . ILE A 1 368 ? 3.433 -2.511 13.613 1.00 87.62 368 ILE A N 1
ATOM 2914 C CA . ILE A 1 368 ? 4.645 -2.452 12.807 1.00 87.62 368 ILE A CA 1
ATOM 2915 C C . ILE A 1 368 ? 4.388 -1.509 11.638 1.00 87.62 368 ILE A C 1
ATOM 2917 O O . ILE A 1 368 ? 3.482 -1.729 10.833 1.00 87.62 368 ILE A O 1
ATOM 2921 N N . GLU A 1 369 ? 5.204 -0.470 11.520 1.00 83.81 369 GLU A N 1
ATOM 2922 C CA . GLU A 1 369 ? 5.061 0.539 10.475 1.00 83.81 369 GLU A CA 1
ATOM 2923 C C . GLU A 1 369 ? 6.409 1.104 10.021 1.00 83.81 369 GLU A C 1
ATOM 2925 O O . GLU A 1 369 ? 7.462 0.871 10.617 1.00 83.81 369 GLU A O 1
ATOM 2930 N N . LYS A 1 370 ? 6.388 1.850 8.916 1.00 75.62 370 LYS A N 1
ATOM 2931 C CA . LYS A 1 370 ? 7.581 2.522 8.392 1.00 75.62 370 LYS A CA 1
ATOM 2932 C C . LYS A 1 370 ? 7.763 3.861 9.101 1.00 75.62 370 LYS A C 1
ATOM 2934 O O . LYS A 1 370 ? 6.959 4.768 8.905 1.00 75.62 370 LYS A O 1
ATOM 2939 N N . SER A 1 371 ? 8.850 4.013 9.855 1.00 67.50 371 SER A N 1
ATOM 2940 C CA . SER A 1 371 ? 9.227 5.286 10.475 1.00 67.50 371 SER A CA 1
ATOM 2941 C C . SER A 1 371 ? 10.082 6.109 9.511 1.00 67.50 371 SER A C 1
ATOM 2943 O O . SER A 1 371 ? 11.063 5.615 8.949 1.00 67.50 371 SER A O 1
ATOM 2945 N N . ARG A 1 372 ? 9.701 7.376 9.301 1.00 56.91 372 ARG A N 1
ATOM 2946 C CA . ARG A 1 372 ? 10.508 8.363 8.570 1.00 56.91 372 ARG A CA 1
ATOM 2947 C C . ARG A 1 372 ? 11.185 9.283 9.575 1.00 56.91 372 ARG A C 1
ATOM 2949 O O . ARG A 1 372 ? 10.513 10.081 10.222 1.00 56.91 372 ARG A O 1
ATOM 2956 N N . THR A 1 373 ? 12.511 9.245 9.648 1.00 50.72 373 THR A N 1
ATOM 2957 C CA . THR A 1 373 ? 13.272 10.314 10.305 1.00 50.72 373 THR A CA 1
ATOM 2958 C C . THR A 1 373 ? 13.422 11.501 9.350 1.00 50.72 373 THR A C 1
ATOM 2960 O O . THR A 1 373 ? 13.431 11.350 8.128 1.00 50.72 373 THR A O 1
ATOM 2963 N N . SER A 1 374 ? 13.518 12.714 9.894 1.00 42.88 374 SER A N 1
ATOM 2964 C CA . SER A 1 374 ? 13.608 13.967 9.129 1.00 42.88 374 SER A CA 1
ATOM 2965 C C . SER A 1 374 ? 14.946 14.182 8.406 1.00 42.88 374 SER A C 1
ATOM 2967 O O . SER A 1 374 ? 15.137 15.229 7.789 1.00 42.88 374 SER A O 1
ATOM 2969 N N . ASP A 1 375 ? 15.889 13.241 8.503 1.00 43.00 375 ASP A N 1
ATOM 2970 C CA . ASP A 1 375 ? 17.257 13.417 8.023 1.00 43.00 375 ASP A CA 1
ATOM 2971 C C . ASP A 1 375 ? 17.463 12.714 6.674 1.00 43.00 375 ASP A C 1
ATOM 2973 O O . ASP A 1 375 ? 17.443 11.490 6.582 1.00 43.00 375 ASP A O 1
ATOM 2977 N N . ALA A 1 376 ? 17.659 13.494 5.609 1.00 41.56 376 ALA A N 1
ATOM 2978 C CA . ALA A 1 376 ? 17.587 13.073 4.204 1.00 41.56 376 ALA A CA 1
ATOM 2979 C C . ALA A 1 376 ? 18.642 12.037 3.750 1.00 41.56 376 ALA A C 1
ATOM 2981 O O . ALA A 1 376 ? 18.702 11.709 2.565 1.00 41.56 376 ALA A O 1
ATOM 2982 N N . THR A 1 377 ? 19.494 11.543 4.652 1.00 44.47 377 THR A N 1
ATOM 2983 C CA . THR A 1 377 ? 20.645 10.691 4.314 1.00 44.47 377 THR A CA 1
ATOM 2984 C C . THR A 1 377 ? 20.588 9.264 4.867 1.00 44.47 377 THR A C 1
ATOM 2986 O O . THR A 1 377 ? 21.346 8.427 4.377 1.00 44.47 377 THR A O 1
ATOM 2989 N N . ASP A 1 378 ? 19.681 8.940 5.803 1.00 52.94 378 ASP A N 1
ATOM 2990 C CA . ASP A 1 378 ? 19.450 7.559 6.276 1.00 52.94 378 ASP A CA 1
ATOM 2991 C C . ASP A 1 378 ? 18.105 7.444 7.035 1.00 52.94 378 ASP A C 1
ATOM 2993 O O . ASP A 1 378 ? 18.034 7.627 8.250 1.00 52.94 378 ASP A O 1
ATOM 2997 N N . THR A 1 379 ? 17.011 7.180 6.310 1.00 50.84 379 THR A N 1
ATOM 2998 C CA . THR A 1 379 ? 15.620 7.329 6.797 1.00 50.84 379 THR A CA 1
ATOM 2999 C C . THR A 1 379 ? 14.864 6.025 7.066 1.00 50.84 379 THR A C 1
ATOM 3001 O O . THR A 1 379 ? 13.637 6.041 7.122 1.00 50.84 379 THR A O 1
ATOM 3004 N N . ARG A 1 380 ? 15.532 4.873 7.197 1.00 60.59 380 ARG A N 1
ATOM 3005 C CA . ARG A 1 380 ? 14.828 3.574 7.174 1.00 60.59 380 ARG A CA 1
ATOM 3006 C C . ARG A 1 380 ? 14.835 2.863 8.508 1.00 60.59 380 ARG A C 1
ATOM 3008 O O . ARG A 1 380 ? 15.691 2.017 8.782 1.00 60.59 380 ARG A O 1
ATOM 3015 N N . TYR A 1 381 ? 13.832 3.210 9.297 1.00 70.38 381 TYR A N 1
ATOM 3016 C CA . TYR A 1 381 ? 13.502 2.498 10.512 1.00 70.38 381 TYR A CA 1
ATOM 3017 C C . TYR A 1 381 ? 12.152 1.814 10.350 1.00 70.38 381 TYR A C 1
ATOM 3019 O O . TYR A 1 381 ? 11.211 2.345 9.758 1.00 70.38 381 TYR A O 1
ATOM 3027 N N . ILE A 1 382 ? 12.084 0.600 10.868 1.00 81.88 382 ILE A N 1
ATOM 3028 C CA . ILE A 1 382 ? 10.836 -0.080 11.157 1.00 81.88 382 ILE A CA 1
ATOM 3029 C C . ILE A 1 382 ? 10.476 0.348 12.572 1.00 81.88 382 ILE A C 1
ATOM 3031 O O . ILE A 1 382 ? 11.245 0.062 13.488 1.00 81.88 382 ILE A O 1
ATOM 3035 N N . SER A 1 383 ? 9.354 1.039 12.742 1.00 84.25 383 SER A N 1
ATOM 3036 C CA . SER A 1 383 ? 8.835 1.298 14.080 1.00 84.25 383 SER A CA 1
ATOM 3037 C C . SER A 1 383 ? 8.021 0.103 14.520 1.00 84.25 383 SER A C 1
ATOM 3039 O O . SER A 1 383 ? 7.125 -0.342 13.799 1.00 84.25 383 SER A O 1
ATOM 3041 N N . VAL A 1 384 ? 8.351 -0.422 15.692 1.00 87.75 384 VAL A N 1
ATOM 3042 C CA . VAL A 1 384 ? 7.605 -1.495 16.334 1.00 87.75 384 VAL A CA 1
ATOM 3043 C C . VAL A 1 384 ? 7.088 -0.976 17.662 1.00 87.75 384 VAL A C 1
ATOM 3045 O O . VAL A 1 384 ? 7.865 -0.711 18.575 1.00 87.75 384 VAL A O 1
ATOM 3048 N N . THR A 1 385 ? 5.772 -0.835 17.777 1.00 83.56 385 THR A N 1
ATOM 3049 C CA . THR A 1 385 ? 5.111 -0.488 19.035 1.00 83.56 385 THR A CA 1
ATOM 3050 C C . THR A 1 385 ? 4.535 -1.749 19.656 1.00 83.56 385 THR A C 1
ATOM 3052 O O . THR A 1 385 ? 3.616 -2.351 19.104 1.00 83.56 385 THR A O 1
ATOM 3055 N N . THR A 1 386 ? 5.043 -2.127 20.824 1.00 84.81 386 THR A N 1
ATOM 3056 C CA . THR A 1 386 ? 4.534 -3.246 21.621 1.00 84.81 386 THR A CA 1
ATOM 3057 C C . THR A 1 386 ? 3.648 -2.720 22.741 1.00 84.81 386 THR A C 1
ATOM 3059 O O . THR A 1 386 ? 4.031 -1.808 23.476 1.00 84.81 386 THR A O 1
ATOM 3062 N N . LYS A 1 387 ? 2.459 -3.303 22.879 1.00 78.94 387 LYS A N 1
ATOM 3063 C CA . LYS A 1 387 ? 1.484 -2.987 23.924 1.00 78.94 387 LYS A CA 1
ATOM 3064 C C . LYS A 1 387 ? 1.330 -4.184 24.850 1.00 78.94 387 LYS A C 1
ATOM 3066 O O . LYS A 1 387 ? 1.019 -5.281 24.390 1.00 78.94 387 LYS A O 1
ATOM 3071 N N . THR A 1 388 ? 1.511 -3.944 26.144 1.00 79.00 388 THR A N 1
ATOM 3072 C CA . THR A 1 388 ? 1.410 -4.956 27.204 1.00 79.00 388 THR A CA 1
ATOM 3073 C C . THR A 1 388 ? 0.435 -4.461 28.263 1.00 79.00 388 THR A C 1
ATOM 3075 O O . THR A 1 388 ? 0.484 -3.287 28.637 1.00 79.00 388 THR A O 1
ATOM 3078 N N . ALA A 1 389 ? -0.443 -5.327 28.769 1.00 74.31 389 ALA A N 1
ATOM 3079 C CA . ALA A 1 389 ? -1.481 -4.912 29.699 1.00 74.31 389 ALA A CA 1
ATOM 3080 C C . ALA A 1 389 ? -0.870 -4.297 30.969 1.00 74.31 389 ALA A C 1
ATOM 3082 O O . ALA A 1 389 ? 0.067 -4.833 31.566 1.00 74.31 389 ALA A O 1
ATOM 3083 N N . GLY A 1 390 ? -1.404 -3.147 31.383 1.00 62.00 390 GLY A N 1
ATOM 3084 C CA . GLY A 1 390 ? -0.949 -2.436 32.582 1.00 62.00 390 GLY A CA 1
ATOM 3085 C C . GLY A 1 390 ? 0.443 -1.804 32.475 1.00 62.00 390 GLY A C 1
ATOM 3086 O O . GLY A 1 390 ? 0.976 -1.372 33.494 1.00 62.00 390 GLY A O 1
ATOM 3087 N N . SER A 1 391 ? 1.037 -1.744 31.278 1.00 62.28 391 SER A N 1
ATOM 3088 C CA . SER A 1 391 ? 2.311 -1.064 31.022 1.00 62.28 391 SER A CA 1
ATOM 3089 C C . SER A 1 391 ? 2.159 -0.028 29.902 1.00 62.28 391 SER A C 1
ATOM 3091 O O . SER A 1 391 ? 1.353 -0.240 28.994 1.00 62.28 391 SER A O 1
ATOM 3093 N N . PRO A 1 392 ? 2.931 1.075 29.919 1.00 59.88 392 PRO A N 1
ATOM 3094 C CA . PRO A 1 392 ? 3.005 1.981 28.778 1.00 59.88 392 PRO A CA 1
ATOM 3095 C C . PRO A 1 392 ? 3.447 1.241 27.513 1.00 59.88 392 PRO A C 1
ATOM 3097 O O . PRO A 1 392 ? 4.265 0.319 27.585 1.00 59.88 392 PRO A O 1
ATOM 3100 N N . ALA A 1 393 ? 2.934 1.661 26.356 1.00 72.06 393 ALA A N 1
ATOM 3101 C CA . ALA A 1 393 ? 3.403 1.149 25.078 1.00 72.06 393 ALA A CA 1
ATOM 3102 C C . ALA A 1 393 ? 4.903 1.441 24.906 1.00 72.06 393 ALA A C 1
ATOM 3104 O O . ALA A 1 393 ? 5.376 2.541 25.199 1.00 72.06 393 ALA A O 1
ATOM 3105 N N . VAL A 1 394 ? 5.649 0.453 24.417 1.00 77.94 394 VAL A N 1
ATOM 3106 C CA . VAL A 1 394 ? 7.081 0.584 24.136 1.00 77.94 394 VAL A CA 1
ATOM 3107 C C . VAL A 1 394 ? 7.258 0.649 22.631 1.00 77.94 394 VAL A C 1
ATOM 3109 O O . VAL A 1 394 ? 6.824 -0.257 21.923 1.00 77.94 394 VAL A O 1
ATOM 3112 N N . GLN A 1 395 ? 7.881 1.717 22.145 1.00 81.50 395 GLN A N 1
ATOM 3113 C CA . GLN A 1 395 ? 8.221 1.880 20.737 1.00 81.50 395 GLN A CA 1
ATOM 3114 C C . GLN A 1 395 ? 9.722 1.687 20.539 1.00 81.50 395 GLN A C 1
ATOM 3116 O O . GLN A 1 395 ? 10.536 2.308 21.223 1.00 81.50 395 GLN A O 1
ATOM 3121 N N . GLU A 1 396 ? 10.074 0.837 19.583 1.00 83.25 396 GLU A N 1
ATOM 3122 C CA . GLU A 1 396 ? 11.447 0.553 19.184 1.00 83.25 396 GLU A CA 1
ATOM 3123 C C . GLU A 1 396 ? 11.612 0.831 17.689 1.00 83.25 396 GLU A C 1
ATOM 3125 O O . GLU A 1 396 ? 10.841 0.335 16.869 1.00 83.25 396 GLU A O 1
ATOM 3130 N N . ASP A 1 397 ? 12.641 1.598 17.327 1.00 84.25 397 ASP A N 1
ATOM 3131 C CA . ASP A 1 397 ? 12.998 1.846 15.931 1.00 84.25 397 ASP A CA 1
ATOM 3132 C C . ASP A 1 397 ? 14.136 0.911 15.508 1.00 84.25 397 ASP A C 1
ATOM 3134 O O . ASP A 1 397 ? 15.297 1.056 15.901 1.00 84.25 397 ASP A O 1
ATOM 3138 N N . ILE A 1 398 ? 13.804 -0.065 14.668 1.00 80.69 398 ILE A N 1
ATOM 3139 C CA . ILE A 1 398 ? 14.742 -1.061 14.156 1.00 80.69 398 ILE A CA 1
ATOM 3140 C C . ILE A 1 398 ? 15.292 -0.578 12.824 1.00 80.69 398 ILE A C 1
ATOM 3142 O O . ILE A 1 398 ? 14.549 -0.376 11.863 1.00 80.69 398 ILE A O 1
ATOM 3146 N N . LYS A 1 399 ? 16.618 -0.451 12.724 1.00 76.94 399 LYS A N 1
ATOM 3147 C CA . LYS A 1 399 ? 17.267 -0.159 11.443 1.00 76.94 399 LYS A CA 1
ATOM 3148 C C . LYS A 1 399 ? 17.030 -1.319 10.478 1.00 76.94 399 LYS A C 1
ATOM 3150 O O . LYS A 1 399 ? 17.511 -2.431 10.707 1.00 76.94 399 LYS A O 1
ATOM 3155 N N . GLY A 1 400 ? 16.297 -1.065 9.400 1.00 69.62 400 GLY A N 1
ATOM 3156 C CA . GLY A 1 400 ? 15.845 -2.140 8.532 1.00 69.62 400 GLY A CA 1
ATOM 3157 C C . GLY A 1 400 ? 14.868 -1.725 7.448 1.00 69.62 400 GLY A C 1
ATOM 3158 O O . GLY A 1 400 ? 14.526 -0.554 7.313 1.00 69.62 400 GLY A O 1
ATOM 3159 N N . LYS A 1 401 ? 14.434 -2.707 6.654 1.00 71.38 401 LYS A N 1
ATOM 3160 C CA . LYS A 1 401 ? 13.447 -2.533 5.587 1.00 71.38 401 LYS A CA 1
ATOM 3161 C C . LYS A 1 401 ? 12.327 -3.563 5.763 1.00 71.38 401 LYS A C 1
ATOM 3163 O O . LYS A 1 401 ? 12.609 -4.715 6.069 1.00 71.38 401 LYS A O 1
ATOM 3168 N N . LEU A 1 402 ? 11.085 -3.128 5.568 1.00 74.69 402 LEU A N 1
ATOM 3169 C CA . LEU A 1 402 ? 9.928 -3.988 5.296 1.00 74.69 402 LEU A CA 1
ATOM 3170 C C . LEU A 1 402 ? 9.639 -3.977 3.793 1.00 74.69 402 LEU A C 1
ATOM 3172 O O . LEU A 1 402 ? 10.072 -3.034 3.119 1.00 74.69 402 LEU A O 1
ATOM 3176 N N . PRO A 1 403 ? 8.883 -4.949 3.257 1.00 74.06 403 PRO A N 1
ATOM 3177 C CA . PRO A 1 403 ? 8.479 -4.916 1.860 1.00 74.06 403 PRO A CA 1
ATOM 3178 C C . PRO A 1 403 ? 7.771 -3.593 1.536 1.00 74.06 403 PRO A C 1
ATOM 3180 O O . PRO A 1 403 ? 6.983 -3.058 2.329 1.00 74.06 403 PRO A O 1
ATOM 3183 N N . ASP A 1 404 ? 8.092 -3.013 0.380 1.00 74.88 404 ASP A N 1
ATOM 3184 C CA . ASP A 1 404 ? 7.422 -1.791 -0.067 1.00 74.88 404 ASP A CA 1
ATOM 3185 C C . ASP A 1 404 ? 6.041 -2.071 -0.642 1.00 74.88 404 ASP A C 1
ATOM 3187 O O . ASP A 1 404 ? 5.100 -1.309 -0.388 1.00 74.88 404 ASP A O 1
ATOM 3191 N N . TYR A 1 405 ? 5.911 -3.223 -1.291 1.00 81.00 405 TYR A N 1
ATOM 3192 C CA . TYR A 1 405 ? 4.689 -3.702 -1.900 1.00 81.00 405 TYR A CA 1
ATOM 3193 C C . TYR A 1 405 ? 4.393 -5.139 -1.462 1.00 81.00 405 TYR A C 1
ATOM 3195 O O . TYR A 1 405 ? 5.299 -5.932 -1.221 1.00 81.00 405 TYR A O 1
ATOM 3203 N N . PHE A 1 406 ? 3.108 -5.478 -1.386 1.00 78.19 406 PHE A N 1
ATOM 3204 C CA . PHE A 1 406 ? 2.615 -6.829 -1.096 1.00 78.19 406 PHE A CA 1
ATOM 3205 C C . PHE A 1 406 ? 3.008 -7.828 -2.176 1.00 78.19 406 PHE A C 1
ATOM 3207 O O . PHE A 1 406 ? 3.172 -9.004 -1.888 1.00 78.19 406 PHE A O 1
ATOM 3214 N N . ASN A 1 407 ? 3.211 -7.362 -3.406 1.00 75.50 407 ASN A N 1
ATOM 3215 C CA . ASN A 1 407 ? 3.668 -8.191 -4.514 1.00 75.50 407 ASN A CA 1
ATOM 3216 C C . ASN A 1 407 ? 5.012 -8.902 -4.222 1.00 75.50 407 ASN A C 1
ATOM 3218 O O . ASN A 1 407 ? 5.280 -9.949 -4.818 1.00 75.50 407 ASN A O 1
ATOM 3222 N N . ASP A 1 408 ? 5.822 -8.343 -3.314 1.00 71.12 408 ASP A N 1
ATOM 3223 C CA . ASP A 1 408 ? 7.180 -8.794 -2.973 1.00 71.12 408 ASP A CA 1
ATOM 3224 C C . ASP A 1 408 ? 7.262 -9.504 -1.614 1.00 71.12 408 ASP A C 1
ATOM 3226 O O . ASP A 1 408 ? 8.344 -9.887 -1.172 1.00 71.12 408 ASP A O 1
ATOM 3230 N N . ALA A 1 409 ? 6.140 -9.614 -0.908 1.00 74.75 409 ALA A N 1
ATOM 3231 C CA . ALA A 1 409 ? 6.095 -10.170 0.430 1.00 74.75 409 ALA A CA 1
ATOM 3232 C C . ALA A 1 409 ? 5.639 -11.640 0.399 1.00 74.75 409 ALA A C 1
ATOM 3234 O O . ALA A 1 409 ? 4.973 -12.077 -0.538 1.00 74.75 409 ALA A O 1
ATOM 3235 N N . ASP A 1 410 ? 6.009 -12.389 1.434 1.00 79.75 410 ASP A 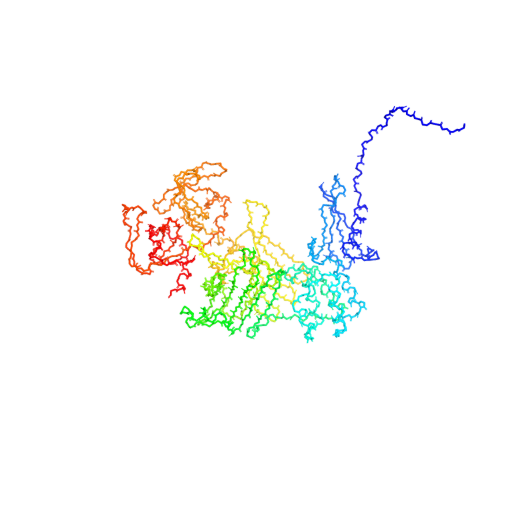N 1
ATOM 3236 C CA . ASP A 1 410 ? 5.569 -13.763 1.680 1.00 79.75 410 ASP A CA 1
ATOM 3237 C C . ASP A 1 410 ? 5.011 -13.826 3.103 1.00 79.75 410 ASP A C 1
ATOM 3239 O O . ASP A 1 410 ? 5.713 -13.514 4.070 1.00 79.75 410 ASP A O 1
ATOM 3243 N N . MET A 1 411 ? 3.741 -14.214 3.237 1.00 84.19 411 MET A N 1
ATOM 3244 C CA . MET A 1 411 ? 3.051 -14.248 4.524 1.00 84.19 411 MET A CA 1
ATOM 3245 C C . MET A 1 411 ? 3.690 -15.252 5.486 1.00 84.19 411 MET A C 1
ATOM 3247 O O . MET A 1 411 ? 3.671 -15.037 6.694 1.00 84.19 411 MET A O 1
ATOM 3251 N N . ALA A 1 412 ? 4.300 -16.327 4.977 1.00 83.56 412 ALA A N 1
ATOM 3252 C CA . ALA A 1 412 ? 4.962 -17.321 5.817 1.00 83.56 412 ALA A CA 1
ATOM 3253 C C . ALA A 1 412 ? 6.220 -16.774 6.513 1.00 83.56 412 ALA A C 1
ATOM 3255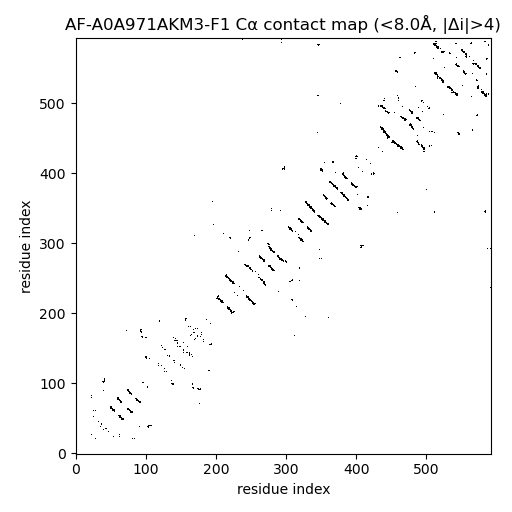 O O . ALA A 1 412 ? 6.674 -17.352 7.503 1.00 83.56 412 ALA A O 1
ATOM 3256 N N . THR A 1 413 ? 6.792 -15.680 6.000 1.00 83.38 413 THR A N 1
ATOM 3257 C CA . THR A 1 413 ? 8.021 -15.064 6.522 1.00 83.38 413 THR A CA 1
ATOM 3258 C C . THR A 1 413 ? 7.844 -13.605 6.944 1.00 83.38 413 THR A C 1
ATOM 3260 O O . THR A 1 413 ? 8.812 -12.977 7.380 1.00 83.38 413 THR A O 1
ATOM 3263 N N . PHE A 1 414 ? 6.628 -13.058 6.841 1.00 87.38 414 PHE A N 1
ATOM 3264 C CA . PHE A 1 414 ? 6.346 -11.674 7.199 1.00 87.38 414 PHE A CA 1
ATOM 3265 C C . PHE A 1 414 ? 6.579 -11.444 8.703 1.00 87.38 414 PHE A C 1
ATOM 3267 O O . PHE A 1 414 ? 6.069 -12.211 9.521 1.00 87.38 414 PHE A O 1
ATOM 3274 N N . PRO A 1 415 ? 7.334 -10.402 9.103 1.00 89.12 415 PRO A N 1
ATOM 3275 C CA . PRO A 1 415 ? 7.668 -10.197 10.503 1.00 89.12 415 PRO A CA 1
ATOM 3276 C C . PRO A 1 415 ? 6.477 -9.642 11.288 1.00 89.12 415 PRO A C 1
ATOM 3278 O O . PRO A 1 415 ? 5.887 -8.626 10.924 1.00 89.12 415 PRO A O 1
ATOM 3281 N N . THR A 1 416 ? 6.171 -10.275 12.416 1.00 90.88 416 THR A N 1
ATOM 3282 C CA . THR A 1 416 ? 5.020 -9.951 13.272 1.00 90.88 416 THR A CA 1
ATOM 3283 C C . THR A 1 416 ? 5.414 -9.389 14.636 1.00 90.88 416 THR A C 1
ATOM 3285 O O . THR A 1 416 ? 4.545 -9.029 15.424 1.00 90.88 416 THR A O 1
ATOM 3288 N N . ASN A 1 417 ? 6.710 -9.275 14.934 1.00 89.88 417 ASN A N 1
ATOM 3289 C CA . ASN A 1 417 ? 7.232 -8.694 16.173 1.00 89.88 417 ASN A CA 1
ATOM 3290 C C . ASN A 1 417 ? 8.621 -8.056 15.973 1.00 89.88 417 ASN A C 1
ATOM 3292 O O . ASN A 1 417 ? 9.202 -8.123 14.892 1.00 89.88 417 ASN A O 1
ATOM 3296 N N . ALA A 1 418 ? 9.160 -7.426 17.023 1.00 87.56 418 ALA A N 1
ATOM 3297 C CA . ALA A 1 418 ? 10.444 -6.723 16.972 1.00 87.56 418 ALA A CA 1
ATOM 3298 C C . ALA A 1 418 ? 11.632 -7.639 16.616 1.00 87.56 418 ALA A C 1
ATOM 3300 O O . ALA A 1 418 ? 12.479 -7.268 15.801 1.00 87.56 418 ALA A O 1
ATOM 3301 N N . GLU A 1 419 ? 11.693 -8.846 17.184 1.00 89.69 419 GLU A N 1
ATOM 3302 C CA . GLU A 1 419 ? 12.773 -9.798 16.905 1.00 89.69 419 GLU A CA 1
ATOM 3303 C C . GLU A 1 419 ? 12.743 -10.246 15.439 1.00 89.69 419 GLU A C 1
ATOM 3305 O O . GLU A 1 419 ? 13.770 -10.222 14.753 1.00 89.69 419 GLU A O 1
ATOM 3310 N N . GLU A 1 420 ? 11.555 -10.572 14.935 1.00 90.88 420 GLU A N 1
ATOM 3311 C CA . GLU A 1 420 ? 11.344 -10.932 13.536 1.00 90.88 420 GLU A CA 1
ATOM 3312 C C . GLU A 1 420 ? 11.651 -9.765 12.600 1.00 90.88 420 GLU A C 1
ATOM 3314 O O . GLU A 1 420 ? 12.332 -9.972 11.602 1.00 90.88 420 GLU A O 1
ATOM 3319 N N . CYS A 1 421 ? 11.264 -8.529 12.930 1.00 86.44 421 CYS A N 1
ATOM 3320 C CA . CYS A 1 421 ? 11.636 -7.341 12.154 1.00 86.44 421 CYS A CA 1
ATOM 3321 C C . CYS A 1 421 ? 13.158 -7.173 12.052 1.00 86.44 421 CYS A C 1
ATOM 3323 O O . CYS A 1 421 ? 13.681 -6.843 10.984 1.00 86.44 421 CYS A O 1
ATOM 3325 N N . LEU A 1 422 ? 13.889 -7.423 13.142 1.00 82.69 422 LEU A N 1
ATOM 3326 C CA . LEU A 1 422 ? 15.351 -7.376 13.158 1.00 82.69 422 LEU A CA 1
ATOM 3327 C C . LEU A 1 422 ? 15.988 -8.531 12.369 1.00 82.69 422 LEU A C 1
ATOM 3329 O O . LEU A 1 422 ? 17.074 -8.368 11.807 1.00 82.69 422 LEU A O 1
ATOM 3333 N N . ALA A 1 423 ? 15.370 -9.711 12.351 1.00 83.31 423 ALA A N 1
ATOM 3334 C CA . ALA A 1 423 ? 15.826 -10.831 11.532 1.00 83.31 423 ALA A CA 1
ATOM 3335 C C . ALA A 1 423 ? 15.564 -10.558 10.044 1.00 83.31 423 ALA A C 1
ATOM 3337 O O . ALA A 1 423 ? 16.475 -10.652 9.221 1.00 83.31 423 ALA A O 1
ATOM 3338 N N . PHE A 1 424 ? 14.346 -10.129 9.724 1.00 77.75 424 PHE A N 1
ATOM 3339 C CA . PHE A 1 424 ? 13.877 -9.807 8.385 1.00 77.75 424 PHE A CA 1
ATOM 3340 C C . PHE A 1 424 ? 14.704 -8.685 7.745 1.00 77.75 424 PHE A C 1
ATOM 3342 O O . PHE A 1 424 ? 15.133 -8.796 6.594 1.00 77.75 424 PHE A O 1
ATOM 3349 N N . SER A 1 425 ? 15.050 -7.646 8.514 1.00 71.69 425 SER A N 1
ATOM 3350 C CA . SER A 1 425 ? 15.884 -6.541 8.031 1.00 71.69 425 SER A CA 1
ATOM 3351 C C . SER A 1 425 ? 17.301 -6.945 7.620 1.00 71.69 425 SER A C 1
ATOM 3353 O O . SER A 1 425 ? 17.919 -6.262 6.800 1.00 71.69 425 SER A O 1
ATOM 3355 N N . LYS A 1 426 ? 17.825 -8.048 8.167 1.00 70.38 426 LYS A N 1
ATOM 3356 C CA . LYS A 1 426 ? 19.138 -8.594 7.797 1.00 70.38 426 LYS A CA 1
ATOM 3357 C C . LYS A 1 426 ? 19.077 -9.416 6.510 1.00 70.38 426 LYS A C 1
ATOM 3359 O O . LYS A 1 426 ? 20.081 -9.466 5.806 1.00 70.38 426 LYS A O 1
ATOM 3364 N N . ILE A 1 427 ? 17.930 -10.033 6.211 1.00 64.50 427 ILE A N 1
ATOM 3365 C CA . ILE A 1 427 ? 17.706 -10.868 5.019 1.00 64.50 427 ILE A CA 1
ATOM 3366 C C . ILE A 1 427 ? 17.520 -9.989 3.779 1.00 64.50 427 ILE A C 1
ATOM 3368 O O . ILE A 1 427 ? 18.219 -10.185 2.794 1.00 64.50 427 ILE A O 1
ATOM 3372 N N . LEU A 1 428 ? 16.683 -8.945 3.850 1.00 55.16 428 LEU A N 1
ATOM 3373 C CA . LEU A 1 428 ? 16.459 -8.002 2.736 1.00 55.16 428 LEU A CA 1
ATOM 3374 C C . LEU A 1 428 ? 17.697 -7.179 2.327 1.00 55.16 428 LEU A C 1
ATOM 3376 O O . LEU A 1 428 ? 17.635 -6.339 1.430 1.00 55.16 428 LEU A O 1
ATOM 3380 N N . GLY A 1 429 ? 18.836 -7.408 2.979 1.00 50.69 429 GLY A N 1
ATOM 3381 C CA . GLY A 1 429 ? 20.135 -6.908 2.565 1.00 50.69 429 GLY A CA 1
ATOM 3382 C C . GLY A 1 429 ? 20.721 -7.618 1.344 1.00 50.69 429 GLY A C 1
ATOM 3383 O O . GLY A 1 429 ? 21.936 -7.519 1.186 1.00 50.69 429 GLY A O 1
ATOM 3384 N N . ASP A 1 430 ? 19.918 -8.311 0.522 1.00 51.66 430 ASP A N 1
ATOM 3385 C CA . ASP A 1 430 ? 20.372 -9.018 -0.677 1.00 51.66 430 ASP A CA 1
ATOM 3386 C C . ASP A 1 430 ? 21.254 -8.110 -1.537 1.00 51.66 430 ASP A C 1
ATOM 3388 O O . ASP A 1 430 ? 20.853 -7.100 -2.126 1.00 51.66 430 ASP A O 1
ATOM 3392 N N . VAL A 1 431 ? 22.537 -8.448 -1.493 1.00 59.91 431 VAL A N 1
ATOM 3393 C CA . VAL A 1 431 ? 23.618 -7.648 -2.036 1.00 59.91 431 VAL A CA 1
ATOM 3394 C C . VAL A 1 431 ? 23.604 -7.889 -3.536 1.00 59.91 431 VAL A C 1
ATOM 3396 O O . VAL A 1 431 ? 23.941 -8.979 -3.995 1.00 59.91 431 VAL A O 1
ATOM 3399 N N . LEU A 1 432 ? 23.210 -6.870 -4.305 1.00 68.88 432 LEU A N 1
ATOM 3400 C CA . LEU A 1 432 ? 23.455 -6.837 -5.747 1.00 68.88 432 LEU A CA 1
ATOM 3401 C C . LEU A 1 432 ? 24.884 -7.327 -6.027 1.00 68.88 432 LEU A C 1
ATOM 3403 O O . LEU A 1 432 ? 25.795 -6.917 -5.300 1.00 68.88 432 LEU A O 1
ATOM 3407 N N . PRO A 1 433 ? 25.117 -8.155 -7.062 1.00 76.06 433 PRO A N 1
ATOM 3408 C CA . PRO A 1 433 ? 26.459 -8.638 -7.354 1.00 76.06 433 PRO A CA 1
ATOM 3409 C C . PRO A 1 433 ? 27.463 -7.488 -7.456 1.00 76.06 433 PRO A C 1
ATOM 3411 O O . PRO A 1 433 ? 27.140 -6.412 -7.966 1.00 76.06 433 PRO A O 1
ATOM 3414 N N . ASP A 1 434 ? 28.692 -7.712 -6.993 1.00 81.19 434 ASP A N 1
ATOM 3415 C CA . ASP A 1 434 ? 29.723 -6.675 -7.001 1.00 81.19 434 ASP A CA 1
ATOM 3416 C C . ASP A 1 434 ? 29.880 -6.040 -8.392 1.00 81.19 434 ASP A C 1
ATOM 3418 O O . ASP A 1 434 ? 29.999 -6.717 -9.419 1.00 81.19 434 ASP A O 1
ATOM 3422 N N . GLY A 1 435 ? 29.883 -4.706 -8.423 1.00 87.00 435 GLY A N 1
ATOM 3423 C CA . GLY A 1 435 ? 29.939 -3.931 -9.663 1.00 87.00 435 GLY A CA 1
ATOM 3424 C C . GLY A 1 435 ? 28.593 -3.753 -10.373 1.00 87.00 435 GLY A C 1
ATOM 3425 O O . GLY A 1 435 ? 28.575 -3.198 -11.473 1.00 87.00 435 GLY A O 1
ATOM 3426 N N . TYR A 1 436 ? 27.479 -4.171 -9.769 1.00 87.31 436 TYR A N 1
ATOM 3427 C CA . TYR A 1 436 ? 26.129 -3.899 -10.257 1.00 87.31 436 TYR A CA 1
ATOM 3428 C C . TYR A 1 436 ? 25.367 -2.933 -9.347 1.00 87.31 436 TYR A C 1
ATOM 3430 O O . TYR A 1 436 ? 25.670 -2.758 -8.166 1.00 87.31 436 TYR A O 1
ATOM 3438 N N . GLY A 1 437 ? 24.386 -2.271 -9.949 1.00 85.38 437 GLY A N 1
ATOM 3439 C CA . GLY A 1 437 ? 23.454 -1.358 -9.311 1.00 85.38 437 GLY A CA 1
ATOM 3440 C C . GLY A 1 437 ? 22.038 -1.543 -9.852 1.00 85.38 437 GLY A C 1
ATOM 3441 O O . GLY A 1 437 ? 21.844 -2.196 -10.876 1.00 85.38 437 GLY A O 1
ATOM 3442 N N . LEU A 1 438 ? 21.063 -0.923 -9.198 1.00 84.88 438 LEU A N 1
ATOM 3443 C CA . LEU A 1 438 ? 19.710 -0.726 -9.724 1.00 84.88 438 LEU A CA 1
ATOM 3444 C C . LEU A 1 438 ? 19.491 0.758 -9.978 1.00 84.88 438 LEU A C 1
ATOM 3446 O O . LEU A 1 438 ? 19.947 1.593 -9.190 1.00 84.88 438 LEU A O 1
ATOM 3450 N N . CYS A 1 439 ? 18.782 1.094 -11.053 1.00 84.75 439 CYS A N 1
ATOM 3451 C CA . CYS A 1 439 ? 18.342 2.464 -11.268 1.00 84.75 439 CYS A CA 1
ATOM 3452 C C . CYS A 1 439 ? 16.877 2.687 -10.873 1.00 84.75 439 CYS A C 1
ATOM 3454 O O . CYS A 1 439 ? 16.072 1.760 -10.917 1.00 84.75 439 CYS A O 1
ATOM 3456 N N . SER A 1 440 ? 16.536 3.932 -10.531 1.00 80.19 440 SER A N 1
ATOM 3457 C CA . SER A 1 440 ? 15.164 4.411 -10.323 1.00 80.19 440 SER A CA 1
ATOM 3458 C C . SER A 1 440 ? 14.808 5.421 -11.409 1.00 80.19 440 SER A C 1
ATOM 3460 O O . SER A 1 440 ? 15.449 6.466 -11.479 1.00 80.19 440 SER A O 1
ATOM 3462 N N . SER A 1 441 ? 13.845 5.079 -12.273 1.00 84.75 441 SER A N 1
ATOM 3463 C CA . SER A 1 441 ? 13.310 5.881 -13.388 1.00 84.75 441 SER A CA 1
ATOM 3464 C C . SER A 1 441 ? 14.233 7.006 -13.879 1.00 84.75 441 SER A C 1
ATOM 3466 O O . SER A 1 441 ? 14.045 8.178 -13.550 1.00 84.75 441 SER A O 1
ATOM 3468 N N . VAL A 1 442 ? 15.251 6.662 -14.677 1.00 87.94 442 VAL A N 1
ATOM 3469 C CA . VAL A 1 442 ? 16.310 7.608 -15.072 1.00 87.94 442 VAL A CA 1
ATOM 3470 C C . VAL A 1 442 ? 16.671 7.521 -16.548 1.00 87.94 442 VAL A C 1
ATOM 3472 O O . VAL A 1 442 ? 16.734 6.455 -17.159 1.00 87.94 442 VAL A O 1
ATOM 3475 N N . HIS A 1 443 ? 16.952 8.680 -17.141 1.00 92.69 443 HIS A N 1
ATOM 3476 C CA . HIS A 1 443 ? 17.440 8.759 -18.511 1.00 92.69 443 HIS A CA 1
ATOM 3477 C C . HIS A 1 443 ? 18.902 8.323 -18.622 1.00 92.69 443 HIS A C 1
ATOM 3479 O O . HIS A 1 443 ? 19.787 8.913 -17.996 1.00 92.69 443 HIS A O 1
ATOM 3485 N N . LEU A 1 444 ? 19.173 7.379 -19.522 1.00 95.38 444 LEU A N 1
ATOM 3486 C CA . LEU A 1 444 ? 20.527 7.071 -19.962 1.00 95.38 444 LEU A CA 1
ATOM 3487 C C . LEU A 1 444 ? 20.967 8.099 -21.009 1.00 95.38 444 LEU A C 1
ATOM 3489 O O . LEU A 1 444 ? 20.325 8.295 -22.039 1.00 95.38 444 LEU A O 1
ATOM 3493 N N . ARG A 1 445 ? 22.095 8.756 -20.771 1.00 96.12 445 ARG A N 1
ATOM 3494 C CA . ARG A 1 445 ? 22.628 9.832 -21.610 1.00 96.12 445 ARG A CA 1
ATOM 3495 C C . ARG A 1 445 ? 23.891 9.384 -22.337 1.00 96.12 445 ARG A C 1
ATOM 3497 O O . ARG A 1 445 ? 24.679 8.599 -21.821 1.00 96.12 445 ARG A O 1
ATOM 3504 N N . ALA A 1 446 ? 24.121 9.899 -23.544 1.00 96.00 446 ALA A N 1
ATOM 3505 C CA . ALA A 1 446 ? 25.332 9.583 -24.310 1.00 96.00 446 ALA A CA 1
ATOM 3506 C C . ALA A 1 446 ? 26.610 10.227 -23.738 1.00 96.00 446 ALA A C 1
ATOM 3508 O O . ALA A 1 446 ? 27.713 9.802 -24.073 1.00 96.00 446 ALA A O 1
ATOM 3509 N N . LYS A 1 447 ? 26.470 11.276 -22.917 1.00 96.12 447 LYS A N 1
ATOM 3510 C CA . LYS A 1 447 ? 27.557 11.967 -22.204 1.00 96.12 447 LYS A CA 1
ATOM 3511 C C . LYS A 1 447 ? 27.080 12.361 -20.801 1.00 96.12 447 LYS A C 1
ATOM 3513 O O . LYS A 1 447 ? 25.883 12.314 -20.534 1.00 96.12 447 LYS A O 1
ATOM 3518 N N . THR A 1 448 ? 27.992 12.836 -19.955 1.00 93.62 448 THR A N 1
ATOM 3519 C CA . THR A 1 448 ? 27.734 13.374 -18.603 1.00 93.62 448 THR A CA 1
ATOM 3520 C C . THR A 1 448 ? 27.014 14.734 -18.625 1.00 93.62 448 THR A C 1
ATOM 3522 O O . THR A 1 448 ? 27.485 15.745 -18.109 1.00 93.62 448 THR A O 1
ATOM 3525 N N . SER A 1 449 ? 25.878 14.800 -19.319 1.00 89.38 449 SER A N 1
ATOM 3526 C CA . SER A 1 449 ? 25.048 15.996 -19.433 1.00 89.38 449 SER A CA 1
ATOM 3527 C C . SER A 1 449 ? 23.602 15.625 -19.746 1.00 89.38 449 SER A C 1
ATOM 3529 O O . SER A 1 449 ? 23.339 14.858 -20.679 1.00 89.38 449 SER A O 1
ATOM 3531 N N . SER A 1 450 ? 22.662 16.260 -19.041 1.00 87.44 450 SER A N 1
ATOM 3532 C CA . SER A 1 450 ? 21.218 16.144 -19.285 1.00 87.44 450 SER A CA 1
ATOM 3533 C C . SER A 1 450 ? 20.792 16.651 -20.667 1.00 87.44 450 SER A C 1
ATOM 3535 O O . SER A 1 450 ? 19.754 16.244 -21.174 1.00 87.44 450 SER A O 1
ATOM 3537 N N . ARG A 1 451 ? 21.612 17.490 -21.317 1.00 89.81 451 ARG A N 1
ATOM 3538 C CA . ARG A 1 451 ? 21.381 17.991 -22.685 1.00 89.81 451 ARG A CA 1
ATOM 3539 C C . ARG A 1 451 ? 21.962 17.091 -23.771 1.00 89.81 451 ARG A C 1
ATOM 3541 O O . ARG A 1 451 ? 21.790 17.365 -24.957 1.00 89.81 451 ARG A O 1
ATOM 3548 N N . SER A 1 452 ? 22.718 16.062 -23.395 1.00 93.62 452 SER A N 1
ATOM 3549 C CA . SER A 1 452 ? 23.273 15.135 -24.374 1.00 93.62 452 SER A CA 1
ATOM 3550 C C . SER A 1 452 ? 22.193 14.198 -24.915 1.00 93.62 452 SER A C 1
ATOM 3552 O O . SER A 1 452 ? 21.101 14.083 -24.353 1.00 93.62 452 SER A O 1
ATOM 3554 N N . LYS A 1 453 ? 22.512 13.536 -26.035 1.00 93.88 453 LYS A N 1
ATOM 3555 C CA . LYS A 1 453 ? 21.601 12.606 -26.702 1.00 93.88 453 LYS A CA 1
ATOM 3556 C C . LYS A 1 453 ? 21.019 11.618 -25.692 1.00 93.88 453 LYS A C 1
ATOM 3558 O O . LYS A 1 453 ? 21.765 10.905 -25.020 1.00 93.88 453 LYS A O 1
ATOM 3563 N N . ASP A 1 454 ? 19.694 11.586 -25.648 1.00 91.56 454 ASP A N 1
ATOM 3564 C CA . ASP A 1 454 ? 18.926 10.640 -24.857 1.00 91.56 454 ASP A CA 1
ATOM 3565 C C . ASP A 1 454 ? 19.021 9.240 -25.469 1.00 91.56 454 ASP A C 1
ATOM 3567 O O . ASP A 1 454 ? 18.809 9.045 -26.674 1.00 91.56 454 ASP A O 1
ATOM 3571 N N . LEU A 1 455 ? 19.396 8.269 -24.648 1.00 91.38 455 LEU A N 1
ATOM 3572 C CA . LEU A 1 455 ? 19.469 6.863 -25.018 1.00 91.38 455 LEU A CA 1
ATOM 3573 C C . LEU A 1 455 ? 18.269 6.068 -24.492 1.00 91.38 455 LEU A C 1
ATOM 3575 O O . LEU A 1 455 ? 18.184 4.887 -24.816 1.00 91.38 455 LEU A O 1
ATOM 3579 N N . GLY A 1 456 ? 17.330 6.707 -23.792 1.00 90.00 456 GLY A N 1
ATOM 3580 C CA . GLY A 1 456 ? 16.101 6.112 -23.272 1.00 90.00 456 GLY A CA 1
ATOM 3581 C C . GLY A 1 456 ? 15.892 6.440 -21.795 1.00 90.00 456 GLY A C 1
ATOM 3582 O O . GLY A 1 456 ? 16.864 6.596 -21.053 1.00 90.00 456 GLY A O 1
ATOM 3583 N N . LEU A 1 457 ? 14.625 6.515 -21.386 1.00 90.38 457 LEU A N 1
ATOM 3584 C CA . LEU A 1 457 ? 14.218 6.480 -19.983 1.00 90.38 457 LEU A CA 1
ATOM 3585 C C . LEU A 1 457 ? 14.154 5.014 -19.552 1.00 90.38 457 LEU A C 1
ATOM 3587 O O . LEU A 1 457 ? 13.420 4.239 -20.161 1.00 90.38 457 LEU A O 1
ATOM 3591 N N . TYR A 1 458 ? 14.963 4.641 -18.565 1.00 90.81 458 TYR A N 1
ATOM 3592 C CA . TYR A 1 458 ? 15.000 3.284 -18.036 1.00 90.81 458 TYR A CA 1
ATOM 3593 C C . TYR A 1 458 ? 14.127 3.164 -16.796 1.00 90.81 458 TYR A C 1
ATOM 3595 O O . TYR A 1 458 ? 14.177 4.035 -15.928 1.00 90.81 458 TYR A O 1
ATOM 3603 N N . ASN A 1 459 ? 13.359 2.079 -16.736 1.00 87.69 459 ASN A N 1
ATOM 3604 C CA . ASN A 1 459 ? 12.412 1.783 -15.669 1.00 87.69 459 ASN A CA 1
ATOM 3605 C C . ASN A 1 459 ? 13.130 1.510 -14.343 1.00 87.69 459 ASN A C 1
ATOM 3607 O O . ASN A 1 459 ? 14.234 0.950 -14.324 1.00 87.69 459 ASN A O 1
ATOM 3611 N N . SER A 1 460 ? 12.483 1.881 -13.236 1.00 82.75 460 SER A N 1
ATOM 3612 C CA . SER A 1 460 ? 12.915 1.478 -11.894 1.00 82.75 460 SER A CA 1
ATOM 3613 C C . SER A 1 460 ? 13.060 -0.039 -11.794 1.00 82.75 460 SER A C 1
ATOM 3615 O O . SER A 1 460 ? 12.303 -0.770 -12.422 1.00 82.75 460 SER A O 1
ATOM 3617 N N . GLY A 1 461 ? 14.069 -0.503 -11.058 1.00 81.44 461 GLY A N 1
ATOM 3618 C CA . GLY A 1 461 ? 14.411 -1.928 -10.991 1.00 81.44 461 GLY A CA 1
ATOM 3619 C C . GLY A 1 461 ? 15.298 -2.407 -12.146 1.00 81.44 461 GLY A C 1
ATOM 3620 O O . GLY A 1 461 ? 15.755 -3.549 -12.138 1.00 81.44 461 GLY A O 1
ATOM 3621 N N . THR A 1 462 ? 15.631 -1.549 -13.123 1.00 88.69 462 THR A N 1
ATOM 3622 C CA . THR A 1 462 ? 16.600 -1.932 -14.158 1.00 88.69 462 THR A CA 1
ATOM 3623 C C . THR A 1 462 ? 17.981 -2.119 -13.533 1.00 88.69 462 THR A C 1
ATOM 3625 O O . THR A 1 462 ? 18.574 -1.172 -13.009 1.00 88.69 462 THR A O 1
ATOM 3628 N N . MET A 1 463 ? 18.521 -3.332 -13.648 1.00 87.94 463 MET A N 1
ATOM 3629 C CA . MET A 1 463 ? 19.878 -3.642 -13.228 1.00 87.94 463 MET A CA 1
ATOM 3630 C C . MET A 1 463 ? 20.902 -3.104 -14.222 1.00 87.94 463 MET A C 1
ATOM 3632 O O . MET A 1 463 ? 20.780 -3.249 -15.441 1.00 87.94 463 MET A O 1
ATOM 3636 N N . VAL A 1 464 ? 21.933 -2.465 -13.681 1.00 90.75 464 VAL A N 1
ATOM 3637 C CA . VAL A 1 464 ? 22.987 -1.805 -14.441 1.00 90.75 464 VAL A CA 1
ATOM 3638 C C . VAL A 1 464 ? 24.345 -2.276 -13.950 1.00 90.75 464 VAL A C 1
ATOM 3640 O O . VAL A 1 464 ? 24.582 -2.380 -12.750 1.00 90.75 464 VAL A O 1
ATOM 3643 N N . LYS A 1 465 ? 25.280 -2.518 -14.865 1.00 93.62 465 LYS A N 1
ATOM 3644 C CA . LYS A 1 465 ? 26.680 -2.717 -14.490 1.00 93.62 465 LYS A CA 1
ATOM 3645 C C . LYS A 1 465 ? 27.342 -1.356 -14.319 1.00 93.62 465 LYS A C 1
ATOM 3647 O O . LYS A 1 465 ? 27.410 -0.585 -15.278 1.00 93.62 465 LYS A O 1
ATOM 3652 N N . VAL A 1 466 ? 27.835 -1.065 -13.123 1.00 93.19 466 VAL A N 1
ATOM 3653 C CA . VAL A 1 466 ? 28.547 0.175 -12.803 1.00 93.19 466 VAL A CA 1
ATOM 3654 C C . VAL A 1 466 ? 29.977 0.058 -13.321 1.00 93.19 466 VAL A C 1
ATOM 3656 O O . VAL A 1 466 ? 30.750 -0.787 -12.879 1.00 93.19 466 VAL A O 1
ATOM 3659 N N . LEU A 1 467 ? 30.326 0.894 -14.298 1.00 96.31 467 LEU A N 1
ATOM 3660 C CA . LEU A 1 467 ? 31.650 0.882 -14.921 1.00 96.31 467 LEU A CA 1
ATOM 3661 C C . LEU A 1 467 ? 32.584 1.925 -14.312 1.00 96.31 467 LEU A C 1
ATOM 3663 O O . LEU A 1 467 ? 33.779 1.676 -14.186 1.00 96.31 467 LEU A O 1
ATOM 3667 N N . GLU A 1 468 ? 32.063 3.115 -14.008 1.00 95.19 468 GLU A N 1
ATOM 3668 C CA . GLU A 1 468 ? 32.866 4.253 -13.557 1.00 95.19 468 GLU A CA 1
ATOM 3669 C C . GLU A 1 468 ? 31.984 5.309 -12.878 1.00 95.19 468 GLU A C 1
ATOM 3671 O O . GLU A 1 468 ? 30.867 5.570 -13.331 1.00 95.19 468 GLU A O 1
ATOM 3676 N N . VAL A 1 469 ? 32.505 5.952 -11.832 1.00 92.69 469 VAL A N 1
ATOM 3677 C CA . VAL A 1 469 ? 31.886 7.114 -11.178 1.00 92.69 469 VAL A CA 1
ATOM 3678 C C . VAL A 1 469 ? 32.651 8.360 -11.600 1.00 92.69 469 VAL A C 1
ATOM 3680 O O . VAL A 1 469 ? 33.861 8.451 -11.405 1.00 92.69 469 VAL A O 1
ATOM 3683 N N . LEU A 1 470 ? 31.945 9.319 -12.185 1.00 92.44 470 LEU A N 1
ATOM 3684 C CA . LEU A 1 470 ? 32.508 10.552 -12.715 1.00 92.44 470 LEU A CA 1
ATOM 3685 C C . LEU A 1 470 ? 32.005 11.756 -11.913 1.00 92.44 470 LEU A C 1
ATOM 3687 O O . LEU A 1 470 ? 30.843 11.780 -11.503 1.00 92.44 470 LEU A O 1
ATOM 3691 N N . PRO A 1 471 ? 32.842 12.787 -11.718 1.00 88.44 471 PRO A N 1
ATOM 3692 C CA . PRO A 1 471 ? 32.419 14.001 -11.037 1.00 88.44 471 PRO A CA 1
ATOM 3693 C C . PRO A 1 471 ? 31.295 14.707 -11.808 1.00 88.44 471 PRO A C 1
ATOM 3695 O O . PRO A 1 471 ? 31.241 14.687 -13.041 1.00 88.44 471 PRO A O 1
ATOM 3698 N N . GLY A 1 472 ? 30.413 15.376 -11.071 1.00 81.06 472 GLY A N 1
ATOM 3699 C CA . GLY A 1 472 ? 29.340 16.198 -11.617 1.00 81.06 472 GLY A CA 1
ATOM 3700 C C . GLY A 1 472 ? 28.863 17.233 -10.599 1.00 81.06 472 GLY A C 1
ATOM 3701 O O . GLY A 1 472 ? 29.298 17.230 -9.451 1.00 81.06 472 GLY A O 1
ATOM 3702 N N . ASN A 1 473 ? 28.040 18.174 -11.057 1.00 74.69 473 ASN A N 1
ATOM 3703 C CA . ASN A 1 473 ? 27.463 19.242 -10.243 1.00 74.69 473 ASN A CA 1
ATOM 3704 C C . ASN A 1 473 ? 26.000 19.439 -10.690 1.00 74.69 473 ASN A C 1
ATOM 3706 O O . ASN A 1 473 ? 25.790 19.717 -11.878 1.00 74.69 473 ASN A O 1
ATOM 3710 N N . PRO A 1 474 ? 24.997 19.273 -9.807 1.00 75.56 474 PRO A N 1
ATOM 3711 C CA . PRO A 1 474 ? 25.119 19.017 -8.362 1.00 75.56 474 PRO A CA 1
ATOM 3712 C C . PRO A 1 474 ? 25.533 17.584 -7.997 1.00 75.56 474 PRO A C 1
ATOM 3714 O O . PRO A 1 474 ? 26.054 17.366 -6.912 1.00 75.56 474 PRO A O 1
ATOM 3717 N N . GLU A 1 475 ? 25.349 16.630 -8.908 1.00 82.44 475 GLU A N 1
ATOM 3718 C CA . GLU A 1 475 ? 25.421 15.196 -8.609 1.00 82.44 475 GLU A CA 1
ATOM 3719 C C . GLU A 1 475 ? 26.415 14.488 -9.533 1.00 82.44 475 GLU A C 1
ATOM 3721 O O . GLU A 1 475 ? 26.623 14.911 -10.676 1.00 82.44 475 GLU A O 1
ATOM 3726 N N . ALA A 1 476 ? 27.036 13.410 -9.047 1.00 89.19 476 ALA A N 1
ATOM 3727 C CA . ALA A 1 476 ? 27.961 12.593 -9.833 1.00 89.19 476 ALA A CA 1
ATOM 3728 C C . ALA A 1 476 ? 27.269 11.963 -11.056 1.00 89.19 476 ALA A C 1
ATOM 3730 O O . ALA A 1 476 ? 26.055 11.773 -11.078 1.00 89.19 476 ALA A O 1
ATOM 3731 N N . TRP A 1 477 ? 28.045 11.589 -12.072 1.00 93.44 477 TRP A N 1
ATOM 3732 C CA . TRP A 1 477 ? 27.559 10.798 -13.202 1.00 93.44 477 TRP A CA 1
ATOM 3733 C C . TRP A 1 477 ? 28.076 9.371 -13.108 1.00 93.44 477 TRP A C 1
ATOM 3735 O O . TRP A 1 477 ? 29.273 9.151 -12.953 1.00 93.44 477 TRP A O 1
ATOM 3745 N N . ILE A 1 478 ? 27.192 8.396 -13.273 1.00 94.81 478 ILE A N 1
ATOM 3746 C CA . ILE A 1 478 ? 27.546 6.980 -13.249 1.00 94.81 478 ILE A CA 1
ATOM 3747 C C . ILE A 1 478 ? 27.577 6.480 -14.682 1.00 94.81 478 ILE A C 1
ATOM 3749 O O . ILE A 1 478 ? 26.567 6.505 -15.390 1.00 94.81 478 ILE A O 1
ATOM 3753 N N . LYS A 1 479 ? 28.749 6.042 -15.133 1.00 97.62 479 LYS A N 1
ATOM 3754 C CA . LYS A 1 479 ? 28.881 5.335 -16.399 1.00 97.62 479 LYS A CA 1
ATOM 3755 C C . LYS A 1 479 ? 28.418 3.904 -16.185 1.00 97.62 479 LYS A C 1
ATOM 3757 O O . LYS A 1 479 ? 28.983 3.183 -15.364 1.00 97.62 479 LYS A O 1
ATOM 3762 N N . VAL A 1 480 ? 27.415 3.496 -16.946 1.00 96.69 480 VAL A N 1
ATOM 3763 C CA . VAL A 1 480 ? 26.763 2.200 -16.780 1.00 96.69 480 VAL A CA 1
ATOM 3764 C C . VAL A 1 480 ? 26.703 1.422 -18.086 1.00 96.69 480 VAL A C 1
ATOM 3766 O O . VAL A 1 480 ? 26.763 2.003 -19.175 1.00 96.69 480 VAL A O 1
ATOM 3769 N N . GLN A 1 481 ? 26.558 0.106 -17.965 1.00 95.69 481 GLN A N 1
ATOM 3770 C CA . GLN A 1 481 ? 26.251 -0.798 -19.065 1.00 95.69 481 GLN A CA 1
ATOM 3771 C C . GLN A 1 481 ? 24.954 -1.567 -18.791 1.00 95.69 481 GLN A C 1
ATOM 3773 O O . GLN A 1 481 ? 24.768 -2.101 -17.700 1.00 95.69 481 GLN A O 1
ATOM 3778 N N . ILE A 1 482 ? 24.092 -1.647 -19.809 1.00 93.50 482 ILE A N 1
ATOM 3779 C CA . ILE A 1 482 ? 22.831 -2.402 -19.811 1.00 93.50 482 ILE A CA 1
ATOM 3780 C C . ILE A 1 482 ? 22.788 -3.213 -21.107 1.00 93.50 482 ILE A C 1
ATOM 3782 O O . ILE A 1 482 ? 22.687 -2.639 -22.199 1.00 93.50 482 ILE A O 1
ATOM 3786 N N . GLY A 1 483 ? 22.949 -4.534 -21.011 1.00 88.56 483 GLY A N 1
ATOM 3787 C CA . GLY A 1 483 ? 23.212 -5.378 -22.177 1.00 88.56 483 GLY A CA 1
ATOM 3788 C C . GLY A 1 483 ? 24.420 -4.862 -22.973 1.00 88.56 483 GLY A C 1
ATOM 3789 O O . GLY A 1 483 ? 25.519 -4.695 -22.441 1.00 88.56 483 GLY A O 1
ATOM 3790 N N . SER A 1 484 ? 24.228 -4.547 -24.258 1.00 87.75 484 SER A N 1
ATOM 3791 C CA . SER A 1 484 ? 25.277 -3.953 -25.106 1.00 87.75 484 SER A CA 1
ATOM 3792 C C . SER A 1 484 ? 25.311 -2.417 -25.108 1.00 87.75 484 SER A C 1
ATOM 3794 O O . SER A 1 484 ? 26.085 -1.828 -25.864 1.00 87.75 484 SER A O 1
ATOM 3796 N N . VAL A 1 485 ? 24.441 -1.748 -24.348 1.00 92.19 485 VAL A N 1
ATOM 3797 C CA . VAL A 1 485 ? 24.318 -0.284 -24.340 1.00 92.19 485 VAL A CA 1
ATOM 3798 C C . VAL A 1 485 ? 25.162 0.292 -23.212 1.00 92.19 485 VAL A C 1
ATOM 3800 O O . VAL A 1 485 ? 25.015 -0.114 -22.066 1.00 92.19 485 VAL A O 1
ATOM 3803 N N . ILE A 1 486 ? 26.022 1.260 -23.530 1.00 96.50 486 ILE A N 1
ATOM 3804 C CA . ILE A 1 486 ? 26.824 2.006 -22.553 1.00 96.50 486 ILE A CA 1
ATOM 3805 C C . ILE A 1 486 ? 26.407 3.473 -22.599 1.00 96.50 486 ILE A C 1
ATOM 3807 O O . ILE A 1 486 ? 26.260 4.048 -23.682 1.00 96.50 486 ILE A O 1
ATOM 3811 N N . GLY A 1 487 ? 26.251 4.086 -21.431 1.00 97.31 487 GLY A N 1
ATOM 3812 C CA . GLY A 1 487 ? 25.942 5.506 -21.303 1.00 97.31 487 GLY A CA 1
ATOM 3813 C C . GLY A 1 487 ? 26.167 6.013 -19.884 1.00 97.31 487 GLY A C 1
ATOM 3814 O O . GLY A 1 487 ? 26.889 5.396 -19.104 1.00 97.31 487 GLY A O 1
ATOM 3815 N N . TYR A 1 488 ? 25.555 7.151 -19.573 1.00 97.44 488 TYR A N 1
ATOM 3816 C CA . TYR A 1 488 ? 25.730 7.870 -18.316 1.00 97.44 488 TYR A CA 1
ATOM 3817 C C . TYR A 1 488 ? 24.375 8.173 -17.677 1.00 97.44 488 TYR A C 1
ATOM 3819 O O . TYR A 1 488 ? 23.481 8.686 -18.348 1.00 97.44 488 TYR A O 1
ATOM 3827 N N . MET A 1 489 ? 24.234 7.890 -16.388 1.00 95.00 489 MET A N 1
ATOM 3828 C CA . MET A 1 489 ? 23.064 8.226 -15.570 1.00 95.00 489 MET A CA 1
ATOM 3829 C C . MET A 1 489 ? 23.476 9.190 -14.451 1.00 95.00 489 MET A C 1
ATOM 3831 O O . MET A 1 489 ? 24.652 9.250 -14.093 1.00 95.00 489 MET A O 1
ATOM 3835 N N . SER A 1 490 ? 22.533 9.963 -13.912 1.00 91.25 490 SER A N 1
ATOM 3836 C CA . SER A 1 490 ? 22.794 10.778 -12.716 1.00 91.25 490 SER A CA 1
ATOM 3837 C C . SER A 1 490 ? 22.901 9.875 -11.484 1.00 91.25 490 SER A C 1
ATOM 3839 O O . SER A 1 490 ? 22.089 8.966 -11.317 1.00 91.25 490 SER A O 1
ATOM 3841 N N . GLY A 1 491 ? 23.885 10.134 -10.623 1.00 86.88 491 GLY A N 1
ATOM 3842 C CA . GLY A 1 491 ? 24.167 9.355 -9.416 1.00 86.88 491 GLY A CA 1
ATOM 3843 C C . GLY A 1 491 ? 23.028 9.336 -8.403 1.00 86.88 491 GLY A C 1
ATOM 3844 O O . GLY A 1 491 ? 22.880 8.343 -7.703 1.00 86.88 491 GLY A O 1
ATOM 3845 N N . SER A 1 492 ? 22.159 10.351 -8.396 1.00 83.62 492 SER A N 1
ATOM 3846 C CA . SER A 1 492 ? 20.972 10.396 -7.523 1.00 83.62 492 SER A CA 1
ATOM 3847 C C . SER A 1 492 ? 19.962 9.273 -7.778 1.00 83.62 492 SER A C 1
ATOM 3849 O O . SER A 1 492 ? 19.071 9.061 -6.964 1.00 83.62 492 SER A O 1
ATOM 3851 N N . TYR A 1 493 ? 20.066 8.583 -8.918 1.00 83.88 493 TYR A N 1
ATOM 3852 C CA . TYR A 1 493 ? 19.093 7.587 -9.368 1.00 83.88 493 TYR A CA 1
ATOM 3853 C C . TYR A 1 493 ? 19.695 6.195 -9.563 1.00 83.88 493 TYR A C 1
ATOM 3855 O O . TYR A 1 493 ? 19.040 5.342 -10.157 1.00 83.88 493 TYR A O 1
ATOM 3863 N N . VAL A 1 494 ? 20.941 5.962 -9.139 1.00 84.19 494 VAL A N 1
ATOM 3864 C CA . VAL A 1 494 ? 21.593 4.651 -9.253 1.00 84.19 494 VAL A CA 1
ATOM 3865 C C . VAL A 1 494 ? 22.098 4.226 -7.881 1.00 84.19 494 VAL A C 1
ATOM 3867 O O . VAL A 1 494 ? 23.017 4.835 -7.338 1.00 84.19 494 VAL A O 1
ATOM 3870 N N . SER A 1 495 ? 21.532 3.149 -7.345 1.00 81.06 495 SER A N 1
ATOM 3871 C CA . SER A 1 495 ? 21.981 2.529 -6.098 1.00 81.06 495 SER A CA 1
ATOM 3872 C C . SER A 1 495 ? 22.917 1.370 -6.397 1.00 81.06 495 SER A C 1
ATOM 3874 O O . SER A 1 495 ? 22.578 0.500 -7.194 1.00 81.06 495 SER A O 1
ATOM 3876 N N . TYR A 1 496 ? 24.060 1.316 -5.719 1.00 79.75 496 TYR A N 1
ATOM 3877 C CA . TYR A 1 496 ? 24.995 0.189 -5.758 1.00 79.75 496 TYR A CA 1
ATOM 3878 C C . TYR A 1 496 ? 25.743 0.069 -4.423 1.00 79.75 496 TYR A C 1
ATOM 3880 O O . TYR A 1 496 ? 25.653 0.942 -3.554 1.00 79.75 496 TYR A O 1
ATOM 3888 N N . THR A 1 497 ? 26.473 -1.030 -4.228 1.00 73.25 497 THR A N 1
ATOM 3889 C CA . THR A 1 497 ? 27.229 -1.278 -2.994 1.00 73.25 497 THR A CA 1
ATOM 3890 C C . THR A 1 497 ? 28.180 -0.115 -2.685 1.00 73.25 497 THR A C 1
ATOM 3892 O O . THR A 1 497 ? 29.003 0.269 -3.514 1.00 73.25 497 THR A O 1
ATOM 3895 N N . GLY A 1 498 ? 28.063 0.460 -1.482 1.00 65.12 498 GLY A N 1
ATOM 3896 C CA . GLY A 1 498 ? 28.906 1.570 -1.016 1.00 65.12 498 GLY A CA 1
ATOM 3897 C C . GLY A 1 498 ? 28.357 2.986 -1.247 1.00 65.12 498 GLY A C 1
ATOM 3898 O O . GLY A 1 498 ? 29.005 3.940 -0.824 1.00 65.12 498 GLY A O 1
ATOM 3899 N N . THR A 1 499 ? 27.177 3.165 -1.857 1.00 64.31 499 THR A N 1
ATOM 3900 C CA . THR A 1 499 ? 26.527 4.490 -1.961 1.00 64.31 499 THR A CA 1
ATOM 3901 C C . THR A 1 499 ? 25.552 4.764 -0.818 1.00 64.31 499 THR A C 1
ATOM 3903 O O . THR A 1 499 ? 24.733 3.904 -0.500 1.00 64.31 499 THR A O 1
ATOM 3906 N N . GLY A 1 500 ? 25.566 5.988 -0.271 1.00 49.75 500 GLY A N 1
ATOM 3907 C CA . GLY A 1 500 ? 24.552 6.473 0.682 1.00 49.75 500 GLY A CA 1
ATOM 3908 C C . GLY A 1 500 ? 23.167 6.691 0.054 1.00 49.75 500 GLY A C 1
ATOM 3909 O O . GLY A 1 500 ? 22.156 6.619 0.741 1.00 49.75 500 GLY A O 1
ATOM 3910 N N . TYR A 1 501 ? 23.101 6.851 -1.273 1.00 49.97 501 TYR A N 1
ATOM 3911 C CA . TYR A 1 501 ? 21.860 6.890 -2.055 1.00 49.97 501 TYR A CA 1
ATOM 3912 C C . TYR A 1 501 ? 21.283 5.479 -2.234 1.00 49.97 501 TYR A C 1
ATOM 3914 O O . TYR A 1 501 ? 21.162 4.948 -3.337 1.00 49.97 501 TYR A O 1
ATOM 3922 N N . ARG A 1 502 ? 20.903 4.839 -1.127 1.00 49.34 502 ARG A N 1
ATOM 3923 C CA . ARG A 1 502 ? 20.122 3.598 -1.167 1.00 49.34 502 ARG A CA 1
ATOM 3924 C C . ARG A 1 502 ? 18.684 3.846 -1.627 1.00 49.34 502 ARG A C 1
ATOM 3926 O O . ARG A 1 502 ? 17.950 2.873 -1.781 1.00 49.34 502 ARG A O 1
ATOM 3933 N N . ALA A 1 503 ? 18.249 5.102 -1.792 1.00 41.56 503 ALA A N 1
ATOM 3934 C CA . ALA A 1 503 ? 16.868 5.475 -2.117 1.00 41.56 503 ALA A CA 1
ATOM 3935 C C . ALA A 1 503 ? 16.320 4.751 -3.363 1.00 41.56 503 ALA A C 1
ATOM 3937 O O . ALA A 1 503 ? 15.165 4.361 -3.389 1.00 41.56 503 ALA A O 1
ATOM 3938 N N . SER A 1 504 ? 17.149 4.433 -4.364 1.00 42.50 504 SER A N 1
ATOM 3939 C CA . SER A 1 504 ? 16.694 3.662 -5.534 1.00 42.50 504 SER A CA 1
ATOM 3940 C C . SER A 1 504 ? 16.580 2.139 -5.333 1.00 42.50 504 SER A C 1
ATOM 3942 O O . SER A 1 504 ? 15.926 1.496 -6.144 1.00 42.50 504 SER A O 1
ATOM 3944 N N . LEU A 1 505 ? 17.104 1.560 -4.241 1.00 45.31 505 LEU A N 1
ATOM 3945 C CA . LEU A 1 505 ? 16.735 0.205 -3.771 1.00 45.31 505 LEU A CA 1
ATOM 3946 C C . LEU A 1 505 ? 15.365 0.187 -3.048 1.00 45.31 505 LEU A C 1
ATOM 3948 O O . LEU A 1 505 ? 14.879 -0.876 -2.661 1.00 45.31 505 LEU A O 1
ATOM 3952 N N . GLU A 1 506 ? 14.748 1.351 -2.799 1.00 46.28 506 GLU A N 1
ATOM 3953 C CA . GLU A 1 506 ? 13.393 1.472 -2.215 1.00 46.28 506 GLU A CA 1
ATOM 3954 C C . GLU A 1 506 ? 12.301 1.212 -3.252 1.00 46.28 506 GLU A C 1
ATOM 3956 O O . GLU A 1 506 ? 11.176 0.890 -2.906 1.00 46.28 506 GLU A O 1
ATOM 3961 N N . ILE A 1 507 ? 12.626 1.309 -4.539 1.00 49.66 507 ILE A N 1
ATOM 3962 C CA . ILE A 1 507 ? 11.689 1.004 -5.614 1.00 49.66 507 ILE A CA 1
ATOM 3963 C C . ILE A 1 507 ? 12.151 -0.311 -6.235 1.00 49.66 507 ILE A C 1
ATOM 3965 O O . ILE A 1 507 ? 12.675 -0.343 -7.346 1.00 49.66 507 ILE A O 1
ATOM 3969 N N . GLN A 1 508 ? 11.944 -1.415 -5.512 1.00 55.16 508 GLN A N 1
ATOM 3970 C CA . GLN A 1 508 ? 11.717 -2.707 -6.168 1.00 55.16 508 GLN A CA 1
ATOM 3971 C C . GLN A 1 508 ? 10.328 -2.636 -6.820 1.00 55.16 508 GLN A C 1
ATOM 3973 O O . GLN A 1 508 ? 9.377 -3.283 -6.407 1.00 55.16 508 GLN A O 1
ATOM 3978 N N . ALA A 1 509 ? 10.169 -1.742 -7.797 1.00 59.38 509 ALA A N 1
ATOM 3979 C CA . ALA A 1 509 ? 9.067 -1.888 -8.725 1.00 59.38 509 ALA A CA 1
ATOM 3980 C C . ALA A 1 509 ? 9.408 -3.112 -9.569 1.00 59.38 509 ALA A C 1
ATOM 3982 O O . ALA A 1 509 ? 10.508 -3.181 -10.128 1.00 59.38 509 ALA A O 1
ATOM 3983 N N . GLU A 1 510 ? 8.489 -4.072 -9.627 1.00 76.06 510 GLU A N 1
ATOM 3984 C CA . GLU A 1 510 ? 8.582 -5.143 -10.609 1.00 76.06 510 GLU A CA 1
ATOM 3985 C C . GLU A 1 510 ? 8.733 -4.486 -11.988 1.00 76.06 510 GLU A C 1
ATOM 3987 O O . GLU A 1 510 ? 8.032 -3.520 -12.310 1.00 76.06 510 GLU A O 1
ATOM 3992 N N . LEU A 1 511 ? 9.692 -4.955 -12.789 1.00 84.44 511 LEU A N 1
ATOM 3993 C CA . LEU A 1 511 ? 9.856 -4.416 -14.133 1.00 84.44 511 LEU A CA 1
ATOM 3994 C C . LEU A 1 511 ? 8.597 -4.723 -14.951 1.00 84.44 511 LEU A C 1
ATOM 3996 O O . LEU A 1 511 ? 8.108 -5.858 -14.899 1.00 84.44 511 LEU A O 1
ATOM 4000 N N . PRO A 1 512 ? 8.116 -3.768 -15.770 1.00 89.38 512 PRO A N 1
ATOM 4001 C CA . PRO A 1 512 ? 7.078 -4.064 -16.741 1.00 89.38 512 PRO A CA 1
ATOM 4002 C C . PRO A 1 512 ? 7.483 -5.249 -17.608 1.00 89.38 512 PRO A C 1
ATOM 4004 O O . PRO A 1 512 ? 8.651 -5.386 -17.974 1.00 89.38 512 PRO A O 1
ATOM 4007 N N . ALA A 1 513 ? 6.524 -6.091 -17.966 1.00 90.88 513 ALA A N 1
ATOM 4008 C CA . ALA A 1 513 ? 6.772 -7.289 -18.753 1.00 90.88 513 ALA A CA 1
ATOM 4009 C C . ALA A 1 513 ? 6.080 -7.217 -20.113 1.00 90.88 513 ALA A C 1
ATOM 4011 O O . ALA A 1 513 ? 5.151 -6.436 -20.333 1.00 90.88 513 ALA A O 1
ATOM 4012 N N . ALA A 1 514 ? 6.548 -8.043 -21.043 1.00 92.81 514 ALA A N 1
ATOM 4013 C CA . ALA A 1 514 ? 5.938 -8.192 -22.350 1.00 92.81 514 ALA A CA 1
ATOM 4014 C C . ALA A 1 514 ? 5.912 -9.654 -22.810 1.00 92.81 514 ALA A C 1
ATOM 4016 O O . ALA A 1 514 ? 6.851 -10.400 -22.538 1.00 92.81 514 ALA A O 1
ATOM 4017 N N . SER A 1 515 ? 4.868 -10.032 -23.551 1.00 94.12 515 SER A N 1
ATOM 4018 C CA . SER A 1 515 ? 4.732 -11.331 -24.230 1.00 94.12 515 SER A CA 1
ATOM 4019 C C . SER A 1 515 ? 4.704 -11.118 -25.743 1.00 94.12 515 SER A C 1
ATOM 4021 O O . SER A 1 515 ? 4.026 -10.213 -26.237 1.00 94.12 515 SER A O 1
ATOM 4023 N N . ALA A 1 516 ? 5.468 -11.905 -26.502 1.00 95.44 516 ALA A N 1
ATOM 4024 C CA . ALA A 1 516 ? 5.505 -11.795 -27.959 1.00 95.44 516 ALA A CA 1
ATOM 4025 C C . ALA A 1 516 ? 4.192 -12.281 -28.598 1.00 95.44 516 ALA A C 1
ATOM 4027 O O . ALA A 1 516 ? 3.814 -13.438 -28.461 1.00 95.44 516 ALA A O 1
ATOM 4028 N N . ASN A 1 517 ? 3.531 -11.444 -29.401 1.00 96.06 517 ASN A N 1
ATOM 4029 C CA . ASN A 1 517 ? 2.242 -11.792 -30.023 1.00 96.06 517 ASN A CA 1
ATOM 4030 C C . ASN A 1 517 ? 2.381 -12.768 -31.207 1.00 96.06 517 ASN A C 1
ATOM 4032 O O . ASN A 1 517 ? 1.395 -13.305 -31.709 1.00 96.06 517 ASN A O 1
ATOM 4036 N N . LYS A 1 518 ? 3.603 -12.938 -31.718 1.00 95.69 518 LYS A N 1
ATOM 4037 C CA . LYS A 1 518 ? 3.943 -13.761 -32.883 1.00 95.69 518 LYS A CA 1
ATOM 4038 C C . LYS A 1 518 ? 5.429 -14.110 -32.862 1.00 95.69 518 LYS A C 1
ATOM 4040 O O . LYS A 1 518 ? 6.215 -13.439 -32.194 1.00 95.69 518 LYS A O 1
ATOM 4045 N N . ASP A 1 519 ? 5.818 -15.085 -33.678 1.00 97.25 519 ASP A N 1
ATOM 4046 C CA . ASP A 1 519 ? 7.227 -15.339 -33.982 1.00 97.25 519 ASP A CA 1
ATOM 4047 C C . ASP A 1 519 ? 7.888 -14.060 -34.525 1.00 97.25 519 ASP A C 1
ATOM 4049 O O . ASP A 1 519 ? 7.420 -13.457 -35.497 1.00 97.25 519 ASP A O 1
ATOM 4053 N N . THR A 1 520 ? 8.970 -13.624 -33.882 1.00 95.38 520 THR A N 1
ATOM 4054 C CA . THR A 1 520 ? 9.666 -12.372 -34.207 1.00 95.38 520 THR A CA 1
ATOM 4055 C C . THR A 1 520 ? 11.147 -12.451 -33.824 1.00 95.38 520 THR A C 1
ATOM 4057 O O . THR A 1 520 ? 11.675 -13.528 -33.545 1.00 95.38 520 THR A O 1
ATOM 4060 N N . VAL A 1 521 ? 11.864 -11.328 -33.876 1.00 94.94 521 VAL A N 1
ATOM 4061 C CA . VAL A 1 521 ? 13.309 -11.263 -33.631 1.00 94.94 521 VAL A CA 1
ATOM 4062 C C . VAL A 1 521 ? 13.667 -10.176 -32.630 1.00 94.94 521 VAL A C 1
ATOM 4064 O O . VAL A 1 521 ? 13.160 -9.056 -32.693 1.00 94.94 521 VAL A O 1
ATOM 4067 N N . ILE A 1 522 ? 14.641 -10.476 -31.774 1.00 95.81 522 ILE A N 1
ATOM 4068 C CA . ILE A 1 522 ? 15.329 -9.473 -30.966 1.00 95.81 522 ILE A CA 1
ATOM 4069 C C . ILE A 1 522 ? 16.456 -8.865 -31.793 1.00 95.81 522 ILE A C 1
ATOM 4071 O O . ILE A 1 522 ? 17.328 -9.568 -32.314 1.00 95.81 522 ILE A O 1
ATOM 4075 N N . LYS A 1 523 ? 16.460 -7.537 -31.917 1.00 95.88 523 LYS A N 1
ATOM 4076 C CA . LYS A 1 523 ? 17.488 -6.781 -32.641 1.00 95.88 523 LYS A CA 1
ATOM 4077 C C . LYS A 1 523 ? 18.569 -6.257 -31.707 1.00 95.88 523 LYS A C 1
ATOM 4079 O O . LYS A 1 523 ? 18.313 -5.897 -30.566 1.00 95.88 523 LYS A O 1
ATOM 4084 N N . LYS A 1 524 ? 19.786 -6.106 -32.230 1.00 93.06 524 LYS A N 1
ATOM 4085 C CA . LYS A 1 524 ? 20.934 -5.531 -31.504 1.00 93.06 524 LYS A CA 1
ATOM 4086 C C . LYS A 1 524 ? 20.801 -4.017 -31.282 1.00 93.06 524 LYS A C 1
ATOM 4088 O O . LYS A 1 524 ? 21.510 -3.430 -30.472 1.00 93.06 524 LYS A O 1
ATOM 4093 N N . GLY A 1 525 ? 19.915 -3.367 -32.030 1.00 90.56 525 GLY A N 1
ATOM 4094 C CA . GLY A 1 525 ? 19.699 -1.927 -32.005 1.00 90.56 525 GLY A CA 1
ATOM 4095 C C . GLY A 1 525 ? 18.439 -1.532 -32.771 1.00 90.56 525 GLY A C 1
ATOM 4096 O O . GLY A 1 525 ? 17.809 -2.357 -33.431 1.00 90.56 525 GLY A O 1
ATOM 4097 N N . ILE A 1 526 ? 18.096 -0.247 -32.698 1.00 88.94 526 ILE A N 1
ATOM 4098 C CA . ILE A 1 526 ? 16.867 0.321 -33.279 1.00 88.94 526 ILE A CA 1
ATOM 4099 C C . ILE A 1 526 ? 17.044 0.865 -34.708 1.00 88.94 526 ILE A C 1
ATOM 4101 O O . ILE A 1 526 ? 16.113 1.425 -35.282 1.00 88.94 526 ILE A O 1
ATOM 4105 N N . THR A 1 527 ? 18.248 0.771 -35.284 1.00 86.44 527 THR A N 1
ATOM 4106 C CA . THR A 1 527 ? 18.534 1.300 -36.629 1.00 86.44 527 THR A CA 1
ATOM 4107 C C . THR A 1 527 ? 18.259 0.258 -37.710 1.00 86.44 527 THR A C 1
ATOM 4109 O O . THR A 1 527 ? 18.311 -0.942 -37.453 1.00 86.44 527 THR A O 1
ATOM 4112 N N . LEU A 1 528 ? 18.030 0.707 -38.949 1.00 77.69 528 LEU A N 1
ATOM 4113 C CA . LEU A 1 528 ? 17.713 -0.170 -40.086 1.00 77.69 528 LEU A CA 1
ATOM 4114 C C . LEU A 1 528 ? 18.776 -1.260 -40.339 1.00 77.69 528 LEU A C 1
ATOM 4116 O O . LEU A 1 528 ? 18.445 -2.345 -40.801 1.00 77.69 528 LEU A O 1
ATOM 4120 N N . LEU A 1 529 ? 20.041 -0.969 -40.018 1.00 83.69 529 LEU A N 1
ATOM 4121 C CA . LEU A 1 529 ? 21.189 -1.868 -40.195 1.00 83.69 529 LEU A CA 1
ATOM 4122 C C . LEU A 1 529 ? 21.547 -2.654 -38.923 1.00 83.69 529 LEU A C 1
ATOM 4124 O O . LEU A 1 529 ? 22.573 -3.331 -38.881 1.00 83.69 529 LEU A O 1
ATOM 4128 N N . SER A 1 530 ? 20.751 -2.532 -37.859 1.00 85.88 530 SER A N 1
ATOM 4129 C CA . SER A 1 530 ? 20.999 -3.273 -36.626 1.00 85.88 530 SER A CA 1
ATOM 4130 C C . SER A 1 530 ? 20.803 -4.769 -36.862 1.00 85.88 530 SER A C 1
ATOM 4132 O O . SER A 1 530 ? 19.763 -5.198 -37.359 1.00 85.88 530 SER A O 1
ATOM 4134 N N . GLY A 1 531 ? 21.819 -5.558 -36.507 1.00 90.81 531 GLY A N 1
ATOM 4135 C CA . GLY A 1 531 ? 21.792 -7.012 -36.653 1.00 90.81 531 GLY A CA 1
ATOM 4136 C C . GLY A 1 531 ? 20.787 -7.699 -35.724 1.00 90.81 531 GLY A C 1
ATOM 4137 O O . GLY A 1 531 ? 20.199 -7.075 -34.838 1.00 90.81 531 GLY A O 1
ATOM 4138 N N . LYS A 1 532 ? 20.626 -9.007 -35.920 1.00 94.25 532 LYS A N 1
ATOM 4139 C CA . LYS A 1 532 ? 19.816 -9.889 -35.072 1.00 94.25 532 LYS A CA 1
ATOM 4140 C C . LYS A 1 532 ? 20.617 -10.356 -33.850 1.00 94.25 532 LYS A C 1
ATOM 4142 O O . LYS A 1 532 ? 21.815 -10.599 -33.973 1.00 94.25 532 LYS A O 1
ATOM 4147 N N . VAL A 1 533 ? 19.947 -10.481 -32.706 1.00 94.75 533 VAL A N 1
ATOM 4148 C CA . VAL A 1 533 ? 20.458 -11.144 -31.495 1.00 94.75 533 VAL A CA 1
ATOM 4149 C C . VAL A 1 533 ? 19.909 -12.567 -31.422 1.00 94.75 533 VAL A C 1
ATOM 4151 O O . VAL A 1 533 ? 20.692 -13.509 -31.413 1.00 94.75 533 VAL A O 1
ATOM 4154 N N . ALA A 1 534 ? 18.582 -12.721 -31.451 1.00 94.19 534 ALA A N 1
ATOM 4155 C CA . ALA A 1 534 ? 17.901 -14.011 -31.343 1.00 94.19 534 ALA A CA 1
ATOM 4156 C C . ALA A 1 534 ? 16.572 -14.013 -32.118 1.00 94.19 534 ALA A C 1
ATOM 4158 O O . ALA A 1 534 ? 15.979 -12.955 -32.342 1.00 94.19 534 ALA A O 1
ATOM 4159 N N . ASP A 1 535 ? 16.119 -15.199 -32.525 1.00 95.19 535 ASP A N 1
ATOM 4160 C CA . ASP A 1 535 ? 14.734 -15.440 -32.941 1.00 95.19 535 ASP A CA 1
ATOM 4161 C C . ASP A 1 535 ? 13.926 -15.841 -31.700 1.00 95.19 535 ASP A C 1
ATOM 4163 O O . ASP A 1 535 ? 14.423 -16.604 -30.873 1.00 95.19 535 ASP A O 1
ATOM 4167 N N . ILE A 1 536 ? 12.697 -15.343 -31.570 1.00 94.38 536 ILE A N 1
ATOM 4168 C CA . ILE A 1 536 ? 11.802 -15.668 -30.454 1.00 94.38 536 ILE A CA 1
ATOM 4169 C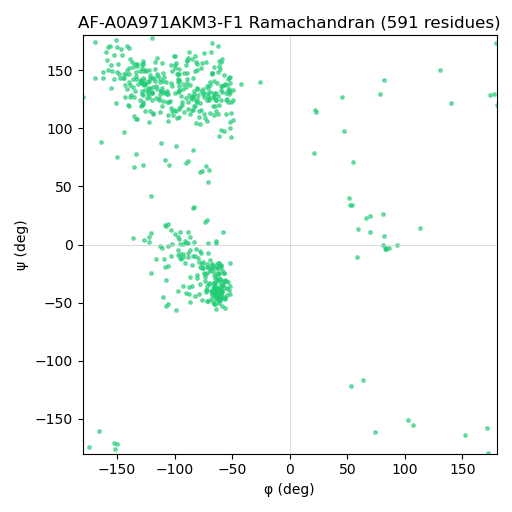 C . ILE A 1 536 ? 10.444 -16.133 -30.973 1.00 94.38 536 ILE A C 1
ATOM 4171 O O . ILE A 1 536 ? 10.002 -15.728 -32.052 1.00 94.38 536 ILE A O 1
ATOM 4175 N N . LYS A 1 537 ? 9.794 -17.009 -30.210 1.00 95.00 537 LYS A N 1
ATOM 4176 C CA . LYS A 1 537 ? 8.469 -17.547 -30.528 1.00 95.00 537 LYS A CA 1
ATOM 4177 C C . LYS A 1 537 ? 7.354 -16.684 -29.951 1.00 95.00 537 LYS A C 1
ATOM 4179 O O . LYS A 1 537 ? 7.581 -15.940 -28.999 1.00 95.00 537 LYS A O 1
ATOM 4184 N N . ALA A 1 538 ? 6.158 -16.801 -30.524 1.00 95.25 538 ALA A N 1
ATOM 4185 C CA . ALA A 1 538 ? 4.947 -16.289 -29.886 1.00 95.25 538 ALA A CA 1
ATOM 4186 C C . ALA A 1 538 ? 4.837 -16.816 -28.437 1.00 95.25 538 ALA A C 1
ATOM 4188 O O . ALA A 1 538 ? 5.160 -17.976 -28.186 1.00 95.25 538 ALA A O 1
ATOM 4189 N N . GLY A 1 539 ? 4.419 -15.963 -27.503 1.00 92.12 539 GLY A N 1
ATOM 4190 C CA . GLY A 1 539 ? 4.360 -16.247 -26.066 1.00 92.12 539 GLY A CA 1
ATOM 4191 C C . GLY A 1 539 ? 5.686 -16.073 -25.317 1.00 92.12 539 GLY A C 1
ATOM 4192 O O . GLY A 1 539 ? 5.718 -16.224 -24.101 1.00 92.12 539 GLY A O 1
ATOM 4193 N N . ALA A 1 540 ? 6.798 -15.763 -25.999 1.00 92.56 540 ALA A N 1
ATOM 4194 C CA . ALA A 1 540 ? 8.066 -15.512 -25.314 1.00 92.56 540 ALA A CA 1
ATOM 4195 C C . ALA A 1 540 ? 7.958 -14.273 -24.412 1.00 92.56 540 ALA A C 1
ATOM 4197 O O . ALA A 1 540 ? 7.632 -13.182 -24.894 1.00 92.56 540 ALA A O 1
ATOM 4198 N N . LYS A 1 541 ? 8.267 -14.453 -23.124 1.00 92.19 541 LYS A N 1
ATOM 4199 C CA . LYS A 1 541 ? 8.183 -13.420 -22.087 1.00 92.19 541 LYS A CA 1
ATOM 4200 C C . LYS A 1 541 ? 9.501 -12.663 -21.923 1.00 92.19 541 LYS A C 1
ATOM 4202 O O . LYS A 1 541 ? 10.583 -13.214 -22.129 1.00 92.19 541 LYS A O 1
ATOM 4207 N N . MET A 1 542 ? 9.414 -11.385 -21.571 1.00 93.06 542 MET A N 1
ATOM 4208 C CA . MET A 1 542 ? 10.576 -10.510 -21.406 1.00 93.06 542 MET A CA 1
ATOM 4209 C C . MET A 1 542 ? 10.301 -9.356 -20.444 1.00 93.06 542 MET A C 1
ATOM 4211 O O . MET A 1 542 ? 9.185 -8.845 -20.385 1.00 93.06 542 MET A O 1
ATOM 4215 N N . HIS A 1 543 ? 11.341 -8.901 -19.750 1.00 92.25 543 HIS A N 1
ATOM 4216 C CA . HIS A 1 543 ? 11.329 -7.667 -18.963 1.00 92.25 543 HIS A CA 1
ATOM 4217 C C . HIS A 1 543 ? 11.546 -6.459 -19.875 1.00 92.25 543 HIS A C 1
ATOM 4219 O O . HIS A 1 543 ? 12.446 -6.463 -20.719 1.00 92.25 543 HIS A O 1
ATOM 4225 N N . VAL A 1 544 ? 10.763 -5.402 -19.695 1.00 92.31 544 VAL A N 1
ATOM 4226 C CA . VAL A 1 544 ? 10.846 -4.138 -20.433 1.00 92.31 544 VAL A CA 1
ATOM 4227 C C . VAL A 1 544 ? 11.668 -3.141 -19.628 1.00 92.31 544 VAL A C 1
ATOM 4229 O O . VAL A 1 544 ? 11.248 -2.619 -18.598 1.00 92.31 544 VAL A O 1
ATOM 4232 N N . LEU A 1 545 ? 12.860 -2.848 -20.135 1.00 92.50 545 LEU A N 1
ATOM 4233 C CA . LEU A 1 545 ? 13.845 -2.003 -19.463 1.00 92.50 545 LEU A CA 1
ATOM 4234 C C . LEU A 1 545 ? 13.640 -0.522 -19.777 1.00 92.50 545 LEU A C 1
ATOM 4236 O O . LEU A 1 545 ? 13.909 0.329 -18.939 1.00 92.50 545 LEU A O 1
ATOM 4240 N N . ALA A 1 546 ? 13.240 -0.212 -21.012 1.00 92.00 546 ALA A N 1
ATOM 4241 C CA . ALA A 1 546 ? 13.054 1.156 -21.486 1.00 92.00 546 ALA A CA 1
ATOM 4242 C C . ALA A 1 546 ? 12.193 1.209 -22.752 1.00 92.00 546 ALA A C 1
ATOM 4244 O O . ALA A 1 546 ? 12.321 0.354 -23.637 1.00 92.00 546 ALA A O 1
ATOM 4245 N N . THR A 1 547 ? 11.442 2.298 -22.913 1.00 89.19 547 THR A N 1
ATOM 4246 C CA . THR A 1 547 ? 10.769 2.649 -24.172 1.00 89.19 547 THR A CA 1
ATOM 4247 C C . THR A 1 547 ? 11.615 3.637 -24.979 1.00 89.19 547 THR A C 1
ATOM 4249 O O . THR A 1 547 ? 12.148 4.624 -24.468 1.00 89.19 547 THR A O 1
ATOM 4252 N N . ARG A 1 548 ? 11.773 3.374 -26.282 1.00 87.75 548 ARG A N 1
ATOM 4253 C CA . ARG A 1 548 ? 12.535 4.206 -27.227 1.00 87.75 548 ARG A CA 1
ATOM 4254 C C . ARG A 1 548 ? 11.746 4.431 -28.510 1.00 87.75 548 ARG A C 1
ATOM 4256 O O . ARG A 1 548 ? 12.001 3.818 -29.552 1.00 87.75 548 ARG A O 1
ATOM 4263 N N . GLY A 1 549 ? 10.785 5.348 -28.440 1.00 86.38 549 GLY A N 1
ATOM 4264 C CA . GLY A 1 549 ? 9.835 5.568 -29.525 1.00 86.38 549 GLY A CA 1
ATOM 4265 C C . GLY A 1 549 ? 8.983 4.317 -29.723 1.00 86.38 549 GLY A C 1
ATOM 4266 O O . GLY A 1 549 ? 8.268 3.911 -28.821 1.00 86.38 549 GLY A O 1
ATOM 4267 N N . LYS A 1 550 ? 9.078 3.679 -30.892 1.00 90.88 550 LYS A N 1
ATOM 4268 C CA . LYS A 1 550 ? 8.318 2.455 -31.206 1.00 90.88 550 LYS A CA 1
ATOM 4269 C C . LYS A 1 550 ? 9.043 1.148 -30.849 1.00 90.88 550 LYS A C 1
ATOM 4271 O O . LYS A 1 550 ? 8.543 0.068 -31.152 1.00 90.88 550 LYS A O 1
ATOM 4276 N N . TRP A 1 551 ? 10.225 1.239 -30.244 1.00 93.12 551 TRP A N 1
ATOM 4277 C CA . TRP A 1 551 ? 11.018 0.089 -29.815 1.00 93.12 551 TRP A CA 1
ATOM 4278 C C . TRP A 1 551 ? 11.034 -0.016 -28.296 1.00 93.12 551 TRP A C 1
ATOM 4280 O O . TRP A 1 551 ? 11.151 0.999 -27.612 1.00 93.12 551 TRP A O 1
ATOM 4290 N N . LEU A 1 552 ? 11.018 -1.242 -27.792 1.00 94.12 552 LEU A N 1
ATOM 4291 C CA . LEU A 1 552 ? 11.295 -1.564 -26.399 1.00 94.12 552 LEU A CA 1
ATOM 4292 C C . LEU A 1 552 ? 12.717 -2.104 -26.300 1.00 94.12 552 LEU A C 1
ATOM 4294 O O . LEU A 1 552 ? 13.126 -2.906 -27.141 1.00 94.12 552 LEU A O 1
ATOM 4298 N N . HIS A 1 553 ? 13.473 -1.662 -25.300 1.00 94.88 553 HIS A N 1
ATOM 4299 C CA . HIS A 1 553 ? 14.684 -2.350 -24.866 1.00 94.88 553 HIS A CA 1
ATOM 4300 C C . HIS A 1 553 ? 14.272 -3.382 -23.822 1.00 94.88 553 HIS A C 1
ATOM 4302 O O . HIS A 1 553 ? 13.653 -3.019 -22.824 1.00 94.88 553 HIS A O 1
ATOM 4308 N N . VAL A 1 554 ? 14.592 -4.648 -24.063 1.00 94.56 554 VAL A N 1
ATOM 4309 C CA . VAL A 1 554 ? 14.110 -5.772 -23.261 1.00 94.56 554 VAL A CA 1
ATOM 4310 C C . VAL A 1 554 ? 15.254 -6.667 -22.797 1.00 94.56 554 VAL A C 1
ATOM 4312 O O . VAL A 1 554 ? 16.307 -6.714 -23.443 1.00 94.56 554 VAL A O 1
ATOM 4315 N N . SER A 1 555 ? 15.022 -7.378 -21.695 1.00 93.12 555 SER A N 1
ATOM 4316 C CA . SER A 1 555 ? 15.814 -8.532 -21.267 1.00 93.12 555 SER A CA 1
ATOM 4317 C C . SER A 1 555 ? 14.933 -9.775 -21.281 1.00 93.12 555 SER A C 1
ATOM 4319 O O . SER A 1 555 ? 13.862 -9.780 -20.677 1.00 93.12 555 SER A O 1
ATOM 4321 N N . ILE A 1 556 ? 15.373 -10.816 -21.978 1.00 91.56 556 ILE A N 1
ATOM 4322 C CA . ILE A 1 556 ? 14.752 -12.139 -21.938 1.00 91.56 556 ILE A CA 1
ATOM 4323 C C . ILE A 1 556 ? 15.522 -12.966 -20.908 1.00 91.56 556 ILE A C 1
ATOM 4325 O O . ILE A 1 556 ? 16.724 -13.179 -21.114 1.00 91.56 556 ILE A O 1
ATOM 4329 N N . PRO A 1 557 ? 14.870 -13.428 -19.832 1.00 87.19 557 PRO A N 1
ATOM 4330 C CA . PRO A 1 557 ? 15.513 -14.300 -18.860 1.00 87.19 557 PRO A CA 1
ATOM 4331 C C . PRO A 1 557 ? 15.996 -15.617 -19.483 1.00 87.19 557 PRO A C 1
ATOM 4333 O O . PRO A 1 557 ? 15.416 -16.103 -20.458 1.00 87.19 557 PRO A O 1
ATOM 4336 N N . SER A 1 558 ? 17.054 -16.208 -18.927 1.00 83.31 558 SER A N 1
ATOM 4337 C CA . SER A 1 558 ? 17.480 -17.563 -19.295 1.00 83.31 558 SER A CA 1
ATOM 4338 C C . SER A 1 558 ? 16.392 -18.599 -18.974 1.00 83.31 558 SER A C 1
ATOM 4340 O O . SER A 1 558 ? 15.580 -18.403 -18.070 1.00 83.31 558 SER A O 1
ATOM 4342 N N . GLU A 1 559 ? 16.378 -19.727 -19.695 1.00 71.25 559 GLU A N 1
ATOM 4343 C CA . GLU A 1 559 ? 15.419 -20.814 -19.440 1.00 71.25 559 GLU A CA 1
ATOM 4344 C C . GLU A 1 559 ? 15.442 -21.245 -17.961 1.00 71.25 559 GLU A C 1
ATOM 4346 O O . GLU A 1 559 ? 16.503 -21.513 -17.396 1.00 71.25 559 GLU A O 1
ATOM 4351 N N . GLY A 1 560 ? 14.260 -21.307 -17.338 1.00 60.25 560 GLY A N 1
ATOM 4352 C CA . GLY A 1 560 ? 14.094 -21.636 -15.918 1.00 60.25 560 GLY A CA 1
ATOM 4353 C C . GLY A 1 560 ? 14.201 -20.448 -14.954 1.00 60.25 560 GLY A C 1
ATOM 4354 O O . GLY A 1 560 ? 13.988 -20.637 -13.759 1.00 60.25 560 GLY A O 1
ATOM 4355 N N . MET A 1 561 ? 14.487 -19.236 -15.443 1.00 59.19 561 MET A N 1
ATOM 4356 C CA . MET A 1 561 ? 14.453 -17.996 -14.660 1.00 59.19 561 MET A CA 1
ATOM 4357 C C . MET A 1 561 ? 13.213 -17.163 -15.009 1.00 59.19 561 MET A C 1
ATOM 4359 O O . MET A 1 561 ? 13.315 -16.092 -15.590 1.00 59.19 561 MET A O 1
ATOM 4363 N N . GLU A 1 562 ? 12.019 -17.628 -14.646 1.00 58.47 562 GLU A N 1
ATOM 4364 C CA . GLU A 1 562 ? 10.788 -16.815 -14.736 1.00 58.47 562 GLU A CA 1
ATOM 4365 C C . GLU A 1 562 ? 10.614 -15.903 -13.504 1.00 58.47 562 GLU A C 1
ATOM 4367 O O . GLU A 1 562 ? 9.498 -15.646 -13.058 1.00 58.47 562 GLU A O 1
ATOM 4372 N N . SER A 1 563 ? 11.720 -15.444 -12.904 1.00 57.69 563 SER A N 1
ATOM 4373 C CA . SER A 1 563 ? 11.677 -14.622 -11.695 1.00 57.69 563 SER A CA 1
ATOM 4374 C C . SER A 1 563 ? 11.395 -13.149 -12.007 1.00 57.69 563 SER A C 1
ATOM 4376 O O . SER A 1 563 ? 11.662 -12.635 -13.098 1.00 57.69 563 SER A O 1
ATOM 4378 N N . ASN A 1 564 ? 10.877 -12.450 -10.996 1.00 61.91 564 ASN A N 1
ATOM 4379 C CA . ASN A 1 564 ? 10.733 -10.993 -10.987 1.00 61.91 564 ASN A CA 1
ATOM 4380 C C . ASN A 1 564 ? 12.077 -10.254 -11.101 1.00 61.91 564 ASN A C 1
ATOM 4382 O O . ASN A 1 564 ? 12.101 -9.064 -11.417 1.00 61.91 564 ASN A O 1
ATOM 4386 N N . ASP A 1 565 ? 13.187 -10.952 -10.864 1.00 64.50 565 ASP A N 1
ATOM 4387 C CA . ASP A 1 565 ? 14.523 -10.389 -10.938 1.00 64.50 565 ASP A CA 1
ATOM 4388 C C . ASP A 1 565 ? 15.046 -10.359 -12.374 1.00 64.50 565 ASP A C 1
ATOM 4390 O O . ASP A 1 565 ? 14.758 -11.213 -13.217 1.00 64.50 565 ASP A O 1
ATOM 4394 N N . MET A 1 566 ? 15.880 -9.363 -12.661 1.00 74.38 566 MET A N 1
ATOM 4395 C CA . MET A 1 566 ? 16.563 -9.297 -13.943 1.00 74.38 566 MET A CA 1
ATOM 4396 C C . MET A 1 566 ? 17.737 -10.280 -13.977 1.00 74.38 566 MET A C 1
ATOM 4398 O O . MET A 1 566 ? 18.736 -10.087 -13.286 1.00 74.38 566 MET A O 1
ATOM 4402 N N . ASP A 1 567 ? 17.662 -11.276 -14.861 1.00 78.00 567 ASP A N 1
ATOM 4403 C CA . ASP A 1 567 ? 18.795 -12.146 -15.177 1.00 78.00 567 ASP A CA 1
ATOM 4404 C C . ASP A 1 567 ? 19.915 -11.353 -15.873 1.00 78.00 567 ASP A C 1
ATOM 4406 O O . ASP A 1 567 ? 19.778 -10.934 -17.025 1.00 78.00 567 ASP A O 1
ATOM 4410 N N . ILE A 1 568 ? 21.044 -11.184 -15.175 1.00 77.38 568 ILE A N 1
ATOM 4411 C CA . ILE A 1 568 ? 22.265 -10.518 -15.666 1.00 77.38 568 ILE A CA 1
ATOM 4412 C C . ILE A 1 568 ? 22.803 -11.174 -16.943 1.00 77.38 568 ILE A C 1
ATOM 4414 O O . ILE A 1 568 ? 23.407 -10.504 -17.785 1.00 77.38 568 ILE A O 1
ATOM 4418 N N . ASN A 1 569 ? 22.620 -12.487 -17.077 1.00 81.62 569 ASN A N 1
ATOM 4419 C CA . ASN A 1 569 ? 23.106 -13.273 -18.206 1.00 81.62 569 ASN A CA 1
ATOM 4420 C C . ASN A 1 569 ? 22.027 -13.486 -19.276 1.00 81.62 569 ASN A C 1
ATOM 4422 O O . ASN A 1 569 ? 22.273 -14.203 -20.248 1.00 81.62 569 ASN A O 1
ATOM 4426 N N . GLY A 1 570 ? 20.868 -12.840 -19.118 1.00 86.25 570 GLY A N 1
ATOM 4427 C CA . GLY A 1 570 ? 19.757 -12.913 -20.051 1.00 86.25 570 GLY A CA 1
ATOM 4428 C C . GLY A 1 570 ? 20.098 -12.372 -21.441 1.00 86.25 570 GLY A C 1
ATOM 4429 O O . GLY A 1 570 ? 21.141 -11.759 -21.700 1.00 86.25 570 GLY A O 1
ATOM 4430 N N . THR A 1 571 ? 19.183 -12.585 -22.382 1.00 91.88 571 THR A N 1
ATOM 4431 C CA . THR A 1 571 ? 19.318 -12.061 -23.743 1.00 91.88 571 THR A CA 1
ATOM 4432 C C . THR A 1 571 ? 18.752 -10.648 -23.826 1.00 91.88 571 THR A C 1
ATOM 4434 O O . THR A 1 571 ? 17.543 -10.442 -23.763 1.00 91.88 571 THR A O 1
ATOM 4437 N N . TYR A 1 572 ? 19.626 -9.667 -24.046 1.00 94.31 572 TYR A N 1
ATOM 4438 C CA . TYR A 1 572 ? 19.246 -8.259 -24.174 1.00 94.31 572 TYR A CA 1
ATOM 4439 C C . TYR A 1 572 ? 19.108 -7.826 -25.634 1.00 94.31 572 TYR A C 1
ATOM 4441 O O . TYR A 1 572 ? 19.939 -8.159 -26.487 1.00 94.31 572 TYR A O 1
ATOM 4449 N N . GLY A 1 573 ? 18.120 -6.982 -25.917 1.00 95.44 573 GLY A N 1
ATOM 4450 C CA . GLY A 1 573 ? 18.025 -6.313 -27.209 1.00 95.44 573 GLY A CA 1
ATOM 4451 C C . GLY A 1 573 ? 16.725 -5.553 -27.405 1.00 95.44 573 GLY A C 1
ATOM 4452 O O . GLY A 1 573 ? 16.079 -5.140 -26.452 1.00 95.44 573 GLY A O 1
ATOM 4453 N N . TYR A 1 574 ? 16.364 -5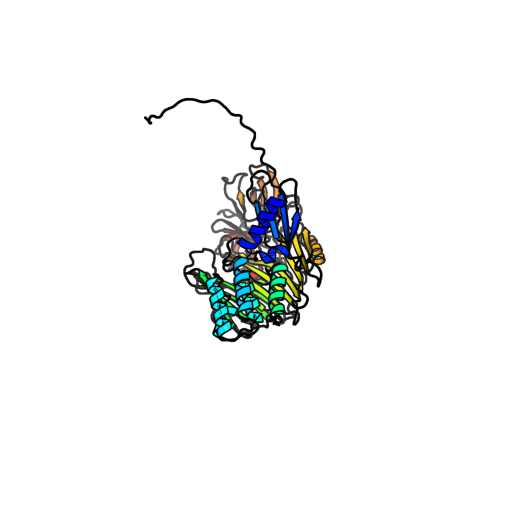.314 -28.660 1.00 96.00 574 TYR A N 1
ATOM 4454 C CA . TYR A 1 574 ? 15.256 -4.442 -29.020 1.00 96.00 574 TYR A CA 1
ATOM 4455 C C . TYR A 1 574 ? 14.168 -5.186 -29.775 1.00 96.00 574 TYR A C 1
ATOM 4457 O O . TYR A 1 574 ? 14.458 -5.912 -30.728 1.00 96.00 574 TYR A O 1
ATOM 4465 N N . ILE A 1 575 ? 12.921 -4.924 -29.400 1.00 95.75 575 ILE A N 1
ATOM 4466 C CA . ILE A 1 575 ? 11.724 -5.464 -30.046 1.00 95.75 575 ILE A CA 1
ATOM 4467 C C . ILE A 1 575 ? 10.749 -4.338 -30.390 1.00 95.75 575 ILE A C 1
ATOM 4469 O O . ILE A 1 575 ? 10.768 -3.271 -29.773 1.00 95.75 575 ILE A O 1
ATOM 4473 N N . TRP A 1 576 ? 9.937 -4.537 -31.426 1.00 94.69 576 TRP A N 1
ATOM 4474 C CA . TRP A 1 576 ? 8.926 -3.565 -31.825 1.00 94.69 576 TRP A CA 1
ATOM 4475 C C . TRP A 1 576 ? 7.747 -3.597 -30.852 1.00 94.69 576 TRP A C 1
ATOM 4477 O O . TRP A 1 576 ? 7.200 -4.660 -30.579 1.00 94.69 576 TRP A O 1
ATOM 4487 N N . ALA A 1 577 ? 7.332 -2.436 -30.350 1.00 92.81 577 ALA A N 1
ATOM 4488 C CA . ALA A 1 577 ? 6.328 -2.350 -29.289 1.00 92.81 577 ALA A CA 1
ATOM 4489 C C . ALA A 1 577 ? 4.918 -2.803 -29.719 1.00 92.81 577 ALA A C 1
ATOM 4491 O O . ALA A 1 577 ? 4.076 -3.030 -28.862 1.00 92.81 577 ALA A O 1
ATOM 4492 N N . GLU A 1 578 ? 4.632 -2.892 -31.023 1.00 93.62 578 GLU A N 1
ATOM 4493 C CA . GLU A 1 578 ? 3.351 -3.409 -31.547 1.00 93.62 578 GLU A CA 1
ATOM 4494 C C . GLU A 1 578 ? 3.375 -4.938 -31.748 1.00 93.62 578 GLU A C 1
ATOM 4496 O O . GLU A 1 578 ? 2.334 -5.547 -31.981 1.00 93.62 578 GLU A O 1
ATOM 4501 N N . ASP A 1 579 ? 4.550 -5.571 -31.654 1.00 95.50 579 ASP A N 1
ATOM 4502 C CA . ASP A 1 579 ? 4.697 -7.027 -31.782 1.00 95.50 579 ASP A CA 1
ATOM 4503 C C . ASP A 1 579 ? 4.530 -7.757 -30.437 1.00 95.50 579 ASP A C 1
ATOM 4505 O O . ASP A 1 579 ? 4.650 -8.982 -30.392 1.00 95.50 579 ASP A O 1
ATOM 4509 N N . VAL A 1 580 ? 4.258 -7.025 -29.354 1.00 94.69 580 VAL A N 1
ATOM 4510 C CA . VAL A 1 580 ? 4.148 -7.565 -27.995 1.00 94.69 580 VAL A CA 1
ATOM 4511 C C . VAL A 1 580 ? 2.903 -7.052 -27.275 1.00 94.69 580 VAL A C 1
ATOM 4513 O O . VAL A 1 580 ? 2.400 -5.970 -27.582 1.00 94.69 580 VAL A O 1
ATOM 4516 N N . THR A 1 581 ? 2.427 -7.820 -26.303 1.00 91.94 581 THR A N 1
ATOM 4517 C CA . THR A 1 581 ? 1.446 -7.387 -25.300 1.00 91.94 581 THR A CA 1
ATOM 4518 C C . THR A 1 581 ? 2.191 -6.988 -24.034 1.00 91.94 581 THR A C 1
ATOM 4520 O O . THR A 1 581 ? 3.076 -7.722 -23.605 1.00 91.94 581 THR A O 1
ATOM 4523 N N . LEU A 1 582 ? 1.874 -5.819 -23.470 1.00 91.00 582 LEU A N 1
ATOM 4524 C CA . LEU A 1 582 ? 2.510 -5.288 -22.260 1.00 91.00 582 LEU A CA 1
ATOM 4525 C C . LEU A 1 582 ? 1.679 -5.606 -21.017 1.00 91.00 582 LEU A C 1
ATOM 4527 O O . LEU A 1 582 ? 0.452 -5.551 -21.070 1.00 91.00 582 LEU A O 1
ATOM 4531 N N . ALA A 1 583 ? 2.358 -5.831 -19.898 1.00 89.44 583 ALA A N 1
ATOM 4532 C CA . ALA A 1 583 ? 1.760 -5.912 -18.573 1.00 89.44 583 ALA A CA 1
ATOM 4533 C C . ALA A 1 583 ? 2.640 -5.182 -17.544 1.00 89.44 583 ALA A C 1
ATOM 4535 O O . ALA A 1 583 ? 3.837 -4.993 -17.790 1.00 89.44 583 ALA A O 1
ATOM 4536 N N . PRO A 1 584 ? 2.088 -4.780 -16.387 1.00 88.06 584 PRO A N 1
ATOM 4537 C CA . PRO A 1 584 ? 2.864 -4.047 -15.394 1.00 88.06 584 PRO A CA 1
ATOM 4538 C C . PRO A 1 584 ? 3.917 -4.905 -14.674 1.00 88.06 584 PRO A C 1
ATOM 4540 O O . PRO A 1 584 ? 4.880 -4.349 -14.160 1.00 88.06 584 PRO A O 1
ATOM 4543 N N . SER A 1 585 ? 3.795 -6.237 -14.697 1.00 87.12 585 SER A N 1
ATOM 4544 C CA . SER A 1 585 ? 4.852 -7.156 -14.259 1.00 87.12 585 SER A CA 1
ATOM 4545 C C . SER A 1 585 ? 4.745 -8.547 -14.882 1.00 87.12 585 SER A C 1
ATOM 4547 O O . SER A 1 585 ? 3.750 -8.876 -15.533 1.00 87.12 585 SER A O 1
ATOM 4549 N N . MET A 1 586 ? 5.770 -9.383 -14.678 1.00 86.75 586 MET A N 1
ATOM 4550 C CA . MET A 1 586 ? 5.811 -10.766 -15.177 1.00 86.75 586 MET A CA 1
ATOM 4551 C C . MET A 1 586 ? 4.710 -11.641 -14.557 1.00 86.75 586 MET A C 1
ATOM 4553 O O . MET A 1 586 ? 4.071 -12.426 -15.264 1.00 86.75 586 MET A O 1
ATOM 4557 N N . LYS A 1 587 ? 4.444 -11.467 -13.255 1.00 85.12 587 LYS A N 1
ATOM 4558 C CA . LYS A 1 587 ? 3.344 -12.141 -12.548 1.00 85.12 587 LYS A CA 1
ATOM 4559 C C . LYS A 1 587 ? 1.995 -11.769 -13.158 1.00 85.12 587 LYS A C 1
ATOM 4561 O O . LYS A 1 587 ? 1.191 -12.638 -13.477 1.00 85.12 587 LYS A O 1
ATOM 4566 N N . GLN A 1 588 ? 1.778 -10.479 -13.399 1.00 88.69 588 GLN A N 1
ATOM 4567 C CA . GLN A 1 588 ? 0.525 -9.981 -13.968 1.00 88.69 588 GLN A CA 1
ATOM 4568 C C . GLN A 1 588 ? 0.336 -10.371 -15.431 1.00 88.69 588 GLN A C 1
ATOM 4570 O O . GLN A 1 588 ? -0.789 -10.640 -15.840 1.00 88.69 588 GLN A O 1
ATOM 4575 N N . LEU A 1 589 ? 1.424 -10.444 -16.203 1.00 88.75 589 LEU A N 1
ATOM 4576 C CA . LEU A 1 589 ? 1.402 -10.973 -17.564 1.00 88.75 589 LEU A CA 1
ATOM 4577 C C . LEU A 1 589 ? 0.957 -12.435 -17.571 1.00 88.75 589 LEU A C 1
ATOM 4579 O O . LEU A 1 589 ? 0.065 -12.802 -18.321 1.00 88.75 589 LEU A O 1
ATOM 4583 N N . THR A 1 590 ? 1.564 -13.248 -16.706 1.00 87.31 590 THR A N 1
ATOM 4584 C CA . THR A 1 590 ? 1.279 -14.684 -16.603 1.00 87.31 590 THR A CA 1
ATOM 4585 C C . THR A 1 590 ? -0.138 -14.953 -16.123 1.00 87.31 590 THR A C 1
ATOM 4587 O O . THR A 1 590 ? -0.768 -15.886 -16.594 1.00 87.31 590 THR A O 1
ATOM 4590 N N . TRP A 1 591 ? -0.647 -14.132 -15.208 1.00 86.56 591 TRP A N 1
ATOM 4591 C CA . TRP A 1 591 ? -2.008 -14.258 -14.699 1.00 86.56 591 TRP A CA 1
ATOM 4592 C C . TRP A 1 591 ? -3.084 -13.853 -15.724 1.00 86.56 591 TRP A C 1
ATOM 4594 O O . TRP A 1 591 ? -4.225 -14.293 -15.620 1.00 86.56 591 TRP A O 1
ATOM 4604 N N . ALA A 1 592 ? -2.746 -12.999 -16.694 1.00 85.06 592 ALA A N 1
ATOM 4605 C CA . ALA A 1 592 ? -3.673 -12.547 -17.732 1.00 85.06 592 ALA A CA 1
ATOM 4606 C C . ALA A 1 592 ? -3.778 -13.501 -18.941 1.00 85.06 592 ALA A C 1
ATOM 4608 O O . ALA A 1 592 ? -4.724 -13.372 -19.722 1.00 85.06 592 ALA A O 1
ATOM 4609 N N . GLU A 1 593 ? -2.805 -14.402 -19.116 1.00 82.00 593 GLU A N 1
ATOM 4610 C CA . GLU A 1 593 ? -2.767 -15.456 -20.147 1.00 82.00 593 GLU A CA 1
ATOM 4611 C C . GLU A 1 593 ? -3.524 -16.712 -19.687 1.00 82.00 593 GLU A C 1
ATOM 4613 O O . GLU A 1 593 ? -4.232 -17.309 -20.537 1.00 82.00 593 GLU A O 1
#

Secondary structure (DSSP, 8-state):
--------------------PPPPHHHHHHHHHHHHHHTS---TTGGGGEEEEE---SSEEEEEEEETT-TT--EEEEEESSSS-EEEEE-TT---TTSSS-HHHHHHHHHHHHHTTTTTT--HHHHHHHHHHHHHTT----HHHHHHHHTT---HHHHHHHHHHHHH--TTT--HHHHHHHHHHHHHTT-----------SEEEEEEEESSSSEEEEEEEEESS--GGGHHHHTSGGGTT-EEEEEEEEEEEE---STT--EEEEEEEEETTEEEEEEEEE-TT-SS-EEEEEESTTS-SSS--EEEE--S-TTS--EEEEEE-SSSEEEEEEEEEEEE--TTS-EEEEEEEEEEEEETTT--EEEEEEE--S-TT---EEEEEEE-TTS--EEEEEES---SBGGG--TTT---SHHHHHHHHHHS-----TTEEEE-SEEEESSSSTTSPEEEEEPTTEEEEEEEEE--SSS-EEEEEETTEEEEEEGGGEEETT-S-GGGGG--PPPPEEEESSSEEEESSSSTTPPEEEEE-TT-EEEEEEEETTEEEEEEPPTT--SSS--TTSEEEEEETTSEEEESSHHHHHHH-

Mean predicted aligned error: 15.33 Å

Nearest PDB structures (foldseek):
  3npf-assembly1_B  TM=4.284E-01  e=7.155E-05  Bacteroides ovatus ATCC 8483
  4n74-assembly1_A  TM=1.911E-01  e=6.691E+00  Escherichia coli BW2952
  7cdl-assembly3_A  TM=1.178E-01  e=3.735E+00  Methylococcus capsulatus str. Bath

Radius of gyration: 30.58 Å; Cα contacts (8 Å, |Δi|>4): 1209; chains: 1; bounding box: 68×111×82 Å

Sequence (593 aa):
MKRTLSLLTLIMILFLPMTTSLASFDEIKTSAMSYLTEVYGYLYDELDDFVYEDTQTDEVWGVSYWPKDHPEWVYTLTVNKTTPDIRTGGSPFDTPLGWACGESGVRDILSAAKEGSWFTNWTKPNQAAFMQCLEDNNVDPTTALSTGIANGSITADKAIYEFFTSCFGEDITWKDATKQWREFILTSNGLTSSASVSTPIKGVRTYLAKVDEETSVLYTDFYQEVPAELAGAFGQQQFSGWTCIAGAIRTVSGSTSLHNFNETGLAIFEKEGARQLVMVYRALSTDAWQTFSVGEDMLYTDRDVMILCDQENRNMQRFTIEYPVSDTKTEIFEVMPRISLDRDMPFAQLQFLRYSATDRQTSEGVIIEKSRTSDATDTRYISVTTKTAGSPAVQEDIKGKLPDYFNDADMATFPTNAEECLAFSKILGDVLPDGYGLCSSVHLRAKTSSRSKDLGLYNSGTMVKVLEVLPGNPEAWIKVQIGSVIGYMSGSYVSYTGTGYRASLEIQAELPAASANKDTVIKKGITLLSGKVADIKAGAKMHVLATRGKWLHVSIPSEGMESNDMDINGTYGYIWAEDVTLAPSMKQLTWAE

Solvent-accessible surface area (backbone atoms only — not comparable to full-atom values): 32879 Å² total; per-residue (Å²): 135,92,85,84,91,85,85,89,79,91,82,88,81,74,87,66,79,80,72,75,69,70,81,48,72,70,58,53,49,54,51,50,54,48,41,39,40,76,54,47,46,45,56,83,80,57,56,79,46,46,47,80,44,84,54,67,54,100,77,35,45,30,38,37,35,23,40,70,93,39,72,80,42,48,28,42,41,31,31,42,72,88,46,97,48,76,71,49,73,45,67,48,52,61,64,66,95,85,52,72,40,49,56,22,43,56,44,51,47,53,49,52,35,58,76,67,39,21,61,68,49,72,38,73,71,35,52,51,52,50,55,50,47,32,56,79,42,51,40,66,69,35,69,66,41,53,50,19,60,75,73,66,75,56,51,49,46,56,44,52,52,34,48,50,31,47,62,45,46,49,80,88,70,42,37,71,48,37,51,50,50,54,49,50,55,32,51,77,46,78,40,67,84,75,77,75,62,87,63,87,59,84,32,76,47,76,51,79,44,75,72,51,100,55,25,35,37,41,37,37,32,27,23,69,39,81,59,78,87,47,49,73,52,64,66,40,76,77,40,68,81,49,42,66,48,21,16,18,38,40,44,78,48,69,63,71,82,62,92,77,78,66,27,38,32,41,35,35,29,40,41,98,77,44,46,40,35,29,38,35,38,27,52,92,91,46,98,58,58,44,77,39,64,30,26,57,57,54,56,81,71,90,59,65,68,44,31,41,65,52,82,81,48,85,88,50,73,37,33,36,44,36,30,68,76,50,94,47,28,41,35,39,38,36,33,30,78,42,76,38,84,46,90,85,62,35,36,62,44,31,32,55,56,37,40,36,39,39,28,70,82,61,62,23,35,34,37,40,35,75,38,78,57,95,50,98,70,75,42,52,26,35,31,31,39,41,30,46,69,98,51,81,70,46,76,45,76,41,78,32,61,76,63,57,30,39,65,76,42,44,54,94,71,58,60,80,48,67,69,42,42,55,52,47,23,63,60,77,58,71,72,66,58,90,58,29,27,30,25,32,68,40,56,31,12,71,40,94,40,92,86,37,59,76,73,30,50,29,38,31,46,36,66,31,38,56,75,46,83,39,89,50,82,96,48,36,27,30,31,34,34,48,77,91,48,72,33,21,31,59,38,90,29,45,16,40,90,92,52,76,53,47,68,21,69,65,41,75,43,59,36,25,15,34,32,24,74,42,72,47,60,31,18,68,42,93,53,97,83,42,50,78,69,45,81,44,50,52,66,45,60,31,39,45,38,26,54,54,90,65,32,30,35,32,36,27,49,49,93,94,47,88,57,84,64,82,52,89,84,28,57,54,31,26,37,55,54,86,52,39,48,79,32,31,19,60,67,38,43,63,58,74,106